Protein AF-A0A8C3UBI3-F1 (afdb_monomer_lite)

Sequence (484 aa):
MSTASKLEEAEHKVQALQTALEKTRTELFDLKTKYDEETTAKADEIEMIMTDLERANQRAEVAQREAETLREQLSSANKSLQLATQIQKAPDVEQAIEVLTRSSLEVELAAKEREIAQLVEDVQRLQGSLTKLRENSSSQISQLEQQLTAKNSTLKQLEEKLKGQADYEEVKKELNILKSMEFAPSESSGAQDASKPLEVLLLEKNRSLQSENATLRITNSDLSVRCAELQVQLSEAVATLAGQKELVAKLEHDLSTIQALSAVHRPDAEGAATPSLEKIPEPIKEATALFYGHPASPGTSFPEEQMDSLLSIISSQRERFRAKNQELEGENRMLQHTVHALQSELDNLRADNIKLYEKIKFLQSYPGRGSSRDDTEQRYSSQYEERLDPFSSFSRKERQRKYLSLSPWDKATLSMGRLILSNKTARTVAFFYTLLLHCLVFLVLYKTAWSESVGRDCAAFCAKKYADHLHEFHKNGDMDNMWQ

Foldseek 3Di:
DDPVVVVVVVVVVVVVVVVVVVVVVVVVVVVVVVVVVVVVVVVVVVVVVVVVVVVVVVVVVVVVVVVVVVVVVVVVVVVVVVLVVVLVPDPDPVVNVVSVVVVVVVVVVVVVVVVVVVVVVVVVVVVVVVVVVVVVVVVVVVVVVVVVVVVVVVVVVVVVVVVVCPCVVVVVVVVLVVCCVVQVDPDDDDDPCSPDPPVVSVVVVVVVVVVVVVVVVVVVVVVVVVVVVVVVVVVVVVVVVVVVVVVVVVVVVVVVVVVVVVVVPDDDDDDDDDDDDPDDDDDPPPPPPPPDDDDDDPDDDDDVVVVVVVVVVVVVVVVVVVVVVVVVVVVVVVVVVVVVVVVVVVVVVLVVVLVVLVVVVVVPVPPDDDDDDDPVNVVSVVVNVCVVDPVNVVVVVVVVVVQVPDDPVVVVVVVVVCVCVVDPVSVVVVVVVVVVVVVVVVVVVVVVVVVVVVVVVVVVVVVVVVVVCCVVPVVPPDPPPDPD

Structure (mmCIF, N/CA/C/O backbone):
data_AF-A0A8C3UBI3-F1
#
_entry.id   AF-A0A8C3UBI3-F1
#
loop_
_atom_site.group_PDB
_atom_site.id
_atom_site.type_symbol
_atom_site.label_atom_id
_atom_site.label_alt_id
_atom_site.label_comp_id
_atom_site.label_asym_id
_atom_site.label_entity_id
_atom_site.label_seq_id
_atom_site.pdbx_PDB_ins_code
_atom_site.Cartn_x
_atom_site.Cartn_y
_atom_site.Cartn_z
_atom_site.occupancy
_atom_site.B_iso_or_equiv
_atom_site.auth_seq_id
_atom_site.auth_comp_id
_atom_site.auth_asym_id
_atom_site.auth_atom_id
_atom_site.pdbx_PDB_model_num
ATOM 1 N N . MET A 1 1 ? 28.959 46.454 -22.859 1.00 49.44 1 MET A N 1
ATOM 2 C CA . MET A 1 1 ? 28.654 46.433 -21.413 1.00 49.44 1 MET A CA 1
ATOM 3 C C . MET A 1 1 ? 27.185 46.084 -21.218 1.00 49.44 1 MET A C 1
ATOM 5 O O . MET A 1 1 ? 26.347 46.812 -21.715 1.00 49.44 1 MET A O 1
ATOM 9 N N . SER A 1 2 ? 26.784 45.007 -20.558 1.00 56.50 2 SER A N 1
ATOM 10 C CA . SER A 1 2 ? 27.471 43.745 -20.283 1.00 56.50 2 SER A CA 1
ATOM 11 C C . SER A 1 2 ? 26.376 42.760 -19.861 1.00 56.50 2 SER A C 1
ATOM 13 O O . SER A 1 2 ? 25.770 42.940 -18.808 1.00 56.50 2 SER A O 1
ATOM 15 N N . THR A 1 3 ? 26.084 41.742 -20.670 1.00 75.19 3 THR A N 1
ATOM 16 C CA . THR A 1 3 ? 25.252 40.601 -20.244 1.00 75.19 3 THR A CA 1
ATOM 17 C C . THR A 1 3 ? 25.822 39.947 -18.984 1.00 75.19 3 THR A C 1
ATOM 19 O O . THR A 1 3 ? 25.054 39.484 -18.149 1.00 75.19 3 THR A O 1
ATOM 22 N N . ALA A 1 4 ? 27.145 40.021 -18.796 1.00 81.25 4 ALA A N 1
ATOM 23 C CA . ALA A 1 4 ? 27.817 39.582 -17.579 1.00 81.25 4 ALA A CA 1
ATOM 24 C C . ALA A 1 4 ? 27.422 40.407 -16.341 1.00 81.25 4 ALA A C 1
ATOM 26 O O . ALA A 1 4 ? 27.228 39.827 -15.287 1.00 81.25 4 ALA A O 1
ATOM 27 N N . SER A 1 5 ? 27.193 41.722 -16.462 1.00 85.62 5 SER A N 1
ATOM 28 C CA . SER A 1 5 ? 26.745 42.545 -15.320 1.00 85.62 5 SER A CA 1
ATOM 29 C C . SER A 1 5 ? 25.316 42.202 -14.884 1.00 85.62 5 SER A C 1
ATOM 31 O O . SER A 1 5 ? 25.021 42.192 -13.695 1.00 85.62 5 SER A O 1
ATOM 33 N N . LYS A 1 6 ? 24.433 41.858 -15.833 1.00 88.25 6 LYS A N 1
ATOM 34 C CA . LYS A 1 6 ? 23.078 41.374 -15.513 1.00 88.25 6 LYS A CA 1
ATOM 35 C C . LYS A 1 6 ? 23.091 39.978 -14.888 1.00 88.25 6 LYS A C 1
ATOM 37 O O . LYS A 1 6 ? 22.244 39.692 -14.048 1.00 88.25 6 LYS A O 1
ATOM 42 N N . LEU A 1 7 ? 24.018 39.120 -15.317 1.00 90.81 7 LEU A N 1
ATOM 43 C CA . LEU A 1 7 ? 24.209 37.793 -14.736 1.00 90.81 7 LEU A CA 1
ATOM 44 C C . LEU A 1 7 ? 24.729 37.903 -13.298 1.00 90.81 7 LEU A C 1
ATOM 46 O O . LEU A 1 7 ? 24.139 37.311 -12.408 1.00 90.81 7 LEU A O 1
ATOM 50 N N . GLU A 1 8 ? 25.739 38.740 -13.066 1.00 92.31 8 GLU A N 1
ATOM 51 C CA . GLU A 1 8 ? 26.301 39.012 -11.739 1.00 92.31 8 GLU A CA 1
ATOM 52 C C . GLU A 1 8 ? 25.248 39.599 -10.779 1.00 92.31 8 GLU A C 1
ATOM 54 O O . GLU A 1 8 ? 25.120 39.168 -9.635 1.00 92.31 8 GLU A O 1
ATOM 59 N N . GLU A 1 9 ? 24.404 40.523 -11.256 1.00 93.62 9 GLU A N 1
ATOM 60 C CA . GLU A 1 9 ? 23.291 41.062 -10.464 1.00 93.62 9 GLU A CA 1
ATOM 61 C C . GLU A 1 9 ? 22.234 39.988 -10.135 1.00 93.62 9 GLU A C 1
ATOM 63 O O . GLU A 1 9 ? 21.674 39.972 -9.035 1.00 93.62 9 GLU A O 1
ATOM 68 N N . ALA A 1 10 ? 21.952 39.079 -11.073 1.00 92.00 10 ALA A N 1
ATOM 69 C CA . ALA A 1 10 ? 21.040 37.960 -10.849 1.00 92.00 10 ALA A CA 1
ATOM 70 C C . ALA A 1 10 ? 21.623 36.940 -9.858 1.00 92.00 10 ALA A C 1
ATOM 72 O O . ALA A 1 10 ? 20.904 36.486 -8.970 1.00 92.00 10 ALA A O 1
ATOM 73 N N . GLU A 1 11 ? 22.915 36.628 -9.956 1.00 93.69 11 GLU A N 1
ATOM 74 C CA . GLU A 1 11 ? 23.631 35.754 -9.022 1.00 93.69 11 GLU A CA 1
ATOM 75 C C . GLU A 1 11 ? 23.625 36.334 -7.604 1.00 93.69 11 GLU A C 1
ATOM 77 O O . GLU A 1 11 ? 23.267 35.632 -6.656 1.00 93.69 11 GLU A O 1
ATOM 82 N N . HIS A 1 12 ? 23.895 37.634 -7.454 1.00 95.62 12 HIS A N 1
ATOM 83 C CA . HIS A 1 12 ? 23.820 38.312 -6.159 1.00 95.62 12 HIS A CA 1
ATOM 84 C C . HIS A 1 12 ? 22.392 38.304 -5.584 1.00 95.62 12 HIS A C 1
ATOM 86 O O . HIS A 1 12 ? 22.196 38.106 -4.384 1.00 95.62 12 HIS A O 1
ATOM 92 N N . LYS A 1 13 ? 21.362 38.477 -6.427 1.00 95.69 13 LYS A N 1
ATOM 93 C CA . LYS A 1 13 ? 19.952 38.364 -6.007 1.00 95.69 13 LYS A CA 1
ATOM 94 C C . LYS A 1 13 ? 19.602 36.950 -5.547 1.00 95.69 13 LYS A C 1
ATOM 96 O O . LYS A 1 13 ? 18.923 36.805 -4.533 1.00 95.69 13 LYS A O 1
ATOM 101 N N . VAL A 1 14 ? 20.062 35.920 -6.257 1.00 95.75 14 VAL A N 1
ATOM 102 C CA . VAL A 1 14 ? 19.844 34.519 -5.869 1.00 95.75 14 VAL A CA 1
ATOM 103 C C . VAL A 1 14 ? 20.527 34.218 -4.538 1.00 95.75 14 VAL A C 1
ATOM 105 O O . VAL A 1 14 ? 19.882 33.653 -3.660 1.00 95.75 14 VAL A O 1
ATOM 108 N N . GLN A 1 15 ? 21.773 34.657 -4.345 1.00 96.31 15 GLN A N 1
ATOM 109 C CA . GLN A 1 15 ? 22.483 34.495 -3.073 1.00 96.31 15 GLN A CA 1
ATOM 110 C C . GLN A 1 15 ? 21.764 35.214 -1.924 1.00 96.31 15 GLN A C 1
ATOM 112 O O . GLN A 1 15 ? 21.523 34.614 -0.880 1.00 96.31 15 GLN A O 1
ATOM 117 N N . ALA A 1 16 ? 21.329 36.462 -2.126 1.00 96.75 16 ALA A N 1
ATOM 118 C CA . ALA A 1 16 ? 20.581 37.206 -1.112 1.00 96.75 16 ALA A CA 1
ATOM 119 C C . ALA A 1 16 ? 19.255 36.519 -0.738 1.00 96.75 16 ALA A C 1
ATOM 121 O O . ALA A 1 16 ? 18.903 36.447 0.442 1.00 96.75 16 ALA A O 1
ATOM 122 N N . LEU A 1 17 ? 18.531 35.978 -1.725 1.00 95.25 17 LEU A N 1
ATOM 123 C CA . LEU A 1 17 ? 17.306 35.210 -1.491 1.00 95.25 17 LEU A CA 1
ATOM 124 C C . LEU A 1 17 ? 17.584 33.889 -0.767 1.00 95.25 17 LEU A C 1
ATOM 126 O O . LEU A 1 17 ? 16.813 33.521 0.115 1.00 95.25 17 LEU A O 1
ATOM 130 N N . GLN A 1 18 ? 18.677 33.198 -1.095 1.00 95.62 18 GLN A N 1
ATOM 131 C CA . GLN A 1 18 ? 19.095 31.981 -0.397 1.00 95.62 18 GLN A CA 1
ATOM 132 C C . GLN A 1 18 ? 19.412 32.268 1.072 1.00 95.62 18 GLN A C 1
ATOM 134 O O . GLN A 1 18 ? 18.864 31.601 1.944 1.00 95.62 18 GLN A O 1
ATOM 139 N N . THR A 1 19 ? 20.195 33.308 1.367 1.00 97.00 19 THR A N 1
ATOM 140 C CA . THR A 1 19 ? 20.496 33.704 2.751 1.00 97.00 19 THR A CA 1
ATOM 141 C C . THR A 1 19 ? 19.238 34.128 3.513 1.00 97.00 19 THR A C 1
ATOM 143 O O . THR A 1 19 ? 19.069 33.774 4.679 1.00 97.00 19 THR A O 1
ATOM 146 N N . ALA A 1 20 ? 18.314 34.853 2.872 1.00 96.31 20 ALA A N 1
ATOM 147 C CA . ALA A 1 20 ? 17.035 35.209 3.486 1.00 96.31 20 ALA A CA 1
ATOM 148 C C . ALA A 1 20 ? 16.159 33.972 3.763 1.00 96.31 20 ALA A C 1
ATOM 150 O O . ALA A 1 20 ? 15.507 33.890 4.806 1.00 96.31 20 ALA A O 1
ATOM 151 N N . LEU A 1 21 ? 16.165 32.987 2.861 1.00 96.69 21 LEU A N 1
ATOM 152 C CA . LEU A 1 21 ? 15.460 31.720 3.045 1.00 96.69 21 LEU A CA 1
ATOM 153 C C . LEU A 1 21 ? 16.070 30.901 4.187 1.00 96.69 21 LEU A C 1
ATOM 155 O O . LEU A 1 21 ? 15.338 30.367 5.015 1.00 96.69 21 LEU A O 1
ATOM 159 N N . GLU A 1 22 ? 17.396 30.827 4.277 1.00 97.19 22 GLU A N 1
ATOM 160 C CA . GLU A 1 22 ? 18.073 30.156 5.389 1.00 97.19 22 GLU A CA 1
ATOM 161 C C . GLU A 1 22 ? 17.758 30.835 6.723 1.00 97.19 22 GLU A C 1
ATOM 163 O O . GLU A 1 22 ? 17.373 30.155 7.672 1.00 97.19 22 GLU A O 1
ATOM 168 N N . LYS A 1 23 ? 17.802 32.171 6.774 1.00 97.56 23 LYS A N 1
ATOM 169 C CA . LYS A 1 23 ? 17.460 32.944 7.974 1.00 97.56 23 LYS A CA 1
ATOM 170 C C . LYS A 1 23 ? 16.008 32.738 8.416 1.00 97.56 23 LYS A C 1
ATOM 172 O O . LYS A 1 23 ? 15.741 32.505 9.592 1.00 97.56 23 LYS A O 1
ATOM 177 N N . THR A 1 24 ? 15.059 32.793 7.484 1.00 96.06 24 THR A N 1
ATOM 178 C CA . THR A 1 24 ? 13.642 32.544 7.809 1.00 96.06 24 THR A CA 1
ATOM 179 C C . THR A 1 24 ? 13.411 31.101 8.250 1.00 96.06 24 THR A C 1
ATOM 181 O O . THR A 1 24 ? 12.603 30.852 9.141 1.00 96.06 24 THR A O 1
ATOM 184 N N . ARG A 1 25 ? 14.156 30.139 7.693 1.00 95.62 25 ARG A N 1
ATOM 185 C CA . ARG A 1 25 ? 14.107 28.737 8.119 1.00 95.62 25 ARG A CA 1
ATOM 186 C C . ARG A 1 25 ? 14.648 28.541 9.534 1.00 95.62 25 ARG A C 1
ATOM 188 O O . ARG A 1 25 ? 14.042 27.784 10.290 1.00 95.62 25 ARG A O 1
ATOM 195 N N . THR A 1 26 ? 15.745 29.207 9.900 1.00 97.19 26 THR A N 1
ATOM 196 C CA . THR A 1 26 ? 16.273 29.159 11.273 1.00 97.19 26 THR A CA 1
ATOM 197 C C . THR A 1 26 ? 15.317 29.822 12.259 1.00 97.19 26 THR A C 1
ATOM 199 O O . THR A 1 26 ? 14.996 29.221 13.275 1.00 97.19 26 THR A O 1
ATOM 202 N N . GLU A 1 27 ? 14.759 30.990 11.923 1.00 97.38 27 GLU A N 1
ATOM 203 C CA . GLU A 1 27 ? 13.768 31.672 12.771 1.00 97.38 27 GLU A CA 1
ATOM 204 C C . GLU A 1 27 ? 12.504 30.820 12.976 1.00 97.38 27 GLU A C 1
ATOM 206 O O . GLU A 1 27 ? 11.963 30.763 14.080 1.00 97.38 27 GLU A O 1
ATOM 211 N N . LEU A 1 28 ? 12.050 30.113 11.935 1.00 96.12 28 LEU A N 1
ATOM 212 C CA . LEU A 1 28 ? 10.907 29.203 12.024 1.00 96.12 28 LEU A CA 1
ATOM 213 C C . LEU A 1 28 ? 11.218 28.001 12.924 1.00 96.12 28 LEU A C 1
ATOM 215 O O . LEU A 1 28 ? 10.372 27.607 13.725 1.00 96.12 28 LEU A O 1
ATOM 219 N N . PHE A 1 29 ? 12.424 27.439 12.826 1.00 97.50 29 PHE A N 1
ATOM 220 C CA . PHE A 1 29 ? 12.862 26.350 13.698 1.00 97.50 29 PHE A CA 1
ATOM 221 C C . PHE A 1 29 ? 12.943 26.787 15.168 1.00 97.50 29 PHE A C 1
ATOM 223 O O . PHE A 1 29 ? 12.430 26.088 16.043 1.00 97.50 29 PHE A O 1
ATOM 230 N N . ASP A 1 30 ? 13.505 27.964 15.440 1.00 97.56 30 ASP A N 1
ATOM 231 C CA . ASP A 1 30 ? 13.595 28.514 16.795 1.00 97.56 30 ASP A CA 1
ATOM 232 C C . ASP A 1 30 ? 12.205 28.804 17.373 1.00 97.56 30 ASP A C 1
ATOM 234 O O . ASP A 1 30 ? 11.925 28.487 18.530 1.00 97.56 30 ASP A O 1
ATOM 238 N N . LEU A 1 31 ? 11.300 29.366 16.563 1.00 96.75 31 LEU A N 1
ATOM 239 C CA . LEU A 1 31 ? 9.920 29.617 16.973 1.00 96.75 31 LEU A CA 1
ATOM 240 C C . LEU A 1 31 ? 9.169 28.312 17.249 1.00 96.75 31 LEU A C 1
ATOM 242 O O . LEU A 1 31 ? 8.425 28.229 18.224 1.00 96.75 31 LEU A O 1
ATOM 246 N N . LYS A 1 32 ? 9.380 27.286 16.419 1.00 96.00 32 LYS A N 1
ATOM 247 C CA . LYS A 1 32 ? 8.798 25.959 16.628 1.00 96.00 32 LYS A CA 1
ATOM 248 C C . LYS A 1 32 ? 9.311 25.329 17.921 1.00 96.00 32 LYS A C 1
ATOM 250 O O . LYS A 1 32 ? 8.506 24.821 18.689 1.00 96.00 32 LYS A O 1
ATOM 255 N N . THR A 1 33 ? 10.610 25.436 18.185 1.00 96.88 33 THR A N 1
ATOM 256 C CA . THR A 1 33 ? 11.226 24.931 19.419 1.00 96.88 33 THR A CA 1
ATOM 257 C C . THR A 1 33 ? 10.636 25.622 20.647 1.00 96.88 33 THR A C 1
ATOM 259 O O . THR A 1 33 ? 10.178 24.944 21.558 1.00 96.88 33 THR A O 1
ATOM 262 N N . LYS A 1 34 ? 10.530 26.958 20.637 1.00 96.88 34 LYS A N 1
ATOM 263 C CA . LYS A 1 34 ? 9.902 27.717 21.734 1.00 96.88 34 LYS A CA 1
ATOM 264 C C . LYS A 1 34 ? 8.431 27.372 21.937 1.00 96.88 34 LYS A C 1
ATOM 266 O O . LYS A 1 34 ? 7.978 27.283 23.071 1.00 96.88 34 LYS A O 1
ATOM 271 N N . TYR A 1 35 ? 7.685 27.196 20.847 1.00 95.81 35 TYR A N 1
ATOM 272 C CA . TYR A 1 35 ? 6.291 26.773 20.924 1.00 95.81 35 TYR A CA 1
ATOM 273 C C . TYR A 1 35 ? 6.176 25.383 21.554 1.00 95.81 35 TYR A C 1
ATOM 275 O O . TYR A 1 35 ? 5.351 25.182 22.438 1.00 95.81 35 TYR A O 1
ATOM 283 N N . ASP A 1 36 ? 7.024 24.440 21.141 1.00 94.38 36 ASP A N 1
ATOM 284 C CA . ASP A 1 36 ? 7.026 23.089 21.697 1.00 94.38 36 ASP A CA 1
ATOM 285 C C . ASP A 1 36 ? 7.392 23.117 23.193 1.00 94.38 36 ASP A C 1
ATOM 287 O O . ASP A 1 36 ? 6.668 22.536 24.001 1.00 94.38 36 ASP A O 1
ATOM 291 N N . GLU A 1 37 ? 8.408 23.890 23.591 1.00 96.06 37 GLU A N 1
ATOM 292 C CA . GLU A 1 37 ? 8.762 24.125 24.999 1.00 96.06 37 GLU A CA 1
ATOM 293 C C . GLU A 1 37 ? 7.591 24.713 25.806 1.00 96.06 37 GLU A C 1
ATOM 295 O O . GLU A 1 37 ? 7.250 24.195 26.872 1.00 96.06 37 GLU A O 1
ATOM 300 N N . GLU A 1 38 ? 6.921 25.752 25.298 1.00 96.56 38 GLU A N 1
ATOM 301 C CA . GLU A 1 38 ? 5.770 26.365 25.972 1.00 96.56 38 GLU A CA 1
ATOM 302 C C . GLU A 1 38 ? 4.601 25.381 26.098 1.00 96.56 38 GLU A C 1
ATOM 304 O O . GLU A 1 38 ? 3.973 25.298 27.155 1.00 96.56 38 GLU A O 1
ATOM 309 N N . THR A 1 39 ? 4.331 24.585 25.059 1.00 92.88 39 THR A N 1
ATOM 310 C CA . THR A 1 39 ? 3.290 23.553 25.129 1.00 92.88 39 THR A CA 1
ATOM 311 C C . THR A 1 39 ? 3.617 22.473 26.155 1.00 92.88 39 THR A C 1
ATOM 313 O O . THR A 1 39 ? 2.719 22.062 26.889 1.00 92.88 39 THR A O 1
ATOM 316 N N . THR A 1 40 ? 4.884 22.056 26.268 1.00 94.00 40 THR A N 1
ATOM 317 C CA . THR A 1 40 ? 5.310 21.101 27.301 1.00 94.00 40 THR A CA 1
ATOM 318 C C . TH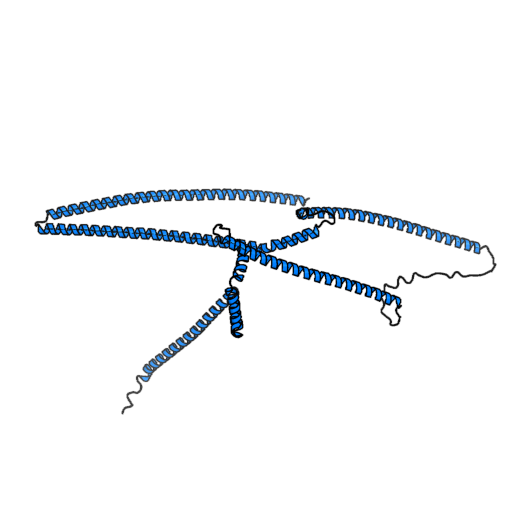R A 1 40 ? 5.201 21.696 28.702 1.00 94.00 40 THR A C 1
ATOM 320 O O . THR A 1 40 ? 4.589 21.084 29.568 1.00 94.00 40 THR A O 1
ATOM 323 N N . ALA A 1 41 ? 5.654 22.936 28.908 1.00 95.06 41 ALA A N 1
ATOM 324 C CA . ALA A 1 41 ? 5.550 23.608 30.201 1.00 95.06 41 ALA A CA 1
ATOM 325 C C . ALA A 1 41 ? 4.087 23.802 30.637 1.00 95.06 41 ALA A C 1
ATOM 327 O O . ALA A 1 41 ? 3.757 23.658 31.813 1.00 95.06 41 ALA A O 1
ATOM 328 N N . LYS A 1 42 ? 3.188 24.098 29.689 1.00 93.94 42 LYS A N 1
ATOM 329 C CA . LYS A 1 42 ? 1.745 24.187 29.948 1.00 93.94 42 LYS A CA 1
ATOM 330 C C . LYS A 1 42 ? 1.129 22.835 30.297 1.00 93.94 42 LYS A C 1
ATOM 332 O O . LYS A 1 42 ? 0.247 22.793 31.151 1.00 93.94 42 LYS A O 1
ATOM 337 N N . ALA A 1 43 ? 1.571 21.753 29.660 1.00 91.12 43 ALA A N 1
ATOM 338 C CA . ALA A 1 43 ? 1.129 20.407 30.010 1.00 91.12 43 ALA A CA 1
ATOM 339 C C . ALA A 1 43 ? 1.554 20.037 31.442 1.00 91.12 43 ALA A C 1
ATOM 341 O O . ALA A 1 43 ? 0.708 19.601 32.223 1.00 91.12 43 ALA A O 1
ATOM 342 N N . ASP A 1 44 ? 2.806 20.319 31.810 1.00 94.56 44 ASP A N 1
ATOM 343 C CA . ASP A 1 44 ? 3.334 20.071 33.158 1.00 94.56 44 ASP A CA 1
ATOM 344 C C . ASP A 1 44 ? 2.597 20.908 34.227 1.00 94.56 44 ASP A C 1
ATOM 346 O O . ASP A 1 44 ? 2.271 20.412 35.308 1.00 94.56 44 ASP A O 1
ATOM 350 N N . GLU A 1 45 ? 2.270 22.173 33.926 1.00 96.25 45 GLU A N 1
ATOM 351 C CA . GLU A 1 45 ? 1.477 23.043 34.810 1.00 96.25 45 GLU A CA 1
ATOM 352 C C . GLU A 1 45 ? 0.074 22.463 35.062 1.00 96.25 45 GLU A C 1
ATOM 354 O O . GLU A 1 45 ? -0.401 22.441 36.201 1.00 96.25 45 GLU A O 1
ATOM 359 N N . ILE A 1 46 ? -0.580 21.949 34.015 1.00 92.94 46 ILE A N 1
ATOM 360 C CA . ILE A 1 46 ? -1.894 21.303 34.126 1.00 92.94 46 ILE A CA 1
ATOM 361 C C . ILE A 1 46 ? -1.804 20.026 34.969 1.00 92.94 46 ILE A C 1
ATOM 363 O O . ILE A 1 46 ? -2.657 19.820 35.833 1.00 92.94 46 ILE A O 1
ATOM 367 N N . GLU A 1 47 ? -0.783 19.192 34.765 1.00 93.06 47 GLU A N 1
ATOM 368 C CA . GLU A 1 47 ? -0.587 17.958 35.538 1.00 93.06 47 GLU A CA 1
ATOM 369 C C . GLU A 1 47 ? -0.367 18.250 37.030 1.00 93.06 47 GLU A C 1
ATOM 371 O O . GLU A 1 47 ? -0.967 17.606 37.901 1.00 93.06 47 GLU A O 1
ATOM 376 N N . MET A 1 48 ? 0.424 19.279 37.342 1.00 95.19 48 MET A N 1
ATOM 377 C CA . MET A 1 48 ? 0.642 19.719 38.718 1.00 95.19 48 MET A CA 1
ATOM 378 C C . MET A 1 48 ? -0.662 20.206 39.369 1.00 95.19 48 MET A C 1
ATOM 380 O O . MET A 1 48 ? -0.990 19.780 40.479 1.00 95.19 48 MET A O 1
ATOM 384 N N . ILE A 1 49 ? -1.447 21.037 38.670 1.00 95.44 49 ILE A N 1
ATOM 385 C CA . ILE A 1 49 ? -2.744 21.531 39.166 1.00 95.44 49 ILE A CA 1
ATOM 386 C C . ILE A 1 49 ? -3.734 20.379 39.360 1.00 95.44 49 ILE A C 1
ATOM 388 O O . ILE A 1 49 ? -4.450 20.348 40.361 1.00 95.44 49 ILE A O 1
ATOM 392 N N . MET A 1 50 ? -3.775 19.419 38.434 1.00 91.94 50 MET A N 1
ATOM 393 C CA . MET A 1 50 ? -4.616 18.231 38.566 1.00 91.94 50 MET A CA 1
ATOM 394 C C . MET A 1 50 ? -4.246 17.410 39.804 1.00 91.94 50 MET A C 1
ATOM 396 O O . MET A 1 50 ? -5.133 16.998 40.550 1.00 91.94 50 MET A O 1
ATOM 400 N N . THR A 1 51 ? -2.951 17.226 40.062 1.00 94.56 51 THR A N 1
ATOM 401 C CA . THR A 1 51 ? -2.461 16.489 41.235 1.00 94.56 51 THR A CA 1
ATOM 402 C C . THR A 1 51 ? -2.824 17.203 42.543 1.00 94.56 51 THR A C 1
ATOM 404 O O . THR A 1 51 ? -3.258 16.573 43.512 1.00 94.56 51 THR A O 1
ATOM 407 N N . ASP A 1 52 ? -2.690 18.530 42.592 1.00 96.38 52 ASP A N 1
ATOM 408 C CA . ASP A 1 52 ? -3.082 19.316 43.766 1.00 96.38 52 ASP A CA 1
ATOM 409 C C . ASP A 1 52 ? -4.603 19.333 43.977 1.00 96.38 52 ASP A C 1
ATOM 411 O O . ASP A 1 52 ? -5.060 19.271 45.125 1.00 96.38 52 ASP A O 1
ATOM 415 N N . LEU A 1 53 ? -5.387 19.346 42.893 1.00 92.38 53 LEU A N 1
ATOM 416 C CA . LEU A 1 53 ? -6.842 19.200 42.937 1.00 92.38 53 LEU A CA 1
ATOM 417 C C . LEU A 1 53 ? -7.245 17.830 43.495 1.00 92.38 53 LEU A C 1
ATOM 419 O O . LEU A 1 53 ? -8.115 17.758 44.363 1.00 92.38 53 LEU A O 1
ATOM 423 N N . GLU A 1 54 ? -6.593 16.753 43.060 1.00 93.06 54 GLU A N 1
ATOM 424 C CA . GLU A 1 54 ? -6.834 15.404 43.579 1.00 93.06 54 GLU A CA 1
ATOM 425 C C . GLU A 1 54 ? -6.503 15.320 45.076 1.00 93.06 54 GLU A C 1
ATOM 427 O O . GLU A 1 54 ? -7.318 14.859 45.876 1.00 93.06 54 GLU A O 1
ATOM 432 N N . ARG A 1 55 ? -5.369 15.892 45.503 1.00 95.81 55 ARG A N 1
ATOM 433 C CA . ARG A 1 55 ? -4.998 15.974 46.925 1.00 95.81 55 ARG A CA 1
ATOM 434 C C . ARG A 1 55 ? -5.980 16.820 47.745 1.00 95.81 55 ARG A C 1
ATOM 436 O O . ARG A 1 55 ? -6.199 16.540 48.927 1.00 95.81 55 ARG A O 1
ATOM 443 N N . ALA A 1 56 ? -6.522 17.896 47.178 1.00 93.38 56 ALA A N 1
ATOM 444 C CA . ALA A 1 56 ? -7.532 18.723 47.834 1.00 93.38 56 ALA A CA 1
ATOM 445 C C . ALA A 1 56 ? -8.862 17.971 47.978 1.00 93.38 56 ALA A C 1
ATOM 447 O O . ALA A 1 56 ? -9.431 17.964 49.070 1.00 93.38 56 ALA A O 1
ATOM 448 N N . ASN A 1 57 ? -9.298 17.271 46.929 1.00 90.75 57 ASN A N 1
ATOM 449 C CA . ASN A 1 57 ? -10.487 16.421 46.960 1.00 90.75 57 ASN A CA 1
ATOM 450 C C . ASN A 1 57 ? -10.349 15.297 47.992 1.00 90.75 57 ASN A C 1
ATOM 452 O O . ASN A 1 57 ? -11.248 15.128 48.809 1.00 90.75 57 ASN A O 1
ATOM 456 N N . GLN A 1 58 ? -9.202 14.612 48.050 1.00 93.69 58 GLN A N 1
ATOM 457 C CA . GLN A 1 58 ? -8.950 13.568 49.049 1.00 93.69 58 GLN A CA 1
ATOM 458 C C . GLN A 1 58 ? -9.075 14.109 50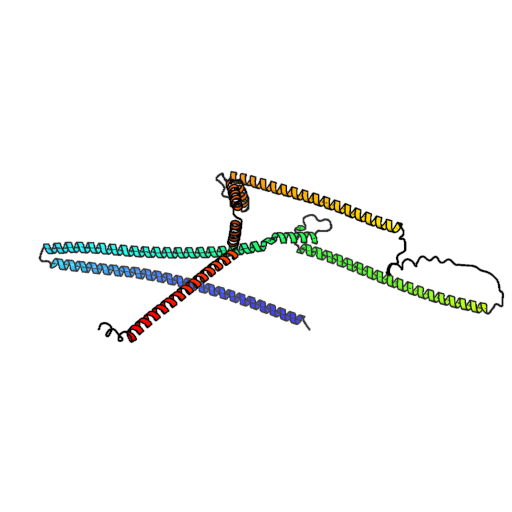.484 1.00 93.69 58 GLN A C 1
ATOM 460 O O . GLN A 1 58 ? -9.673 13.475 51.352 1.00 93.69 58 GLN A O 1
ATOM 465 N N . ARG A 1 59 ? -8.531 15.308 50.747 1.00 96.00 59 ARG A N 1
ATOM 466 C CA . ARG A 1 59 ? -8.650 15.970 52.058 1.00 96.00 59 ARG A CA 1
ATOM 467 C C . ARG A 1 59 ? -10.092 16.354 52.380 1.00 96.00 59 ARG A C 1
ATOM 469 O O . ARG A 1 59 ? -10.517 16.167 53.517 1.00 96.00 59 ARG A O 1
ATOM 476 N N . ALA A 1 60 ? -10.833 16.870 51.401 1.00 92.88 60 ALA A N 1
ATOM 477 C CA . ALA A 1 60 ? -12.245 17.202 51.567 1.00 92.88 60 ALA A CA 1
ATOM 478 C C . ALA A 1 60 ? -13.084 15.951 51.873 1.00 92.88 60 ALA A C 1
ATOM 480 O O . ALA A 1 60 ? -13.925 15.981 52.765 1.00 92.88 60 ALA A O 1
ATOM 481 N N . GLU A 1 61 ? -12.803 14.838 51.199 1.00 92.12 61 GLU A N 1
ATOM 482 C CA . GLU A 1 61 ? -13.485 13.560 51.398 1.00 92.12 61 GLU A CA 1
ATOM 483 C C . GLU A 1 61 ? -13.232 12.981 52.799 1.00 92.12 61 GLU A C 1
ATOM 485 O O . GLU A 1 61 ? -14.156 12.502 53.456 1.00 92.12 61 GLU A O 1
ATOM 490 N N . VAL A 1 62 ? -11.993 13.062 53.300 1.00 93.94 62 VAL A N 1
ATOM 491 C CA . VAL A 1 62 ? -11.659 12.661 54.679 1.00 93.94 62 VAL A CA 1
ATOM 492 C C . VAL A 1 62 ? -12.396 13.538 55.692 1.00 93.94 62 VAL A C 1
ATOM 494 O O . VAL A 1 62 ? -13.056 13.009 56.584 1.00 93.94 62 VAL A O 1
ATOM 497 N N . ALA A 1 63 ? -12.357 14.862 55.522 1.00 93.25 63 ALA A N 1
ATOM 498 C CA . ALA A 1 63 ? -13.059 15.788 56.410 1.00 93.25 63 ALA A CA 1
ATOM 499 C C . ALA A 1 63 ? -14.584 15.571 56.395 1.00 93.25 63 ALA A C 1
ATOM 501 O O . ALA A 1 63 ? -15.240 15.678 57.431 1.00 93.25 63 ALA A O 1
ATOM 502 N N . GLN A 1 64 ? -15.156 15.231 55.236 1.00 90.44 64 GLN A N 1
ATOM 503 C CA . GLN A 1 64 ? -16.576 14.913 55.119 1.00 90.44 64 GLN A CA 1
ATOM 504 C C . GLN A 1 64 ? -16.933 13.635 55.889 1.00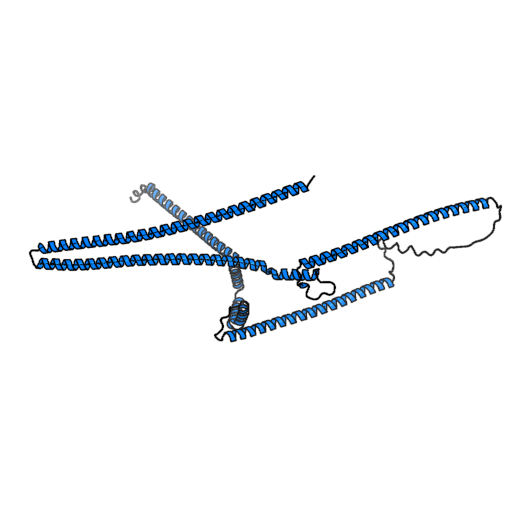 90.44 64 GLN A C 1
ATOM 506 O O . GLN A 1 64 ? -17.890 13.652 56.663 1.00 90.44 64 GLN A O 1
ATOM 511 N N . ARG A 1 65 ? -16.134 12.565 55.768 1.00 91.69 65 ARG A N 1
ATOM 512 C CA . ARG A 1 65 ? -16.331 11.338 56.560 1.00 91.69 65 ARG A CA 1
ATOM 513 C C . ARG A 1 65 ? -16.221 11.593 58.062 1.00 91.69 65 ARG A C 1
ATOM 515 O O . ARG A 1 65 ? -17.025 11.084 58.838 1.00 91.69 65 ARG A O 1
ATOM 522 N N . GLU A 1 66 ? -15.260 12.403 58.496 1.00 92.62 66 GLU A N 1
ATOM 523 C CA . GLU A 1 66 ? -15.140 12.790 59.909 1.00 92.62 66 GLU A CA 1
ATOM 524 C C . GLU A 1 66 ? -16.385 13.553 60.391 1.00 92.62 66 GLU A C 1
ATOM 526 O O . GLU A 1 66 ? -16.925 13.263 61.459 1.00 92.62 66 GLU A O 1
ATOM 531 N N . ALA A 1 67 ? -16.912 14.474 59.582 1.00 91.50 67 ALA A N 1
ATOM 532 C CA . ALA A 1 67 ? -18.136 15.199 59.914 1.00 91.50 67 ALA A CA 1
ATOM 533 C C . ALA A 1 67 ? -19.378 14.286 59.969 1.00 91.50 67 ALA A C 1
ATOM 535 O O . ALA A 1 67 ? -20.244 14.474 60.829 1.00 91.50 67 ALA A O 1
ATOM 536 N N . GLU A 1 68 ? -19.474 13.302 59.073 1.00 90.00 68 GLU A N 1
ATOM 537 C CA . GLU A 1 68 ? -20.550 12.304 59.052 1.00 90.00 68 GLU A CA 1
ATOM 538 C C . GLU A 1 68 ? -20.490 11.393 60.285 1.00 90.00 68 GLU A C 1
ATOM 540 O O . GLU A 1 68 ? -21.493 11.253 60.988 1.00 90.00 68 GLU A O 1
ATOM 545 N N . THR A 1 69 ? -19.307 10.877 60.634 1.00 90.88 69 THR A N 1
ATOM 546 C CA . THR A 1 69 ? -19.131 10.029 61.827 1.00 90.88 69 THR A CA 1
ATOM 547 C C . THR A 1 69 ? -19.459 10.778 63.123 1.00 90.88 69 THR A C 1
ATOM 549 O O . THR A 1 69 ? -20.159 10.243 63.985 1.00 90.88 69 THR A O 1
ATOM 552 N N . LEU A 1 70 ? -19.047 12.045 63.255 1.00 90.44 70 LEU A N 1
ATOM 553 C CA . LEU A 1 70 ? -19.423 12.888 64.395 1.00 90.44 70 LEU A CA 1
ATOM 554 C C . LEU A 1 70 ? -20.940 13.118 64.465 1.00 90.44 70 LEU A C 1
ATOM 556 O O . LEU A 1 70 ? -21.518 13.088 65.554 1.00 90.44 70 LEU A O 1
ATOM 560 N N . ARG A 1 71 ? -21.610 13.310 63.320 1.00 91.44 71 ARG A N 1
ATOM 561 C CA . ARG A 1 71 ? -23.077 13.423 63.254 1.00 91.44 71 ARG A CA 1
ATOM 562 C C . ARG A 1 71 ? -23.773 12.146 63.717 1.00 91.44 71 ARG A C 1
ATOM 564 O O . ARG A 1 71 ? -24.748 12.228 64.468 1.00 91.44 71 ARG A O 1
ATOM 571 N N . GLU A 1 72 ? -23.289 10.983 63.295 1.00 88.12 72 GLU A N 1
ATOM 572 C CA . GLU A 1 72 ? -23.832 9.687 63.714 1.00 88.12 72 GLU A CA 1
ATOM 573 C C . GLU A 1 72 ? -23.644 9.441 65.214 1.00 88.12 72 GLU A C 1
ATOM 575 O O . GLU A 1 72 ? -24.578 9.009 65.898 1.00 88.12 72 GLU A O 1
ATOM 580 N N . GLN A 1 73 ? -22.478 9.791 65.762 1.00 89.06 73 GLN A N 1
ATOM 581 C CA . GLN A 1 73 ? -22.220 9.716 67.202 1.00 89.06 73 GLN A CA 1
ATOM 582 C C . GLN A 1 73 ? -23.176 10.618 67.995 1.00 89.06 73 GLN A C 1
ATOM 584 O O . GLN A 1 73 ? -23.780 10.171 68.969 1.00 89.06 73 GLN A O 1
ATOM 589 N N . LEU A 1 74 ? -23.402 11.855 67.542 1.00 87.62 74 LEU A N 1
ATOM 590 C CA . LEU A 1 74 ? -24.358 12.778 68.167 1.00 87.62 74 LEU A CA 1
ATOM 591 C C . LEU A 1 74 ? -25.800 12.252 68.109 1.00 87.62 74 LEU A C 1
ATOM 593 O O . LEU A 1 74 ? -26.544 12.341 69.087 1.00 87.62 74 LEU A O 1
ATOM 597 N N . SER A 1 75 ? -26.195 11.678 66.971 1.00 84.75 75 SER A N 1
ATOM 598 C CA . SER A 1 75 ? -27.516 11.068 66.780 1.00 84.75 75 SER A CA 1
ATOM 599 C C . SER A 1 75 ? -27.727 9.862 67.701 1.00 84.75 75 SER A C 1
ATOM 601 O O . SER A 1 75 ? -28.763 9.762 68.362 1.00 84.75 75 SER A O 1
ATOM 603 N N . SER A 1 76 ? -26.737 8.970 67.807 1.00 82.75 76 SER A N 1
ATOM 604 C CA . SER A 1 76 ? -26.818 7.792 68.680 1.00 82.75 76 SER A CA 1
ATOM 605 C C . SER A 1 76 ? -26.852 8.168 70.167 1.00 82.75 76 SER A C 1
ATOM 607 O O . SER A 1 76 ? -27.681 7.632 70.907 1.00 82.75 76 SER A O 1
ATOM 609 N N . ALA A 1 77 ? -26.051 9.150 70.593 1.00 80.31 77 ALA A N 1
ATOM 610 C CA . ALA A 1 77 ? -26.088 9.689 71.951 1.00 80.31 77 ALA A CA 1
ATOM 611 C C . ALA A 1 77 ? -27.460 10.303 72.293 1.00 80.31 77 ALA A C 1
ATOM 613 O O . ALA A 1 77 ? -28.014 10.019 73.357 1.00 80.31 77 ALA A O 1
ATOM 614 N N . ASN A 1 78 ? -28.054 11.073 71.372 1.00 82.50 78 ASN A N 1
ATOM 615 C CA . ASN A 1 78 ? -29.397 11.637 71.548 1.00 82.50 78 ASN A CA 1
ATOM 616 C C . ASN A 1 78 ? -30.486 10.559 71.654 1.00 82.50 78 ASN A C 1
ATOM 618 O O . ASN A 1 78 ? -31.350 10.650 72.528 1.00 82.50 78 ASN A O 1
ATOM 622 N N . LYS A 1 79 ? -30.443 9.523 70.803 1.00 80.88 79 LYS A N 1
ATOM 623 C CA . LYS A 1 79 ? -31.390 8.395 70.865 1.00 80.88 79 LYS A CA 1
ATOM 624 C C . LYS A 1 79 ? -31.275 7.634 72.188 1.00 80.88 79 LYS A C 1
ATOM 626 O O . LYS A 1 79 ? -32.293 7.342 72.807 1.00 80.88 79 LYS A O 1
ATOM 631 N N . SER A 1 80 ? -30.050 7.377 72.653 1.00 78.12 80 SER A N 1
ATOM 632 C CA . SER A 1 80 ? -29.791 6.722 73.943 1.00 78.12 80 SER A CA 1
ATOM 633 C C . SER A 1 80 ? -30.357 7.526 75.122 1.00 78.12 80 SER A C 1
ATOM 635 O O . SER A 1 80 ? -31.043 6.976 75.986 1.00 78.12 80 SER A O 1
ATOM 637 N N . LEU A 1 81 ? -30.169 8.852 75.114 1.00 78.25 81 LEU A N 1
ATOM 638 C CA . LEU A 1 81 ? -30.724 9.750 76.130 1.00 78.25 81 LEU A CA 1
ATOM 639 C C . LEU A 1 81 ? -32.264 9.762 76.123 1.00 78.25 81 LEU A C 1
ATOM 641 O O . LEU A 1 81 ? -32.891 9.722 77.187 1.00 78.25 81 LEU A O 1
ATOM 645 N N . GLN A 1 82 ? -32.891 9.773 74.941 1.00 76.50 82 GLN A N 1
ATOM 646 C CA . GLN A 1 82 ? -34.348 9.649 74.807 1.00 76.50 82 GLN A CA 1
ATOM 647 C C . GLN A 1 82 ? -34.869 8.327 75.384 1.00 76.50 82 GLN A C 1
ATOM 649 O O . GLN A 1 82 ? -35.867 8.334 76.106 1.00 76.50 82 GLN A O 1
ATOM 654 N N . LEU A 1 83 ? -34.179 7.217 75.111 1.00 71.69 83 LEU A N 1
ATOM 655 C CA . LEU A 1 83 ? -34.562 5.885 75.583 1.00 71.69 83 LEU A CA 1
ATOM 656 C C . LEU A 1 83 ? -34.476 5.785 77.114 1.00 71.69 83 LEU A C 1
ATOM 658 O O . LEU A 1 83 ? -35.428 5.348 77.759 1.00 71.69 83 LEU A O 1
ATOM 662 N N . ALA A 1 84 ? -33.386 6.285 77.706 1.00 69.94 84 ALA A N 1
ATOM 663 C CA . ALA A 1 84 ? -33.223 6.354 79.159 1.00 69.94 84 ALA A CA 1
ATOM 664 C C . ALA A 1 84 ? -34.331 7.190 79.829 1.00 69.94 84 ALA A C 1
ATOM 666 O O . ALA A 1 84 ? -34.861 6.807 80.871 1.00 69.94 84 ALA A O 1
ATOM 667 N N . THR A 1 85 ? -34.735 8.299 79.198 1.00 70.88 85 THR A N 1
ATOM 668 C CA . THR A 1 85 ? -35.804 9.178 79.702 1.00 70.88 85 THR A CA 1
ATOM 669 C C . THR A 1 85 ? -37.190 8.525 79.620 1.00 70.88 85 THR A C 1
ATOM 671 O O . THR A 1 85 ? -38.028 8.748 80.494 1.00 70.88 85 THR A O 1
ATOM 674 N N . GLN A 1 86 ? -37.457 7.721 78.583 1.00 65.69 86 GLN A N 1
ATOM 675 C CA . GLN A 1 86 ? -38.729 7.003 78.434 1.00 65.69 86 GLN A CA 1
ATOM 676 C C . GLN A 1 86 ? -38.864 5.845 79.429 1.00 65.69 86 GLN A C 1
ATOM 678 O O . GLN A 1 86 ? -39.923 5.703 80.038 1.00 65.69 86 GLN A O 1
ATOM 683 N N . ILE A 1 87 ? -37.791 5.081 79.665 1.00 63.62 87 ILE A N 1
ATOM 684 C CA . ILE A 1 87 ? -37.773 3.988 80.654 1.00 63.62 87 ILE A CA 1
ATOM 685 C C . ILE A 1 87 ? -38.049 4.522 82.068 1.00 63.62 87 ILE A C 1
ATOM 687 O O . ILE A 1 87 ? -38.776 3.901 82.836 1.00 63.62 87 ILE A O 1
ATOM 691 N N . GLN A 1 88 ? -37.537 5.711 82.400 1.00 61.53 88 GLN A N 1
ATOM 692 C CA . GLN A 1 88 ? -37.728 6.330 83.716 1.00 61.53 88 GLN A CA 1
ATOM 693 C C . GLN A 1 88 ? -39.161 6.846 83.968 1.00 61.53 88 GLN A C 1
ATOM 695 O O . GLN A 1 88 ? -39.517 7.120 85.111 1.00 61.53 88 GLN A O 1
ATOM 700 N N . LYS A 1 89 ? -39.983 6.996 82.917 1.00 61.75 89 LYS A N 1
ATOM 701 C CA . LYS A 1 89 ? -41.379 7.468 82.991 1.00 61.75 89 LYS A CA 1
ATOM 702 C C . LYS A 1 89 ? -42.426 6.346 82.954 1.00 61.75 89 LYS A C 1
ATOM 704 O O . LYS A 1 89 ? -43.609 6.651 83.100 1.00 61.75 89 LYS A O 1
ATOM 709 N N . ALA A 1 90 ? -42.032 5.090 82.741 1.00 55.38 90 ALA A N 1
ATOM 710 C CA . ALA A 1 90 ? -42.966 3.970 82.627 1.00 55.38 90 ALA A CA 1
ATOM 711 C C . ALA A 1 90 ? -43.414 3.469 84.022 1.00 55.38 90 ALA A C 1
ATOM 713 O O . ALA A 1 90 ? -42.556 3.145 84.843 1.00 55.38 90 ALA A O 1
ATOM 714 N N . PRO A 1 91 ? -44.727 3.407 84.321 1.00 52.94 91 PRO A N 1
ATOM 715 C CA . PRO A 1 91 ? -45.234 3.047 85.648 1.00 52.94 91 PRO A CA 1
ATOM 716 C C . PRO A 1 91 ? -45.435 1.532 85.869 1.00 52.94 91 PRO A C 1
ATOM 718 O O . PRO A 1 91 ? -45.751 1.146 86.991 1.00 52.94 91 PRO A O 1
ATOM 721 N N . ASP A 1 92 ? -45.266 0.684 84.841 1.00 62.53 92 ASP A N 1
ATOM 722 C CA . ASP A 1 92 ? -45.610 -0.750 84.867 1.00 62.53 92 ASP A CA 1
ATOM 723 C C . ASP A 1 92 ? -44.569 -1.640 84.143 1.00 62.53 92 ASP A C 1
ATOM 725 O O . ASP A 1 92 ? -43.978 -1.237 83.136 1.00 62.53 92 ASP A O 1
ATOM 729 N N . VAL A 1 93 ? -44.338 -2.854 84.660 1.00 65.06 93 VAL A N 1
ATOM 730 C CA . VAL A 1 93 ? -43.274 -3.786 84.223 1.00 65.06 93 VAL A CA 1
ATOM 731 C C . VAL A 1 93 ? -43.547 -4.343 82.822 1.00 65.06 93 VAL A C 1
ATOM 733 O O . VAL A 1 93 ? -42.616 -4.469 82.025 1.00 65.06 93 VAL A O 1
ATOM 736 N N . GLU A 1 94 ? -44.811 -4.600 82.480 1.00 66.12 94 GLU A N 1
ATOM 737 C CA . GLU A 1 94 ? -45.218 -5.091 81.155 1.00 66.12 94 GLU A CA 1
ATOM 738 C C . GLU A 1 94 ? -44.889 -4.069 80.045 1.00 66.12 94 GLU A C 1
ATOM 740 O O . GLU A 1 94 ? -44.344 -4.420 78.999 1.00 66.12 94 GLU A O 1
ATOM 745 N N . GLN A 1 95 ? -45.131 -2.777 80.303 1.00 65.50 95 GLN A N 1
ATOM 746 C CA . GLN A 1 95 ? -44.813 -1.691 79.366 1.00 65.50 95 GLN A CA 1
ATOM 747 C C . GLN A 1 95 ? -43.303 -1.489 79.198 1.00 65.50 95 GLN A C 1
ATOM 749 O O . GLN A 1 95 ? -42.841 -1.155 78.107 1.00 65.50 95 GLN A O 1
ATOM 754 N N . ALA A 1 96 ? -42.510 -1.726 80.246 1.00 65.25 96 ALA A N 1
ATOM 755 C CA . ALA A 1 96 ? -41.053 -1.685 80.146 1.00 65.25 96 ALA A CA 1
ATOM 756 C C . ALA A 1 96 ? -40.502 -2.822 79.262 1.00 65.25 96 ALA A C 1
ATOM 758 O O . ALA A 1 96 ? -39.570 -2.601 78.484 1.00 65.25 96 ALA A O 1
ATOM 759 N N . ILE A 1 97 ? -41.098 -4.017 79.337 1.00 71.25 97 ILE A N 1
ATOM 760 C CA . ILE A 1 97 ? -40.747 -5.161 78.481 1.00 71.25 97 ILE A CA 1
ATOM 761 C C . ILE A 1 97 ? -41.111 -4.867 77.020 1.00 71.25 97 ILE A C 1
ATOM 763 O O . ILE A 1 97 ? -40.290 -5.098 76.132 1.00 71.25 97 ILE A O 1
ATOM 767 N N . GLU A 1 98 ? -42.286 -4.289 76.767 1.00 76.38 98 GLU A N 1
ATOM 768 C CA . GLU A 1 98 ? -42.739 -3.945 75.415 1.00 76.38 98 GLU A CA 1
ATOM 769 C C . GLU A 1 98 ? -41.827 -2.891 74.751 1.00 76.38 98 GLU A C 1
ATOM 771 O O . GLU A 1 98 ? -41.409 -3.051 73.597 1.00 76.38 98 GLU A O 1
ATOM 776 N N . VAL A 1 99 ? -41.415 -1.864 75.509 1.00 76.50 99 VAL A N 1
ATOM 777 C CA . VAL A 1 99 ? -40.431 -0.852 75.077 1.00 76.50 99 VAL A CA 1
ATOM 778 C C . VAL A 1 99 ? -39.068 -1.484 74.765 1.00 76.50 99 VAL A C 1
ATOM 780 O O . VAL A 1 99 ? -38.443 -1.120 73.765 1.00 76.50 99 VAL A O 1
ATOM 783 N N . LEU A 1 100 ? -38.612 -2.460 75.557 1.00 74.31 100 LEU A N 1
ATOM 784 C CA . LEU A 1 100 ? -37.366 -3.193 75.298 1.00 74.31 100 LEU A CA 1
ATOM 785 C C . LEU A 1 100 ? -37.444 -4.046 74.025 1.00 74.31 100 LEU A C 1
ATOM 787 O O . LEU A 1 100 ? -36.526 -3.998 73.204 1.00 74.31 100 LEU A O 1
ATOM 791 N N . THR A 1 101 ? -38.535 -4.787 73.813 1.00 79.75 101 THR A N 1
ATOM 792 C CA . THR A 1 101 ? -38.719 -5.584 72.587 1.00 79.75 101 THR A CA 1
ATOM 793 C C . THR A 1 101 ? -38.823 -4.713 71.340 1.00 79.75 101 THR A C 1
ATOM 795 O O . THR A 1 101 ? -38.220 -5.029 70.314 1.00 79.75 101 THR A O 1
ATOM 798 N N . ARG A 1 102 ? -39.518 -3.575 71.431 1.00 80.81 102 ARG A N 1
ATOM 799 C CA . ARG A 1 102 ? -39.610 -2.610 70.335 1.00 80.81 102 ARG A CA 1
ATOM 800 C C . ARG A 1 102 ? -38.248 -1.987 70.016 1.00 80.81 102 ARG A C 1
ATOM 802 O O . ARG A 1 102 ? -37.891 -1.900 68.848 1.00 80.81 102 ARG A O 1
ATOM 809 N N . SER A 1 103 ? -37.468 -1.631 71.037 1.00 78.25 103 SER A N 1
ATOM 810 C CA . SER A 1 103 ? -36.087 -1.151 70.886 1.00 78.25 103 SER A CA 1
ATOM 811 C C . SER A 1 103 ? -35.192 -2.189 70.193 1.00 78.25 103 SER A C 1
ATOM 813 O O . SER A 1 103 ? -34.467 -1.856 69.259 1.00 78.25 103 SER A O 1
ATOM 815 N N . SER A 1 104 ? -35.296 -3.467 70.575 1.00 80.19 104 SER A N 1
ATOM 816 C CA . SER A 1 104 ? -34.552 -4.558 69.929 1.00 80.19 104 SER A CA 1
ATOM 817 C C . SER A 1 104 ? -34.882 -4.685 68.438 1.00 80.19 104 SER A C 1
ATOM 819 O O . SER A 1 104 ? -33.973 -4.806 67.618 1.00 80.19 104 SER A O 1
ATOM 821 N N . LEU A 1 105 ? -36.168 -4.629 68.077 1.00 83.81 105 LEU A N 1
ATOM 822 C CA . LEU A 1 105 ? -36.606 -4.679 66.679 1.00 83.81 105 LEU A CA 1
ATOM 823 C C . LEU A 1 105 ? -36.173 -3.434 65.892 1.00 83.81 105 LEU A C 1
ATOM 825 O O . LEU A 1 105 ? -35.759 -3.558 64.744 1.00 83.81 105 LEU A O 1
ATOM 829 N N . GLU A 1 106 ? -36.214 -2.243 66.497 1.00 83.06 106 GLU A N 1
ATOM 830 C CA . GLU A 1 106 ? -35.722 -1.005 65.876 1.00 83.06 106 GLU A CA 1
ATOM 831 C C . GLU A 1 106 ? -34.204 -1.065 65.610 1.00 83.06 106 GLU A C 1
ATOM 833 O O . GLU A 1 106 ? -33.742 -0.604 64.565 1.00 83.06 106 GLU A O 1
ATOM 838 N N . VAL A 1 107 ? -33.419 -1.676 66.506 1.00 84.56 107 VAL A N 1
ATOM 839 C CA . VAL A 1 107 ? -31.973 -1.890 66.307 1.00 84.56 107 VAL A CA 1
ATOM 840 C C . VAL A 1 107 ? -31.701 -2.876 65.170 1.00 84.56 107 VAL A C 1
ATOM 842 O O . VAL A 1 107 ? -30.813 -2.623 64.352 1.00 84.56 107 VAL A O 1
ATOM 845 N N . GLU A 1 108 ? -32.451 -3.977 65.095 1.00 85.75 108 GLU A N 1
ATOM 846 C CA . GLU A 1 108 ? -32.306 -4.971 64.027 1.00 85.75 108 GLU A CA 1
ATOM 847 C C . GLU A 1 108 ? -32.727 -4.406 62.664 1.00 85.75 108 GLU A C 1
ATOM 849 O O . GLU A 1 108 ? -32.003 -4.569 61.678 1.00 85.75 108 GLU A O 1
ATOM 854 N N . LEU A 1 109 ? -33.831 -3.655 62.616 1.00 87.38 109 LEU A N 1
ATOM 855 C CA . LEU A 1 109 ? -34.268 -2.940 61.420 1.00 87.38 109 LEU A CA 1
ATOM 856 C C . LEU A 1 109 ? -33.200 -1.935 60.966 1.00 87.38 109 LEU A C 1
ATOM 858 O O . LEU A 1 109 ? -32.799 -1.958 59.807 1.00 87.38 109 LEU A O 1
ATOM 862 N N . ALA A 1 110 ? -32.652 -1.135 61.886 1.00 85.69 110 ALA A N 1
ATOM 863 C CA . ALA A 1 110 ? -31.578 -0.191 61.578 1.00 85.69 110 ALA A CA 1
ATOM 864 C C . ALA A 1 110 ? -30.279 -0.889 61.126 1.00 85.69 110 ALA A C 1
ATOM 866 O O . ALA A 1 110 ? -29.512 -0.331 60.338 1.00 85.69 110 ALA A O 1
ATOM 867 N N . ALA A 1 111 ? -29.999 -2.100 61.620 1.00 86.69 111 ALA A N 1
ATOM 868 C CA . ALA A 1 111 ? -28.878 -2.908 61.147 1.00 86.69 111 ALA A CA 1
ATOM 869 C C . ALA A 1 111 ? -29.105 -3.406 59.715 1.00 86.69 111 ALA A C 1
ATOM 871 O O . ALA A 1 111 ? -28.195 -3.308 58.892 1.00 86.69 111 ALA A O 1
ATOM 872 N N . LYS A 1 112 ? -30.321 -3.863 59.402 1.00 91.50 112 LYS A N 1
ATOM 873 C CA . LYS A 1 112 ? -30.703 -4.275 58.047 1.00 91.50 112 LYS A CA 1
ATOM 874 C C . LYS A 1 112 ? -30.741 -3.104 57.069 1.00 91.50 112 LYS A C 1
ATOM 876 O O . LYS A 1 112 ? -30.272 -3.252 55.947 1.00 91.50 112 LYS A O 1
ATOM 881 N N . GLU A 1 113 ? -31.205 -1.930 57.485 1.00 90.50 113 GLU A N 1
ATOM 882 C CA . GLU A 1 113 ? -31.153 -0.707 56.674 1.00 90.50 113 GLU A CA 1
ATOM 883 C C . GLU A 1 113 ? -29.709 -0.295 56.352 1.00 90.50 113 GLU A C 1
ATOM 885 O O . GLU A 1 113 ? -29.416 0.041 55.205 1.00 90.50 113 GLU A O 1
ATOM 890 N N . ARG A 1 114 ? -28.785 -0.392 57.321 1.00 91.31 114 ARG A N 1
ATOM 891 C CA . ARG A 1 114 ? -27.345 -0.176 57.082 1.00 91.31 114 ARG A CA 1
ATOM 892 C C . ARG A 1 114 ? -26.753 -1.198 56.112 1.00 91.31 114 ARG A C 1
ATOM 894 O O . ARG A 1 114 ? -25.988 -0.818 55.233 1.00 91.31 114 ARG A O 1
ATOM 901 N N . GLU A 1 115 ? -27.116 -2.472 56.242 1.00 93.88 115 GLU A N 1
ATOM 902 C CA . GLU A 1 115 ? -26.672 -3.526 55.320 1.00 93.88 115 GLU A CA 1
ATOM 903 C C . GLU A 1 115 ? -27.179 -3.273 53.891 1.00 93.88 115 GLU A C 1
ATOM 905 O O . GLU A 1 115 ? -26.411 -3.369 52.936 1.00 93.88 115 GLU A O 1
ATOM 910 N N . ILE A 1 116 ? -28.445 -2.873 53.736 1.00 93.69 116 ILE A N 1
ATOM 911 C CA . ILE A 1 116 ? -29.018 -2.501 52.436 1.00 93.69 116 ILE A CA 1
ATOM 912 C C . ILE A 1 116 ? -28.292 -1.285 51.853 1.00 93.69 116 ILE A C 1
ATOM 914 O O . ILE A 1 116 ? -27.936 -1.311 50.677 1.00 93.69 116 ILE A O 1
ATOM 918 N N . ALA A 1 117 ? -28.037 -0.244 52.651 1.00 92.88 117 ALA A N 1
ATOM 919 C CA . ALA A 1 117 ? -27.302 0.935 52.199 1.00 92.88 117 ALA A CA 1
ATOM 920 C C . ALA A 1 117 ? -25.886 0.572 51.715 1.00 92.88 117 ALA A C 1
ATOM 922 O O . ALA A 1 117 ? -25.493 0.987 50.625 1.00 92.88 117 ALA A O 1
ATOM 923 N N . GLN A 1 118 ? -25.173 -0.278 52.463 1.00 94.75 118 GLN A N 1
ATOM 924 C CA . GLN A 1 118 ? -23.845 -0.762 52.083 1.00 94.75 118 GLN A CA 1
ATOM 925 C C . GLN A 1 118 ? -23.880 -1.562 50.774 1.00 94.75 118 GLN A C 1
ATOM 927 O O . GLN A 1 118 ? -23.054 -1.343 49.891 1.00 94.75 118 GLN A O 1
ATOM 932 N N . LEU A 1 119 ? -24.856 -2.463 50.618 1.00 96.31 119 LEU A N 1
ATOM 933 C CA . LEU A 1 119 ? -25.022 -3.241 49.388 1.00 96.31 119 LEU A CA 1
ATOM 934 C C . LEU A 1 119 ? -25.349 -2.347 48.186 1.00 96.31 119 LEU A C 1
ATOM 936 O O . LEU A 1 119 ? -24.851 -2.593 47.090 1.00 96.31 119 LEU A O 1
ATOM 940 N N . VAL A 1 120 ? -26.160 -1.303 48.372 1.00 96.44 120 VAL A N 1
ATOM 941 C CA . VAL A 1 120 ? -26.463 -0.330 47.312 1.00 96.44 120 VAL A CA 1
ATOM 942 C C . VAL A 1 120 ? -25.206 0.437 46.903 1.00 96.44 120 VAL A C 1
ATOM 944 O O . VAL A 1 120 ? -24.955 0.580 45.706 1.00 96.44 120 VAL A O 1
ATOM 947 N N . GLU A 1 121 ? -24.395 0.885 47.861 1.00 95.75 121 GLU A N 1
ATOM 948 C CA . GLU A 1 121 ? -23.132 1.574 47.583 1.00 95.75 121 GLU A CA 1
ATOM 949 C C . GLU A 1 121 ? -22.130 0.655 46.867 1.00 95.75 121 GLU A C 1
ATOM 951 O O . GLU A 1 121 ? -21.522 1.049 45.870 1.00 95.75 121 GLU A O 1
ATOM 956 N N . ASP A 1 122 ? -22.017 -0.604 47.294 1.00 96.25 122 ASP A N 1
ATOM 957 C CA . ASP A 1 122 ? -21.167 -1.601 46.643 1.00 96.25 122 ASP A CA 1
ATOM 958 C C . ASP A 1 122 ? -21.621 -1.884 45.205 1.00 96.25 122 ASP A C 1
ATOM 960 O O . ASP A 1 122 ? -20.786 -1.959 44.298 1.00 96.25 122 ASP A O 1
ATOM 964 N N . VAL A 1 123 ? -22.933 -1.988 44.965 1.00 96.94 123 VAL A N 1
ATOM 965 C CA . VAL A 1 123 ? -23.497 -2.140 43.616 1.00 96.94 123 VAL A CA 1
ATOM 966 C C . VAL A 1 123 ? -23.191 -0.914 42.759 1.00 96.94 123 VAL A C 1
ATOM 968 O O . VAL A 1 123 ? -22.755 -1.079 41.620 1.00 96.94 123 VAL A O 1
ATOM 971 N N . GLN A 1 124 ? -23.355 0.303 43.283 1.00 95.31 124 GLN A N 1
ATOM 972 C CA . GLN A 1 124 ? -23.028 1.533 42.553 1.00 95.31 124 GLN A CA 1
ATOM 973 C C . GLN A 1 124 ? -21.529 1.631 42.242 1.00 95.31 124 GLN A C 1
ATOM 975 O O . GLN A 1 124 ? -21.151 1.952 41.113 1.00 95.31 124 GLN A O 1
ATOM 980 N N . ARG A 1 125 ? -20.662 1.285 43.201 1.00 95.81 125 ARG A N 1
ATOM 981 C CA . ARG A 1 125 ? -19.207 1.239 43.007 1.00 95.81 125 ARG A CA 1
ATOM 982 C C . ARG A 1 125 ? -18.829 0.227 41.929 1.00 95.81 125 ARG A C 1
ATOM 984 O O . ARG A 1 125 ? -18.070 0.564 41.023 1.00 95.81 125 ARG A O 1
ATOM 991 N N . LEU A 1 126 ? -19.381 -0.986 41.987 1.00 96.19 126 LEU A N 1
ATOM 992 C CA . LEU A 1 126 ? -19.144 -2.027 40.983 1.00 96.19 126 LEU A CA 1
ATOM 993 C C . LEU A 1 126 ? -19.658 -1.616 39.600 1.00 96.19 126 LEU A C 1
ATOM 995 O O . LEU A 1 126 ? -18.960 -1.830 38.610 1.00 96.19 126 LEU A O 1
ATOM 999 N N . GLN A 1 127 ? -20.831 -0.983 39.519 1.00 96.38 127 GLN A N 1
ATOM 1000 C CA . GLN A 1 127 ? -21.353 -0.423 38.271 1.00 96.38 127 GLN A CA 1
ATOM 1001 C C . GLN A 1 127 ? -20.405 0.636 37.697 1.00 96.38 127 GLN A C 1
ATOM 1003 O O . GLN A 1 127 ? -20.098 0.579 36.508 1.00 96.38 127 GLN A O 1
ATOM 1008 N N . GLY A 1 128 ? -19.878 1.537 38.533 1.00 96.38 128 GLY A N 1
ATOM 1009 C CA . GLY A 1 128 ? -18.891 2.545 38.134 1.00 96.38 128 GLY A CA 1
ATOM 1010 C C . GLY A 1 128 ? -17.553 1.950 37.676 1.00 96.38 128 GLY A C 1
ATOM 1011 O O . GLY A 1 128 ? -16.953 2.415 36.708 1.00 96.38 128 GLY A O 1
ATOM 1012 N N . SER A 1 129 ? -17.075 0.889 38.329 1.00 96.25 129 SER A N 1
ATOM 1013 C CA . SER A 1 129 ? -15.886 0.156 37.875 1.00 96.25 129 SER A CA 1
ATOM 1014 C C . SER A 1 129 ? -16.127 -0.540 36.533 1.00 96.25 129 SER A C 1
ATOM 1016 O O . SER A 1 129 ? -15.245 -0.539 35.674 1.00 96.25 129 SER A O 1
ATOM 1018 N N . LEU A 1 130 ? -17.319 -1.104 36.328 1.00 96.81 130 LEU A N 1
ATOM 1019 C CA . LEU A 1 130 ? -17.686 -1.798 35.096 1.00 96.81 130 LEU A CA 1
ATOM 1020 C C . LEU A 1 130 ? -17.834 -0.819 33.923 1.00 96.81 130 LEU A C 1
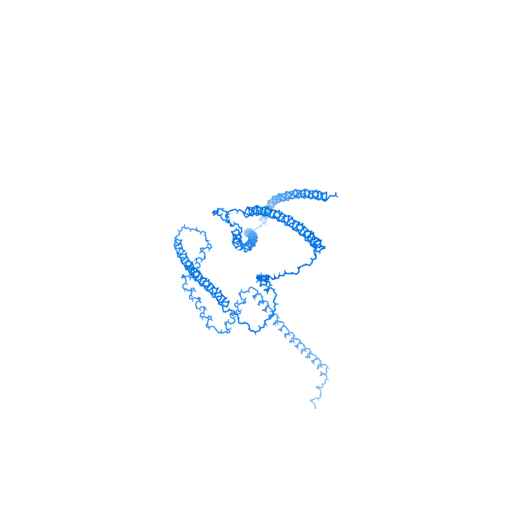ATOM 1022 O O . LEU A 1 130 ? -17.352 -1.115 32.829 1.00 96.81 130 LEU A O 1
ATOM 1026 N N . THR A 1 131 ? -18.426 0.361 34.135 1.00 96.06 131 THR A N 1
ATOM 1027 C CA . THR A 1 131 ? -18.491 1.412 33.105 1.00 96.06 131 THR A CA 1
ATOM 1028 C C . THR A 1 131 ? -17.103 1.923 32.738 1.00 96.06 131 THR A C 1
ATOM 1030 O O . THR A 1 131 ? -16.780 1.932 31.553 1.00 96.06 131 THR A O 1
ATOM 1033 N N . LYS A 1 132 ? -16.237 2.222 33.717 1.00 97.00 132 LYS A N 1
ATOM 1034 C CA . LYS A 1 132 ? -14.837 2.611 33.456 1.00 97.00 132 LYS A CA 1
ATOM 1035 C C . LYS A 1 132 ? -14.074 1.541 32.676 1.00 97.00 132 LYS A C 1
ATOM 1037 O O . LYS A 1 132 ? -13.375 1.853 31.716 1.00 97.00 132 LYS A O 1
ATOM 1042 N N . LEU A 1 133 ? -14.220 0.266 33.047 1.00 96.25 133 LEU A N 1
ATOM 1043 C CA . LEU A 1 133 ? -13.575 -0.834 32.325 1.00 96.25 133 LEU A CA 1
ATOM 1044 C C . LEU A 1 133 ? -14.103 -0.953 30.888 1.00 96.25 133 LEU A C 1
ATOM 1046 O O . LEU A 1 133 ? -13.324 -1.200 29.966 1.00 96.25 133 LEU A O 1
ATOM 1050 N N . ARG A 1 134 ? -15.410 -0.749 30.686 1.00 97.19 134 ARG A N 1
ATOM 1051 C CA . ARG A 1 134 ? -16.042 -0.748 29.362 1.00 97.19 134 ARG A CA 1
ATOM 1052 C C . ARG A 1 134 ? -15.542 0.408 28.498 1.00 97.19 134 ARG A C 1
ATOM 1054 O O . ARG A 1 134 ? -15.229 0.180 27.334 1.00 97.19 134 ARG A O 1
ATOM 1061 N N . GLU A 1 135 ? -15.439 1.610 29.054 1.00 97.19 135 GLU A N 1
ATOM 1062 C CA . GLU A 1 135 ? -14.912 2.793 28.364 1.00 97.19 135 GLU A CA 1
ATOM 1063 C C . GLU A 1 135 ? -13.437 2.614 27.993 1.00 97.19 135 GLU A C 1
ATOM 1065 O O . GLU A 1 135 ? -13.079 2.814 26.834 1.00 97.19 135 GLU A O 1
ATOM 1070 N N . ASN A 1 136 ? -12.606 2.133 28.923 1.00 96.50 136 ASN A N 1
ATOM 1071 C CA . ASN A 1 136 ? -11.192 1.839 28.670 1.00 96.50 136 ASN A CA 1
ATOM 1072 C C . ASN A 1 136 ? -11.004 0.754 27.603 1.00 96.50 136 ASN A C 1
ATOM 1074 O O . ASN A 1 136 ? -10.174 0.885 26.709 1.00 96.50 136 ASN A O 1
ATOM 1078 N N . SER A 1 137 ? -11.798 -0.317 27.663 1.00 95.94 137 SER A N 1
ATOM 1079 C CA . SER A 1 137 ? -11.744 -1.373 26.647 1.00 95.94 137 SER A CA 1
ATOM 1080 C C . SER A 1 137 ? -12.194 -0.838 25.286 1.00 95.94 137 SER A C 1
ATOM 1082 O O . SER A 1 137 ? -11.573 -1.130 24.269 1.00 95.94 137 SER A O 1
ATOM 1084 N N . SER A 1 138 ? -13.246 -0.013 25.257 1.00 97.44 138 SER A N 1
ATOM 1085 C CA . SER A 1 138 ? -13.739 0.610 24.028 1.00 97.44 138 SER A CA 1
ATOM 1086 C C . SER A 1 138 ? -12.721 1.575 23.419 1.00 97.44 138 SER A C 1
ATOM 1088 O O . SER A 1 138 ? -12.567 1.589 22.200 1.00 97.44 138 SER A O 1
ATOM 1090 N N . SER A 1 139 ? -12.023 2.375 24.229 1.00 97.19 139 SER A N 1
ATOM 1091 C CA . SER A 1 139 ? -10.995 3.295 23.736 1.00 97.19 139 SER A CA 1
ATOM 1092 C C . SER A 1 139 ? -9.778 2.538 23.202 1.00 97.19 139 SER A C 1
ATOM 1094 O O . SER A 1 139 ? -9.278 2.873 22.128 1.00 97.19 139 SER A O 1
ATOM 1096 N N . GLN A 1 140 ? -9.362 1.462 23.877 1.00 97.94 140 GLN A N 1
ATOM 1097 C CA . GLN A 1 140 ? -8.280 0.594 23.417 1.00 97.94 140 GLN A CA 1
ATOM 1098 C C . GLN A 1 140 ? -8.626 -0.117 22.100 1.00 97.94 140 GLN A C 1
ATOM 1100 O O . GLN A 1 140 ? -7.785 -0.181 21.202 1.00 97.94 140 GLN A O 1
ATOM 1105 N N . ILE A 1 141 ? -9.862 -0.607 21.948 1.00 96.44 141 ILE A N 1
ATOM 1106 C CA . ILE A 1 141 ? -10.342 -1.201 20.690 1.00 96.44 141 ILE A CA 1
ATOM 1107 C C . ILE A 1 141 ? -10.280 -0.166 19.561 1.00 96.44 141 ILE A C 1
ATOM 1109 O O . ILE A 1 141 ? -9.656 -0.436 18.538 1.00 96.44 141 ILE A O 1
ATOM 1113 N N . SER A 1 142 ? -10.819 1.040 19.769 1.00 96.94 142 SER A N 1
ATOM 1114 C CA . SER A 1 142 ? -10.773 2.114 18.766 1.00 96.94 142 SER A CA 1
ATOM 1115 C C . SER A 1 142 ? -9.339 2.489 18.365 1.00 96.94 142 SER A C 1
ATOM 1117 O O . SER A 1 142 ? -9.055 2.690 17.184 1.00 96.94 142 SER A O 1
ATOM 1119 N N . GLN A 1 143 ? -8.406 2.548 19.323 1.00 97.38 143 GLN A N 1
ATOM 1120 C CA . GLN A 1 143 ? -6.991 2.811 19.038 1.00 97.38 143 GLN A CA 1
ATOM 1121 C C . GLN A 1 143 ? -6.354 1.694 18.202 1.00 97.38 143 GLN A C 1
ATOM 1123 O O . GLN A 1 143 ? -5.647 1.977 17.232 1.00 97.38 143 GLN A O 1
ATOM 1128 N N . LEU A 1 144 ? -6.609 0.427 18.543 1.00 96.88 144 LEU A N 1
ATOM 1129 C CA . LEU A 1 144 ? -6.102 -0.719 17.784 1.00 96.88 144 LEU A CA 1
ATOM 1130 C C . LEU A 1 144 ? -6.693 -0.770 16.369 1.00 96.88 144 LEU A C 1
ATOM 1132 O O . LEU A 1 144 ? -5.961 -1.026 15.414 1.00 96.88 144 LEU A O 1
ATOM 1136 N N . GLU A 1 145 ? -7.979 -0.462 16.204 1.00 96.94 145 GLU A N 1
ATOM 1137 C CA . GLU A 1 145 ? -8.627 -0.355 14.893 1.00 96.94 145 GLU A CA 1
ATOM 1138 C C . GLU A 1 145 ? -8.019 0.775 14.046 1.00 96.94 145 GLU A C 1
ATOM 1140 O O . GLU A 1 145 ? -7.737 0.591 12.856 1.00 96.94 145 GLU A O 1
ATOM 1145 N N . GLN A 1 146 ? -7.726 1.930 14.651 1.00 96.94 146 GLN A N 1
ATOM 1146 C CA . GLN A 1 146 ? -7.056 3.035 13.964 1.00 96.94 146 GLN A CA 1
ATOM 1147 C C . GLN A 1 146 ? -5.623 2.664 13.547 1.00 96.94 146 GLN A C 1
ATOM 1149 O O . GLN A 1 146 ? -5.203 2.949 12.424 1.00 96.94 146 GLN A O 1
ATOM 1154 N N . GLN A 1 147 ? -4.869 1.974 14.406 1.00 97.75 147 GLN A N 1
ATOM 1155 C CA . GLN A 1 147 ? -3.536 1.483 14.049 1.00 97.75 147 GLN A CA 1
ATOM 1156 C C . GLN A 1 147 ? -3.594 0.444 12.927 1.00 97.75 147 GLN A C 1
ATOM 1158 O O . GLN A 1 147 ? -2.789 0.499 11.997 1.00 97.75 147 GLN A O 1
ATOM 1163 N N . LEU A 1 148 ? -4.558 -0.475 12.969 1.00 97.00 148 LEU A N 1
ATOM 1164 C CA . LEU A 1 148 ? -4.731 -1.508 11.951 1.00 97.00 148 LEU A CA 1
ATOM 1165 C C . LEU A 1 148 ? -5.109 -0.898 10.596 1.00 97.00 148 LEU A C 1
ATOM 1167 O O . LEU A 1 148 ? -4.567 -1.298 9.564 1.00 97.00 148 LEU A O 1
ATOM 1171 N N . THR A 1 149 ? -5.982 0.111 10.579 1.00 97.19 149 THR A N 1
ATOM 1172 C CA . THR A 1 149 ? -6.334 0.837 9.347 1.00 97.19 149 THR A CA 1
ATOM 1173 C C . THR A 1 149 ? -5.154 1.635 8.790 1.00 97.19 149 THR A C 1
ATOM 1175 O O . THR A 1 149 ? -4.912 1.577 7.582 1.00 97.19 149 THR A O 1
ATOM 1178 N N . ALA A 1 150 ? -4.361 2.292 9.644 1.00 97.06 150 ALA A N 1
ATOM 1179 C CA . ALA A 1 150 ? -3.130 2.972 9.240 1.00 97.06 150 ALA A CA 1
ATOM 1180 C C . ALA A 1 150 ? -2.076 1.994 8.689 1.00 97.06 150 ALA A C 1
ATOM 1182 O O . ALA A 1 150 ? -1.490 2.231 7.636 1.00 97.06 150 ALA A O 1
ATOM 1183 N N . LYS A 1 151 ? -1.857 0.847 9.342 1.00 96.25 151 LYS A N 1
ATOM 1184 C CA . LYS A 1 151 ? -0.937 -0.182 8.833 1.00 96.25 151 LYS A CA 1
ATOM 1185 C C . LYS A 1 151 ? -1.414 -0.746 7.496 1.00 96.25 151 LYS A C 1
ATOM 1187 O O . LYS A 1 151 ? -0.616 -0.843 6.567 1.00 96.25 151 LYS A O 1
ATOM 1192 N N . ASN A 1 152 ? -2.709 -1.018 7.347 1.00 97.50 152 ASN A N 1
ATOM 1193 C CA . ASN A 1 152 ? -3.277 -1.473 6.077 1.00 97.50 152 ASN A CA 1
ATOM 1194 C C . ASN A 1 152 ? -3.140 -0.442 4.948 1.00 97.50 152 ASN A C 1
ATOM 1196 O O . ASN A 1 152 ? -2.916 -0.830 3.802 1.00 97.50 152 ASN A O 1
ATOM 1200 N N . SER A 1 153 ? -3.260 0.858 5.231 1.00 97.25 153 SER A N 1
ATOM 1201 C CA . SER A 1 153 ? -3.044 1.885 4.206 1.00 97.25 153 SER A CA 1
ATOM 1202 C C . SER A 1 153 ? -1.575 1.953 3.783 1.00 97.25 153 SER A C 1
ATOM 1204 O O . SER A 1 153 ? -1.298 1.996 2.585 1.00 97.25 153 SER A O 1
ATOM 1206 N N . THR A 1 154 ? -0.634 1.859 4.730 1.00 96.94 154 THR A N 1
ATOM 1207 C CA . THR A 1 154 ? 0.802 1.803 4.410 1.00 96.94 154 THR A CA 1
ATOM 1208 C C . THR A 1 154 ? 1.174 0.548 3.624 1.00 96.94 154 THR A C 1
ATOM 1210 O O . THR A 1 154 ? 1.932 0.646 2.664 1.00 96.94 154 THR A O 1
ATOM 1213 N N . LEU A 1 155 ? 0.594 -0.611 3.958 1.00 96.56 155 LEU A N 1
ATOM 1214 C CA . LEU A 1 155 ? 0.786 -1.848 3.199 1.00 96.56 155 LEU A CA 1
ATOM 1215 C C . LEU A 1 155 ? 0.303 -1.691 1.761 1.00 96.56 155 LEU A C 1
ATOM 1217 O O . LEU A 1 155 ? 1.066 -1.973 0.847 1.00 96.56 155 LEU A O 1
ATOM 1221 N N . LYS A 1 156 ? -0.898 -1.143 1.545 1.00 97.12 156 LYS A N 1
ATOM 1222 C CA . LYS A 1 156 ? -1.403 -0.876 0.190 1.00 97.12 156 LYS A CA 1
ATOM 1223 C C . LYS A 1 156 ? -0.501 0.067 -0.603 1.00 97.12 156 LYS A C 1
ATOM 1225 O O . LYS A 1 156 ? -0.260 -0.176 -1.779 1.00 97.12 156 LYS A O 1
ATOM 1230 N N . GLN A 1 157 ? 0.014 1.124 0.026 1.00 97.00 157 GLN A N 1
ATOM 1231 C CA . GLN A 1 157 ? 0.952 2.041 -0.630 1.00 97.00 157 GLN A CA 1
ATOM 1232 C C . GLN A 1 157 ? 2.269 1.346 -1.000 1.00 97.00 157 GLN A C 1
ATOM 1234 O O . GLN A 1 157 ? 2.824 1.607 -2.065 1.00 97.00 157 GLN A O 1
ATOM 1239 N N . LEU A 1 158 ? 2.782 0.469 -0.133 1.00 95.06 158 LEU A N 1
ATOM 1240 C CA . LEU A 1 158 ? 3.987 -0.313 -0.411 1.00 95.06 158 LEU A CA 1
ATOM 1241 C C . LEU A 1 158 ? 3.747 -1.356 -1.508 1.00 95.06 158 LEU A C 1
ATOM 1243 O O . LEU A 1 158 ? 4.585 -1.493 -2.391 1.00 95.06 158 LEU A O 1
ATOM 1247 N N . GLU A 1 159 ? 2.601 -2.034 -1.501 1.00 95.81 159 GLU A N 1
ATOM 1248 C CA . GLU A 1 159 ? 2.184 -2.959 -2.562 1.00 95.81 159 GLU A CA 1
ATOM 1249 C C . GLU A 1 159 ? 2.057 -2.245 -3.913 1.00 95.81 159 GLU A C 1
ATOM 1251 O O . GLU A 1 159 ? 2.516 -2.762 -4.931 1.00 95.81 159 GLU A O 1
ATOM 1256 N N . GLU A 1 160 ? 1.477 -1.043 -3.937 1.00 95.81 160 GLU A N 1
ATOM 1257 C CA . GLU A 1 160 ? 1.354 -0.235 -5.151 1.00 95.81 160 GLU A CA 1
ATOM 1258 C C . GLU A 1 160 ? 2.722 0.222 -5.667 1.00 95.81 160 GLU A C 1
ATOM 1260 O O . GLU A 1 160 ? 2.992 0.096 -6.861 1.00 95.81 160 GLU A O 1
ATOM 1265 N N . LYS A 1 161 ? 3.621 0.663 -4.776 1.00 95.62 161 LYS A N 1
ATOM 1266 C CA . LYS A 1 161 ? 5.011 0.985 -5.138 1.00 95.62 161 LYS A CA 1
ATOM 1267 C C . LYS A 1 161 ? 5.758 -0.228 -5.683 1.00 95.62 161 LYS A C 1
ATOM 1269 O O . LYS A 1 161 ? 6.422 -0.109 -6.705 1.00 95.62 161 LYS A O 1
ATOM 1274 N N . LEU A 1 162 ? 5.627 -1.386 -5.038 1.00 94.38 162 LEU A N 1
ATOM 1275 C CA . LEU A 1 162 ? 6.274 -2.622 -5.477 1.00 94.38 162 LEU A CA 1
ATOM 1276 C C . LEU A 1 162 ? 5.757 -3.053 -6.854 1.00 94.38 162 LEU A C 1
ATOM 1278 O O . LEU A 1 162 ? 6.536 -3.426 -7.724 1.00 94.38 162 LEU A O 1
ATOM 1282 N N . LYS A 1 163 ? 4.444 -2.942 -7.079 1.00 93.88 163 LYS A N 1
ATOM 1283 C CA . LYS A 1 163 ? 3.831 -3.216 -8.381 1.00 93.88 163 LYS A CA 1
ATOM 1284 C C . LYS A 1 163 ? 4.274 -2.213 -9.447 1.00 93.88 163 LYS A C 1
ATOM 1286 O O . LYS A 1 163 ? 4.491 -2.610 -10.586 1.00 93.88 163 LYS A O 1
ATOM 1291 N N . GLY A 1 164 ? 4.421 -0.940 -9.085 1.00 91.44 164 GLY A N 1
ATOM 1292 C CA . GLY A 1 164 ? 4.967 0.098 -9.959 1.00 91.44 164 GLY A CA 1
ATOM 1293 C C . GLY A 1 164 ? 6.441 -0.109 -10.320 1.00 91.44 164 GLY A C 1
ATOM 1294 O O . GLY A 1 164 ? 6.896 0.486 -11.282 1.00 91.44 164 GLY A O 1
ATOM 1295 N N . GLN A 1 165 ? 7.163 -0.954 -9.578 1.00 92.31 165 GLN A N 1
ATOM 1296 C CA . GLN A 1 165 ? 8.557 -1.341 -9.832 1.00 92.31 165 GLN A CA 1
ATOM 1297 C C . GLN A 1 165 ? 8.684 -2.745 -10.447 1.00 92.31 165 GLN A C 1
ATOM 1299 O O . GLN A 1 165 ? 9.776 -3.315 -10.478 1.00 92.31 165 GLN A O 1
ATOM 1304 N N . ALA A 1 166 ? 7.583 -3.346 -10.908 1.00 90.25 166 ALA A N 1
ATOM 1305 C CA . ALA A 1 166 ? 7.592 -4.707 -11.445 1.00 90.25 166 ALA A CA 1
ATOM 1306 C C . ALA A 1 166 ? 8.419 -4.849 -12.739 1.00 90.25 166 ALA A C 1
ATOM 1308 O O . ALA A 1 166 ? 8.878 -5.944 -13.057 1.00 90.25 166 ALA A O 1
ATOM 1309 N N . ASP A 1 167 ? 8.623 -3.749 -13.461 1.00 91.25 167 ASP A N 1
ATOM 1310 C CA . ASP A 1 167 ? 9.405 -3.640 -14.694 1.00 91.25 167 ASP A CA 1
ATOM 1311 C C . ASP A 1 167 ? 10.913 -3.455 -14.452 1.00 91.25 167 ASP A C 1
ATOM 1313 O O . ASP A 1 167 ? 11.694 -3.501 -15.399 1.00 91.25 167 ASP A O 1
ATOM 1317 N N . TYR A 1 168 ? 11.359 -3.306 -13.199 1.00 92.25 168 TYR A N 1
ATOM 1318 C CA . TYR A 1 168 ? 12.764 -3.044 -12.875 1.00 92.25 168 TYR A CA 1
ATOM 1319 C C . TYR A 1 168 ? 13.729 -4.077 -13.477 1.00 92.25 168 TYR A C 1
ATOM 1321 O O . TYR A 1 168 ? 14.770 -3.708 -14.017 1.00 92.25 168 TYR A O 1
ATOM 1329 N N . GLU A 1 169 ? 13.395 -5.371 -13.424 1.00 89.00 169 GLU A N 1
ATOM 1330 C CA . GLU A 1 169 ? 14.242 -6.426 -14.001 1.00 89.00 169 GLU A CA 1
ATOM 1331 C C . GLU A 1 169 ? 14.236 -6.424 -15.536 1.00 89.00 169 GLU A C 1
ATOM 1333 O O . GLU A 1 169 ? 15.221 -6.832 -16.148 1.00 89.00 169 GLU A O 1
ATOM 1338 N N . GLU A 1 170 ? 13.163 -5.955 -16.173 1.00 90.88 170 GLU A N 1
ATOM 1339 C CA . GLU A 1 170 ? 13.100 -5.803 -17.629 1.00 90.88 170 GLU A CA 1
ATOM 1340 C C . GLU A 1 170 ? 13.928 -4.599 -18.077 1.00 90.88 170 GLU A C 1
ATOM 1342 O O . GLU A 1 170 ? 14.854 -4.766 -18.868 1.00 90.88 170 GLU A O 1
ATOM 1347 N N . VAL A 1 171 ? 13.733 -3.437 -17.448 1.00 91.31 171 VAL A N 1
ATOM 1348 C CA . VAL A 1 171 ? 14.543 -2.230 -17.681 1.00 91.31 171 VAL A CA 1
ATOM 1349 C C . VAL A 1 171 ? 16.026 -2.498 -17.415 1.00 91.31 171 VAL A C 1
ATOM 1351 O O . VAL A 1 171 ? 16.891 -2.071 -18.176 1.00 91.31 171 VAL A O 1
ATOM 1354 N N . LYS A 1 172 ? 16.361 -3.252 -16.364 1.00 89.75 172 LYS A N 1
ATOM 1355 C CA . LYS A 1 172 ? 17.743 -3.649 -16.063 1.00 89.75 172 LYS A CA 1
ATOM 1356 C C . LYS A 1 172 ? 18.332 -4.564 -17.135 1.00 89.75 172 LYS A C 1
ATOM 1358 O O . LYS A 1 172 ? 19.511 -4.423 -17.460 1.00 89.75 172 LYS A O 1
ATOM 1363 N N . LYS A 1 173 ? 17.547 -5.494 -17.689 1.00 87.38 173 LYS A N 1
ATOM 1364 C CA . LYS A 1 173 ? 17.982 -6.339 -18.811 1.00 87.38 173 LYS A CA 1
ATOM 1365 C C . LYS A 1 173 ? 18.185 -5.513 -20.072 1.00 87.38 173 LYS A C 1
ATOM 1367 O O . LYS A 1 173 ? 19.246 -5.635 -20.671 1.00 87.38 173 LYS A O 1
ATOM 1372 N N . GLU A 1 174 ? 17.232 -4.661 -20.437 1.00 89.12 174 GLU A N 1
ATOM 1373 C CA . GLU A 1 174 ? 17.344 -3.752 -21.583 1.00 89.12 174 GLU A CA 1
ATOM 1374 C C . GLU A 1 174 ? 18.571 -2.850 -21.457 1.00 89.12 174 GLU A C 1
ATOM 1376 O O . GLU A 1 174 ? 19.370 -2.756 -22.386 1.00 89.12 174 GLU A O 1
ATOM 1381 N N . LEU A 1 175 ? 18.790 -2.271 -20.275 1.00 84.56 175 LEU A N 1
ATOM 1382 C CA . LEU A 1 175 ? 19.964 -1.459 -19.979 1.00 84.56 175 LEU A CA 1
ATOM 1383 C C . LEU A 1 175 ? 21.260 -2.263 -20.108 1.00 84.56 175 LEU A C 1
ATOM 1385 O O . LEU A 1 175 ? 22.246 -1.753 -20.630 1.00 84.56 175 LEU A O 1
ATOM 1389 N N . ASN A 1 176 ? 21.280 -3.517 -19.653 1.00 81.31 176 ASN A N 1
ATOM 1390 C CA . ASN A 1 176 ? 22.461 -4.368 -19.774 1.00 81.31 176 ASN A CA 1
ATOM 1391 C C . ASN A 1 176 ? 22.714 -4.801 -21.228 1.00 81.31 176 ASN A C 1
ATOM 1393 O O . ASN A 1 176 ? 23.866 -4.869 -21.648 1.00 81.31 176 ASN A O 1
ATOM 1397 N N . ILE A 1 177 ? 21.655 -5.038 -22.010 1.00 82.50 177 ILE A N 1
ATOM 1398 C CA . ILE A 1 177 ? 21.743 -5.313 -23.450 1.00 82.50 177 ILE A CA 1
ATOM 1399 C C . ILE A 1 177 ? 22.299 -4.086 -24.173 1.00 82.50 177 ILE A C 1
ATOM 1401 O O . ILE A 1 177 ? 23.293 -4.216 -24.880 1.00 82.50 177 ILE A O 1
ATOM 1405 N N . LEU A 1 178 ? 21.736 -2.897 -23.939 1.00 80.44 178 LEU A N 1
ATOM 1406 C CA . LEU A 1 178 ? 22.237 -1.627 -24.476 1.00 80.44 178 LEU A CA 1
ATOM 1407 C C . LEU A 1 178 ? 23.699 -1.406 -24.095 1.00 80.44 178 LEU A C 1
ATOM 1409 O O . LEU A 1 178 ? 24.528 -1.131 -24.957 1.00 80.44 178 LEU A O 1
ATOM 1413 N N . LYS A 1 179 ? 24.039 -1.632 -22.822 1.00 78.00 179 LYS A N 1
ATOM 1414 C CA . LYS A 1 179 ? 25.415 -1.541 -22.337 1.00 78.00 179 LYS A CA 1
ATOM 1415 C C . LYS A 1 179 ? 26.341 -2.503 -23.086 1.00 78.00 179 LYS A C 1
ATOM 1417 O O . LYS A 1 179 ? 27.435 -2.119 -23.480 1.00 78.00 179 LYS A O 1
ATOM 1422 N N . SER A 1 180 ? 25.907 -3.741 -23.305 1.00 75.50 180 SER A N 1
ATOM 1423 C CA . SER A 1 180 ? 26.693 -4.730 -24.047 1.00 75.50 180 SER A CA 1
ATOM 1424 C C . SER A 1 180 ? 26.781 -4.428 -25.544 1.00 75.50 180 SER A C 1
ATOM 1426 O O . SER A 1 180 ? 27.805 -4.709 -26.145 1.00 75.50 180 SER A O 1
ATOM 1428 N N . MET A 1 181 ? 25.756 -3.830 -26.153 1.00 74.88 181 MET A N 1
ATOM 1429 C CA . MET A 1 181 ? 25.733 -3.522 -27.584 1.00 74.88 181 MET A CA 1
ATOM 1430 C C . MET A 1 181 ? 26.562 -2.278 -27.915 1.00 74.88 181 MET A C 1
ATOM 1432 O O . MET A 1 181 ? 27.275 -2.258 -28.913 1.00 74.88 181 MET A O 1
ATOM 1436 N N . GLU A 1 182 ? 26.478 -1.242 -27.082 1.00 70.00 182 GLU A N 1
ATOM 1437 C CA . GLU A 1 182 ? 27.120 0.053 -27.326 1.00 70.00 182 GLU A CA 1
ATOM 1438 C C . GLU A 1 182 ? 28.561 0.114 -26.790 1.00 70.00 182 GLU A C 1
ATOM 1440 O O . GLU A 1 182 ? 29.400 0.826 -27.349 1.00 70.00 182 GLU A O 1
ATOM 1445 N N . PHE A 1 183 ? 28.874 -0.676 -25.751 1.00 64.06 183 PHE A N 1
ATOM 1446 C CA . PHE A 1 183 ? 30.194 -0.713 -25.106 1.00 64.06 183 PHE A CA 1
ATOM 1447 C C . PHE A 1 183 ? 30.889 -2.078 -25.158 1.00 64.06 183 PHE A C 1
ATOM 1449 O O . PHE A 1 183 ? 31.869 -2.272 -24.438 1.00 64.06 183 PHE A O 1
ATOM 1456 N N . ALA A 1 184 ? 30.439 -3.030 -25.987 1.00 61.28 184 ALA A N 1
ATOM 1457 C CA . ALA A 1 184 ? 31.263 -4.204 -26.277 1.00 61.28 184 ALA A CA 1
ATOM 1458 C C . ALA A 1 184 ? 32.596 -3.743 -26.896 1.00 61.28 184 ALA A C 1
ATOM 1460 O O . ALA A 1 184 ? 32.582 -3.059 -27.925 1.00 61.28 184 ALA A O 1
ATOM 1461 N N . PRO A 1 185 ? 33.750 -4.100 -26.303 1.00 55.75 185 PRO A N 1
ATOM 1462 C CA . PRO A 1 185 ? 35.031 -3.778 -26.897 1.00 55.75 185 PRO A CA 1
ATOM 1463 C C . PRO A 1 185 ? 35.194 -4.604 -28.175 1.00 55.75 185 PRO A C 1
ATOM 1465 O O . PRO A 1 185 ? 35.196 -5.836 -28.148 1.00 55.75 185 PRO A O 1
ATOM 1468 N N . SER A 1 186 ? 35.332 -3.919 -29.306 1.00 52.88 186 SER A N 1
ATOM 1469 C CA . SER A 1 186 ? 35.917 -4.500 -30.508 1.00 52.88 186 SER A CA 1
ATOM 1470 C C . SER A 1 186 ? 37.379 -4.815 -30.184 1.00 52.88 186 SER A C 1
ATOM 1472 O O . SER A 1 186 ? 38.187 -3.896 -30.098 1.00 52.88 186 SER A O 1
ATOM 1474 N N . GLU A 1 187 ? 37.671 -6.100 -29.976 1.00 51.41 187 GLU A N 1
ATOM 1475 C CA . GLU A 1 187 ? 38.981 -6.694 -29.660 1.00 51.41 187 GLU A CA 1
ATOM 1476 C C . GLU A 1 187 ? 39.426 -6.632 -28.173 1.00 51.41 187 GLU A C 1
ATOM 1478 O O . GLU A 1 187 ? 39.865 -5.617 -27.640 1.00 51.41 187 GLU A O 1
ATOM 1483 N N . SER A 1 188 ? 39.439 -7.810 -27.533 1.00 48.94 188 SER A N 1
ATOM 1484 C CA . SER A 1 188 ? 40.358 -8.212 -26.444 1.00 48.94 188 SER A CA 1
ATOM 1485 C C . SER A 1 188 ? 40.304 -7.547 -25.049 1.00 48.94 188 SER A C 1
ATOM 1487 O O . SER A 1 188 ? 41.340 -7.163 -24.518 1.00 48.94 188 SER A O 1
ATOM 1489 N N . SER A 1 189 ? 39.163 -7.583 -24.350 1.00 45.09 189 SER A N 1
ATOM 1490 C CA . SER A 1 189 ? 39.164 -7.447 -22.874 1.00 45.09 189 SER A CA 1
ATOM 1491 C C . SER A 1 189 ? 38.093 -8.333 -22.240 1.00 45.09 189 SER A C 1
ATOM 1493 O O . SER A 1 189 ? 36.898 -8.102 -22.402 1.00 45.09 189 SER A O 1
ATOM 1495 N N . GLY A 1 190 ? 38.510 -9.393 -21.544 1.00 47.56 190 GLY A N 1
ATOM 1496 C CA . GLY A 1 190 ? 37.605 -10.363 -20.927 1.00 47.56 190 GLY A CA 1
ATOM 1497 C C . GLY A 1 190 ? 36.823 -9.800 -19.738 1.00 47.56 190 GLY A C 1
ATOM 1498 O O . GLY A 1 190 ? 37.383 -9.052 -18.950 1.00 47.56 190 GLY A O 1
ATOM 1499 N N . ALA A 1 191 ? 35.554 -10.217 -19.624 1.00 48.84 191 ALA A N 1
ATOM 1500 C CA . ALA A 1 191 ? 34.642 -10.359 -18.468 1.00 48.84 191 ALA A CA 1
ATOM 1501 C C . ALA A 1 191 ? 34.598 -9.335 -17.298 1.00 48.84 191 ALA A C 1
ATOM 1503 O O . ALA A 1 191 ? 33.642 -9.381 -16.528 1.00 48.84 191 ALA A O 1
ATOM 1504 N N . GLN A 1 192 ? 35.549 -8.414 -17.132 1.00 51.56 192 GLN A N 1
ATOM 1505 C CA . GLN A 1 192 ? 35.624 -7.466 -16.011 1.00 51.56 192 GLN A CA 1
ATOM 1506 C C . GLN A 1 192 ? 35.076 -6.066 -16.334 1.00 51.56 192 GLN A C 1
ATOM 1508 O O . GLN A 1 192 ? 34.820 -5.280 -15.421 1.00 51.56 192 GLN A O 1
ATOM 1513 N N . ASP A 1 193 ? 34.813 -5.750 -17.605 1.00 52.88 193 ASP A N 1
ATOM 1514 C CA . ASP A 1 193 ? 34.277 -4.435 -18.000 1.00 52.88 193 ASP A CA 1
ATOM 1515 C C . ASP A 1 193 ? 32.757 -4.296 -17.830 1.00 52.88 193 ASP A C 1
ATOM 1517 O O . ASP A 1 193 ? 32.239 -3.181 -17.734 1.00 52.88 193 ASP A O 1
ATOM 1521 N N . ALA A 1 194 ? 32.028 -5.405 -17.663 1.00 54.41 194 ALA A N 1
ATOM 1522 C CA . ALA A 1 194 ? 30.595 -5.369 -17.366 1.00 54.41 194 ALA A CA 1
ATOM 1523 C C . ALA A 1 194 ? 30.279 -4.694 -16.010 1.00 54.4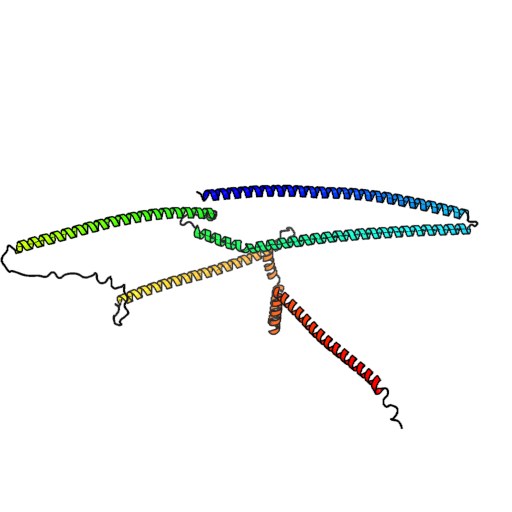1 194 ALA A C 1
ATOM 1525 O O . ALA A 1 194 ? 29.164 -4.205 -15.814 1.00 54.41 194 ALA A O 1
ATOM 1526 N N . SER A 1 195 ? 31.255 -4.603 -15.098 1.00 57.47 195 SER A N 1
ATOM 1527 C CA . SER A 1 195 ? 31.136 -3.954 -13.782 1.00 57.47 195 SER A CA 1
ATOM 1528 C C . SER A 1 195 ? 31.404 -2.446 -13.767 1.00 57.47 195 SER A C 1
ATOM 1530 O O . SER A 1 195 ? 31.114 -1.801 -12.760 1.00 57.47 195 SER A O 1
ATOM 1532 N N . LYS A 1 196 ? 31.929 -1.849 -14.845 1.00 68.69 196 LYS A N 1
ATOM 1533 C CA . LYS A 1 196 ? 32.173 -0.398 -14.868 1.00 68.69 196 LYS A CA 1
ATOM 1534 C C . LYS A 1 196 ? 30.844 0.378 -14.904 1.00 68.69 196 LYS A C 1
ATOM 1536 O O . LYS A 1 196 ? 29.920 -0.054 -15.603 1.00 68.69 196 LYS A O 1
ATOM 1541 N N . PRO A 1 197 ? 30.703 1.503 -14.177 1.00 74.38 197 PRO A N 1
ATOM 1542 C CA . PRO A 1 197 ? 29.522 2.360 -14.269 1.00 74.38 197 PRO A CA 1
ATOM 1543 C C . PRO A 1 197 ? 29.302 2.819 -15.714 1.00 74.38 197 PRO A C 1
ATOM 1545 O O . PRO A 1 197 ? 30.270 3.082 -16.426 1.00 74.38 197 PRO A O 1
ATOM 1548 N N . LEU A 1 198 ? 28.040 2.943 -16.141 1.00 68.19 198 LEU A N 1
ATOM 1549 C CA . LEU A 1 198 ? 27.687 3.396 -17.496 1.00 68.19 198 LEU A CA 1
ATOM 1550 C C . LEU A 1 198 ? 28.361 4.732 -17.848 1.00 68.19 198 LEU A C 1
ATOM 1552 O O . LEU A 1 198 ? 28.826 4.918 -18.964 1.00 68.19 198 LEU A O 1
ATOM 1556 N N . GLU A 1 199 ? 28.479 5.619 -16.864 1.00 77.25 199 GLU A N 1
ATOM 1557 C CA . GLU A 1 199 ? 29.151 6.912 -16.985 1.00 77.25 199 GLU A CA 1
ATOM 1558 C C . GLU A 1 199 ? 30.626 6.783 -17.399 1.00 77.25 199 GLU A C 1
ATOM 1560 O O . GLU A 1 199 ? 31.096 7.524 -18.256 1.00 77.25 199 GLU A O 1
ATOM 1565 N N . VAL A 1 200 ? 31.344 5.787 -16.870 1.00 78.12 200 VAL A N 1
ATOM 1566 C CA . VAL A 1 200 ? 32.756 5.546 -17.209 1.00 78.12 200 VAL A CA 1
ATOM 1567 C C . VAL A 1 200 ? 32.892 5.030 -18.641 1.00 78.12 200 VAL A C 1
ATOM 1569 O O . VAL A 1 200 ? 33.758 5.493 -19.379 1.00 78.12 200 VAL A O 1
ATOM 1572 N N . LEU A 1 201 ? 32.010 4.117 -19.057 1.00 77.00 201 LEU A N 1
ATOM 1573 C CA . LEU A 1 201 ? 32.014 3.573 -20.419 1.00 77.00 201 LEU A CA 1
ATOM 1574 C C . LEU A 1 201 ? 31.622 4.634 -21.460 1.00 77.00 201 LEU A C 1
ATOM 1576 O O . LEU A 1 201 ? 32.246 4.725 -22.518 1.00 77.00 201 LEU A O 1
ATOM 1580 N N . LEU A 1 202 ? 30.647 5.489 -21.135 1.00 78.19 202 LEU A N 1
ATOM 1581 C CA . LEU A 1 202 ? 30.263 6.639 -21.956 1.00 78.19 202 LEU A CA 1
ATOM 1582 C C . LEU A 1 202 ? 31.419 7.622 -22.129 1.00 78.19 202 LEU A C 1
ATOM 1584 O O . LEU A 1 202 ? 31.679 8.069 -23.246 1.00 78.19 202 LEU A O 1
ATOM 1588 N N . LEU A 1 203 ? 32.141 7.935 -21.051 1.00 81.25 203 LEU A N 1
ATOM 1589 C CA . LEU A 1 203 ? 33.311 8.810 -21.108 1.00 81.25 203 LEU A CA 1
ATOM 1590 C C . LEU A 1 203 ? 34.436 8.206 -21.956 1.00 81.25 203 LEU A C 1
ATOM 1592 O O . LEU A 1 203 ? 35.039 8.911 -22.766 1.00 81.25 203 LEU A O 1
ATOM 1596 N N . GLU A 1 204 ? 34.698 6.907 -21.820 1.00 82.88 204 GLU A N 1
ATOM 1597 C CA . GLU A 1 204 ? 35.723 6.208 -22.598 1.00 82.88 204 GLU A CA 1
ATOM 1598 C C . GLU A 1 204 ? 35.381 6.183 -24.098 1.00 82.88 204 GLU A C 1
ATOM 1600 O O . GLU A 1 204 ? 36.230 6.518 -24.933 1.00 82.88 204 GLU A O 1
ATOM 1605 N N . LYS A 1 205 ? 34.116 5.911 -24.448 1.00 82.56 205 LYS A N 1
ATOM 1606 C CA . LYS A 1 205 ? 33.633 5.974 -25.835 1.00 82.56 205 LYS A CA 1
ATOM 1607 C C . LYS A 1 205 ? 33.659 7.398 -26.386 1.00 82.56 205 LYS A C 1
ATOM 1609 O O . LYS A 1 205 ? 34.096 7.592 -27.518 1.00 82.56 205 LYS A O 1
ATOM 1614 N N . ASN A 1 206 ? 33.262 8.401 -25.598 1.00 84.94 206 ASN A N 1
ATOM 1615 C CA . ASN A 1 206 ? 33.327 9.806 -26.005 1.00 84.94 206 ASN A CA 1
ATOM 1616 C C . ASN A 1 206 ? 34.773 10.225 -26.299 1.00 84.94 206 ASN A C 1
ATOM 1618 O O . ASN A 1 206 ? 35.039 10.825 -27.338 1.00 84.94 206 ASN A O 1
ATOM 1622 N N . ARG A 1 207 ? 35.725 9.820 -25.449 1.00 88.94 207 ARG A N 1
ATOM 1623 C CA . ARG A 1 207 ? 37.155 10.069 -25.664 1.00 88.94 207 ARG A CA 1
ATOM 1624 C C . ARG A 1 207 ? 37.680 9.371 -26.922 1.00 88.94 207 ARG A C 1
ATOM 1626 O O . ARG A 1 207 ? 38.438 9.971 -27.681 1.00 88.94 207 ARG A O 1
ATOM 1633 N N . SER A 1 208 ? 37.268 8.127 -27.166 1.00 86.81 208 SER A N 1
ATOM 1634 C CA . SER A 1 208 ? 37.622 7.380 -28.380 1.00 86.81 208 SER A CA 1
ATOM 1635 C C . SER A 1 208 ? 37.077 8.056 -29.646 1.00 86.81 208 SER A C 1
ATOM 1637 O O . SER A 1 208 ? 37.845 8.320 -30.568 1.00 86.81 208 SER A O 1
ATOM 1639 N N . LEU A 1 209 ? 35.797 8.442 -29.655 1.00 89.06 209 LEU A N 1
ATOM 1640 C CA . LEU A 1 209 ? 35.168 9.160 -30.771 1.00 89.06 209 LEU A CA 1
ATOM 1641 C C . LEU A 1 209 ? 35.785 10.542 -31.009 1.00 89.06 209 LEU A C 1
ATOM 1643 O O . LEU A 1 209 ? 35.887 10.976 -32.156 1.00 89.06 209 LEU A O 1
ATOM 1647 N N . GLN A 1 210 ? 36.207 11.241 -29.951 1.00 91.56 210 GLN A N 1
ATOM 1648 C CA . GLN A 1 210 ? 36.957 12.493 -30.068 1.00 91.56 210 GLN A CA 1
ATOM 1649 C C . GLN A 1 210 ? 38.320 12.269 -30.733 1.00 91.56 210 GLN A C 1
ATOM 1651 O O . GLN A 1 210 ? 38.694 13.043 -31.614 1.00 91.56 210 GLN A O 1
ATOM 1656 N N . SER A 1 211 ? 39.037 11.206 -30.353 1.00 92.38 211 SER A N 1
ATOM 1657 C CA . SER A 1 211 ? 40.306 10.831 -30.984 1.00 92.38 211 SER A CA 1
ATOM 1658 C C . SER A 1 211 ? 40.116 10.496 -32.464 1.00 92.38 211 SER A C 1
ATOM 1660 O O . SER A 1 211 ? 40.847 11.015 -33.303 1.00 92.38 211 SER A O 1
ATOM 1662 N N . GLU A 1 212 ? 39.113 9.685 -32.802 1.00 93.62 212 GLU A N 1
ATOM 1663 C CA . GLU A 1 212 ? 38.798 9.331 -34.191 1.00 93.62 212 GLU A CA 1
ATOM 1664 C C . GLU A 1 212 ? 38.395 10.565 -35.010 1.00 93.62 212 GLU A C 1
ATOM 1666 O O . GLU A 1 212 ? 38.895 10.766 -36.115 1.00 93.62 212 GLU A O 1
ATOM 1671 N N . ASN A 1 213 ? 37.575 11.461 -34.447 1.00 92.31 213 ASN A N 1
ATOM 1672 C CA . ASN A 1 213 ? 37.249 12.741 -35.080 1.00 92.31 213 ASN A CA 1
ATOM 1673 C C . ASN A 1 213 ? 38.492 13.597 -35.333 1.00 92.31 213 ASN A C 1
ATOM 1675 O O . ASN A 1 213 ? 38.587 14.236 -36.379 1.00 92.31 213 ASN A O 1
ATOM 1679 N N . ALA A 1 214 ? 39.440 13.636 -34.394 1.00 94.19 214 ALA A N 1
ATOM 1680 C CA . ALA A 1 214 ? 40.690 14.360 -34.585 1.00 94.19 214 ALA A CA 1
ATOM 1681 C C . ALA A 1 214 ? 41.502 13.759 -35.743 1.00 94.19 214 ALA A C 1
ATOM 1683 O O . ALA A 1 214 ? 41.960 14.499 -36.613 1.00 94.19 214 ALA A O 1
ATOM 1684 N N . THR A 1 215 ? 41.607 12.431 -35.820 1.00 94.62 215 THR A N 1
ATOM 1685 C CA . THR A 1 215 ? 42.283 11.737 -36.926 1.00 94.62 215 THR A CA 1
ATOM 1686 C C . THR A 1 215 ? 41.589 11.983 -38.269 1.00 94.62 215 THR A C 1
ATOM 1688 O O . THR A 1 215 ? 42.249 12.317 -39.254 1.00 94.62 215 THR A O 1
ATOM 1691 N N . LEU A 1 216 ? 40.257 11.899 -38.323 1.00 94.06 216 LEU A N 1
ATOM 1692 C CA . LEU A 1 216 ? 39.482 12.196 -39.531 1.00 94.06 216 LEU A CA 1
ATOM 1693 C C . LEU A 1 216 ? 39.638 13.658 -39.966 1.00 94.06 216 LEU A C 1
ATOM 1695 O O . LEU A 1 216 ? 39.759 13.936 -41.155 1.00 94.06 216 LEU A O 1
ATOM 1699 N N . ARG A 1 217 ? 39.706 14.606 -39.025 1.00 96.31 217 ARG A N 1
ATOM 1700 C CA . ARG A 1 217 ? 39.989 16.015 -39.342 1.00 96.31 217 ARG A CA 1
ATOM 1701 C C . ARG A 1 217 ? 41.376 16.204 -39.948 1.00 96.31 217 ARG A C 1
ATOM 1703 O O . ARG A 1 217 ? 41.492 16.936 -40.926 1.00 96.31 217 ARG A O 1
ATOM 1710 N N . ILE A 1 218 ? 42.397 15.542 -39.401 1.00 95.62 218 ILE A N 1
ATOM 1711 C CA . ILE A 1 218 ? 43.764 15.597 -39.940 1.00 95.62 218 ILE A CA 1
ATOM 1712 C C . ILE A 1 218 ? 43.791 15.018 -41.356 1.00 95.62 218 ILE A C 1
ATOM 1714 O O . ILE A 1 218 ? 44.214 15.698 -42.281 1.00 95.62 218 ILE A O 1
ATOM 1718 N N . THR A 1 219 ? 43.250 13.815 -41.561 1.00 95.44 219 THR A N 1
ATOM 1719 C CA . THR A 1 219 ? 43.231 13.181 -42.893 1.00 95.44 219 THR A CA 1
ATOM 1720 C C . THR A 1 219 ? 42.430 13.981 -43.922 1.00 95.44 219 THR A C 1
ATOM 1722 O O . THR A 1 219 ? 42.845 14.082 -45.072 1.00 95.44 219 THR A O 1
ATOM 1725 N N . ASN A 1 220 ? 41.313 14.600 -43.529 1.00 94.31 220 ASN A N 1
ATOM 1726 C CA . ASN A 1 220 ? 40.540 15.466 -44.418 1.00 94.31 220 ASN A CA 1
ATOM 1727 C C . ASN A 1 220 ? 41.304 16.758 -44.764 1.00 94.31 220 ASN A C 1
ATOM 1729 O O . ASN A 1 220 ? 41.279 17.209 -45.909 1.00 94.31 220 ASN A O 1
ATOM 1733 N N . SER A 1 221 ? 42.037 17.325 -43.799 1.00 96.06 221 SER A N 1
ATOM 1734 C CA . SER A 1 221 ? 42.958 18.438 -44.047 1.00 96.06 221 SER A CA 1
ATOM 1735 C C . SER A 1 221 ? 44.063 18.032 -45.028 1.00 96.06 221 SER A C 1
ATOM 1737 O O . SER A 1 221 ? 44.282 18.732 -46.011 1.00 96.06 221 SER A O 1
ATOM 1739 N N . ASP A 1 222 ? 44.703 16.879 -44.824 1.00 95.12 222 ASP A N 1
ATOM 1740 C CA . ASP A 1 222 ? 45.759 16.365 -45.705 1.00 95.12 222 ASP A CA 1
ATOM 1741 C C . ASP A 1 222 ? 45.242 16.101 -47.126 1.00 95.12 222 ASP A C 1
ATOM 1743 O O . ASP A 1 222 ? 45.892 16.459 -48.109 1.00 95.12 222 ASP A O 1
ATOM 1747 N N . LEU A 1 223 ? 44.051 15.507 -47.256 1.00 95.25 223 LEU A N 1
ATOM 1748 C CA . LEU A 1 223 ? 43.400 15.307 -48.552 1.00 95.25 223 LEU A CA 1
ATOM 1749 C C . LEU A 1 223 ? 43.063 16.639 -49.224 1.00 95.25 223 LEU A C 1
ATOM 1751 O O . LEU A 1 223 ? 43.281 16.781 -50.424 1.00 95.25 223 LEU A O 1
ATOM 1755 N N . SER A 1 224 ? 42.588 17.629 -48.466 1.00 96.50 224 SER A N 1
ATOM 1756 C CA . SER A 1 224 ? 42.308 18.970 -48.989 1.00 96.50 224 SER A CA 1
ATOM 1757 C C . SER A 1 224 ? 43.578 19.655 -49.502 1.00 96.50 224 SER A C 1
ATOM 1759 O O . SER A 1 224 ? 43.551 20.250 -50.579 1.00 96.50 224 SER A O 1
ATOM 1761 N N . VAL A 1 225 ? 44.702 19.520 -48.785 1.00 96.69 225 VAL A N 1
ATOM 1762 C CA . VAL A 1 225 ? 46.015 20.017 -49.229 1.00 96.69 225 VAL A CA 1
ATOM 1763 C C . VAL A 1 225 ? 46.440 19.328 -50.524 1.00 96.69 225 VAL A C 1
ATOM 1765 O O . VAL A 1 225 ? 46.760 20.012 -51.492 1.00 96.69 225 VAL A O 1
ATOM 1768 N N . ARG A 1 226 ? 46.350 17.994 -50.603 1.00 95.75 226 ARG A N 1
ATOM 1769 C CA . ARG A 1 226 ? 46.674 17.247 -51.832 1.00 95.75 226 ARG A CA 1
ATOM 1770 C C . ARG A 1 226 ? 45.789 17.641 -53.013 1.00 95.75 226 ARG A C 1
ATOM 1772 O O . ARG A 1 226 ? 46.277 17.746 -54.134 1.00 95.75 226 ARG A O 1
ATOM 1779 N N . CYS A 1 227 ? 44.497 17.874 -52.784 1.00 94.88 227 CYS A N 1
ATOM 1780 C CA . CYS A 1 227 ? 43.590 18.371 -53.818 1.00 94.88 227 CYS A CA 1
ATOM 1781 C C . CYS A 1 227 ? 44.009 19.762 -54.311 1.00 94.88 227 CYS A C 1
ATOM 1783 O O . CYS A 1 227 ? 44.018 19.996 -55.518 1.00 94.88 227 CYS A O 1
ATOM 1785 N N . ALA A 1 228 ? 44.395 20.664 -53.403 1.00 95.31 228 ALA A N 1
ATOM 1786 C CA . ALA A 1 228 ? 44.895 21.986 -53.767 1.00 95.31 228 ALA A CA 1
ATOM 1787 C C . ALA A 1 228 ? 46.212 21.900 -54.559 1.00 95.31 228 ALA A C 1
ATOM 1789 O O . ALA A 1 228 ? 46.350 22.563 -55.584 1.00 95.31 228 ALA A O 1
ATOM 1790 N N . GLU A 1 229 ? 47.149 21.044 -54.145 1.00 95.06 229 GLU A N 1
ATOM 1791 C CA . GLU A 1 229 ? 48.407 20.797 -54.864 1.00 95.06 229 GLU A CA 1
ATOM 1792 C C . GLU A 1 229 ? 48.163 20.254 -56.277 1.00 95.06 229 GLU A C 1
ATOM 1794 O O . GLU A 1 229 ? 48.714 20.777 -57.246 1.00 95.06 229 GLU A O 1
ATOM 1799 N N . LEU A 1 230 ? 47.293 19.248 -56.420 1.00 95.06 230 LEU A N 1
ATOM 1800 C CA . LEU A 1 230 ? 46.912 18.702 -57.726 1.00 95.06 230 LEU A CA 1
ATOM 1801 C C . LEU A 1 230 ? 46.221 19.751 -58.603 1.00 95.06 230 LEU A C 1
ATOM 1803 O O . LEU A 1 230 ? 46.452 19.791 -59.811 1.00 95.06 230 LEU A O 1
ATOM 1807 N N . GLN A 1 231 ? 45.404 20.627 -58.016 1.00 96.31 231 GLN A N 1
ATOM 1808 C CA . GLN A 1 231 ? 44.774 21.725 -58.743 1.00 96.31 231 GLN A CA 1
ATOM 1809 C C . GLN A 1 231 ? 45.800 22.755 -59.237 1.00 96.31 231 GLN A C 1
ATOM 1811 O O . GLN A 1 231 ? 45.681 23.230 -60.369 1.00 96.31 231 GLN A O 1
ATOM 1816 N N . VAL A 1 232 ? 46.831 23.060 -58.441 1.00 96.31 232 VAL A N 1
ATOM 1817 C CA . VAL A 1 232 ? 47.952 23.913 -58.867 1.00 96.31 232 VAL A CA 1
ATOM 1818 C C . VAL A 1 232 ? 48.716 23.257 -60.018 1.00 96.31 232 VAL A C 1
ATOM 1820 O O . VAL A 1 232 ? 48.884 23.893 -61.058 1.00 96.31 232 VAL A O 1
ATOM 1823 N N . GLN A 1 233 ? 49.088 21.978 -59.899 1.00 95.75 233 GLN A N 1
ATOM 1824 C CA . GLN A 1 233 ? 49.778 21.243 -60.970 1.00 95.75 233 GLN A CA 1
ATOM 1825 C C . GLN A 1 233 ? 48.955 21.194 -62.262 1.00 95.75 233 GLN A C 1
ATOM 1827 O O . GLN A 1 233 ? 49.492 21.384 -63.352 1.00 95.75 233 GLN A O 1
ATOM 1832 N N . LEU A 1 234 ? 47.638 20.994 -62.156 1.00 95.25 234 LEU A N 1
ATOM 1833 C CA . LEU A 1 234 ? 46.742 21.037 -63.307 1.00 95.25 234 LEU A CA 1
ATOM 1834 C C . LEU A 1 234 ? 46.731 22.428 -63.951 1.00 95.25 234 LEU A C 1
ATOM 1836 O O . LEU A 1 234 ? 46.794 22.533 -65.172 1.00 95.25 234 LEU A O 1
ATOM 1840 N N . SER A 1 235 ? 46.675 23.497 -63.152 1.00 95.50 235 SER A N 1
ATOM 1841 C CA . SER A 1 235 ? 46.704 24.868 -63.673 1.00 95.50 235 SER A CA 1
ATOM 1842 C C . SER A 1 235 ? 48.021 25.197 -64.386 1.00 95.50 235 SER A C 1
ATOM 1844 O O . SER A 1 235 ? 48.001 25.816 -65.450 1.00 95.50 235 SER A O 1
ATOM 1846 N N . GLU A 1 236 ? 49.152 24.711 -63.869 1.00 95.69 236 GLU A N 1
ATOM 1847 C CA . GLU A 1 236 ? 50.471 24.857 -64.487 1.00 95.69 236 GLU A CA 1
ATOM 1848 C C . GLU A 1 236 ? 50.575 24.055 -65.794 1.00 95.69 236 GLU A C 1
ATOM 1850 O O . GLU A 1 236 ? 51.019 24.577 -66.819 1.00 95.69 236 GLU A O 1
ATOM 1855 N N . ALA A 1 237 ? 50.087 22.812 -65.805 1.00 94.38 237 ALA A N 1
ATOM 1856 C CA . ALA A 1 237 ? 50.005 21.990 -67.012 1.00 94.38 237 ALA A CA 1
ATOM 1857 C C . ALA A 1 237 ? 49.110 22.636 -68.088 1.00 94.38 237 ALA A C 1
ATOM 1859 O O . ALA A 1 237 ? 49.440 22.630 -69.273 1.00 94.38 237 ALA A O 1
ATOM 1860 N N . VAL A 1 238 ? 47.992 23.250 -67.691 1.00 96.50 238 VAL A N 1
ATOM 1861 C CA . VAL A 1 238 ? 47.110 23.988 -68.609 1.00 96.50 238 VAL A CA 1
ATOM 1862 C C . VAL A 1 238 ? 47.795 25.249 -69.143 1.00 96.50 238 VAL A C 1
ATOM 1864 O O . VAL A 1 238 ? 47.701 25.525 -70.340 1.00 96.50 238 VAL A O 1
ATOM 1867 N N . ALA A 1 239 ? 48.514 25.997 -68.301 1.00 95.19 239 ALA A N 1
ATOM 1868 C CA . ALA A 1 239 ? 49.250 27.189 -68.719 1.00 95.19 239 ALA A CA 1
ATOM 1869 C C . ALA A 1 239 ? 50.395 26.854 -69.690 1.00 95.19 239 ALA A C 1
ATOM 1871 O O . ALA A 1 239 ? 50.554 27.518 -70.715 1.00 95.19 239 ALA A O 1
ATOM 1872 N N . THR A 1 240 ? 51.157 25.791 -69.417 1.00 95.75 240 THR A N 1
ATOM 1873 C CA . THR A 1 240 ? 52.221 25.315 -70.317 1.00 95.75 240 THR A CA 1
ATOM 1874 C C . THR A 1 240 ? 51.653 24.809 -71.639 1.00 95.75 240 THR A C 1
ATOM 1876 O O . THR A 1 240 ? 52.187 25.154 -72.693 1.00 95.75 240 THR A O 1
ATOM 1879 N N . LEU A 1 241 ? 50.529 24.082 -71.619 1.00 94.69 241 LEU A N 1
ATOM 1880 C CA . LEU A 1 241 ? 49.819 23.672 -72.833 1.00 94.69 241 LEU A CA 1
ATOM 1881 C C . LEU A 1 241 ? 49.342 24.880 -73.651 1.00 94.69 241 LEU A C 1
ATOM 1883 O O . LEU A 1 241 ? 49.469 24.881 -74.874 1.00 94.69 241 LEU A O 1
ATOM 1887 N N . ALA A 1 242 ? 48.799 25.912 -73.000 1.00 94.69 242 ALA A N 1
ATOM 1888 C CA . ALA A 1 242 ? 48.389 27.142 -73.672 1.00 94.69 242 ALA A CA 1
ATOM 1889 C C . ALA A 1 242 ? 49.587 27.854 -74.325 1.00 94.69 242 ALA A C 1
ATOM 1891 O O . ALA A 1 242 ? 49.511 28.212 -75.500 1.00 94.69 242 ALA A O 1
ATOM 1892 N N . GLY A 1 243 ? 50.712 27.974 -73.612 1.00 94.38 243 GLY A N 1
ATOM 1893 C CA . GLY A 1 243 ? 51.948 28.547 -74.154 1.00 94.38 243 GLY A CA 1
ATOM 1894 C C . GLY A 1 243 ? 52.523 27.741 -75.324 1.00 94.38 243 GLY A C 1
ATOM 1895 O O . GLY A 1 243 ? 52.934 28.318 -76.329 1.00 94.38 243 GLY A O 1
ATOM 1896 N N . GLN A 1 244 ? 52.495 26.406 -75.246 1.00 93.19 244 GLN A N 1
ATOM 1897 C CA . GLN A 1 244 ? 52.890 25.533 -76.356 1.00 93.19 244 GLN A CA 1
ATOM 1898 C C . GLN A 1 244 ? 51.986 25.722 -77.576 1.00 93.19 244 GLN A C 1
ATOM 1900 O O . GLN A 1 244 ? 52.496 25.834 -78.686 1.00 93.19 244 GLN A O 1
ATOM 1905 N N . LYS A 1 245 ? 50.662 25.804 -77.390 1.00 94.69 245 LYS A N 1
ATOM 1906 C CA . LYS A 1 245 ? 49.720 26.074 -78.488 1.00 94.69 245 LYS A CA 1
ATOM 1907 C C . LYS A 1 245 ? 49.985 27.421 -79.156 1.00 94.69 245 LYS A C 1
ATOM 1909 O O . LYS A 1 245 ? 49.939 27.500 -80.378 1.00 94.69 245 LYS A O 1
ATOM 1914 N N . GLU A 1 246 ? 50.291 28.462 -78.382 1.00 94.69 246 GLU A N 1
ATOM 1915 C CA . GLU A 1 246 ? 50.651 29.771 -78.935 1.00 94.69 246 GLU A CA 1
ATOM 1916 C C . GLU A 1 246 ? 51.961 29.709 -79.733 1.00 94.69 246 GLU A C 1
ATOM 1918 O O . GLU A 1 246 ? 52.049 30.271 -80.823 1.00 94.69 246 GLU A O 1
ATOM 1923 N N . LEU A 1 247 ? 52.974 29.002 -79.221 1.00 93.69 247 LEU A N 1
ATOM 1924 C CA . LEU A 1 247 ? 54.240 28.814 -79.928 1.00 93.69 247 LEU A CA 1
ATOM 1925 C C . LEU A 1 247 ? 54.052 28.026 -81.229 1.00 93.69 247 LEU A C 1
ATOM 1927 O O . LEU A 1 247 ? 54.611 28.413 -82.250 1.00 93.69 247 LEU A O 1
ATOM 1931 N N . VAL A 1 248 ? 53.249 26.958 -81.206 1.00 91.75 248 VAL A N 1
ATOM 1932 C CA . VAL A 1 248 ? 52.887 26.193 -82.407 1.00 91.75 248 VAL A CA 1
ATOM 1933 C C . VAL A 1 248 ? 52.184 27.097 -83.416 1.00 91.75 248 VAL A C 1
ATOM 1935 O O . VAL A 1 248 ? 52.606 27.133 -84.564 1.00 91.75 248 VAL A O 1
ATOM 1938 N N . ALA A 1 249 ? 51.207 27.903 -82.992 1.00 92.44 249 ALA A N 1
ATOM 1939 C CA . ALA A 1 249 ? 50.524 28.842 -83.882 1.00 92.44 249 ALA A CA 1
ATOM 1940 C C . ALA A 1 249 ? 51.481 29.887 -84.492 1.00 92.44 249 ALA A C 1
ATOM 1942 O O . ALA A 1 249 ? 51.364 30.218 -85.672 1.00 92.44 249 ALA A O 1
ATOM 1943 N N . LYS A 1 250 ? 52.459 30.388 -83.721 1.00 93.38 250 LYS A N 1
ATOM 1944 C CA . LYS A 1 250 ? 53.518 31.275 -84.238 1.00 93.38 250 LYS A CA 1
ATOM 1945 C C . LYS A 1 250 ? 54.400 30.563 -85.260 1.00 93.38 250 LYS A C 1
ATOM 1947 O O . LYS A 1 250 ? 54.622 31.106 -86.333 1.00 93.38 250 LYS A O 1
ATOM 1952 N N . LEU A 1 251 ? 54.842 29.338 -84.971 1.00 90.62 251 LEU A N 1
ATOM 1953 C CA . LEU A 1 251 ? 55.640 28.534 -85.900 1.00 90.62 251 LEU A CA 1
ATOM 1954 C C . LEU A 1 251 ? 54.875 28.216 -87.188 1.00 90.62 251 LEU A C 1
ATOM 1956 O O . LEU A 1 251 ? 55.444 28.302 -88.270 1.00 90.62 251 LEU A O 1
ATOM 1960 N N . GLU A 1 252 ? 53.590 27.882 -87.094 1.00 91.94 252 GLU A N 1
ATOM 1961 C CA . GLU A 1 252 ? 52.718 27.672 -88.253 1.00 91.94 252 GLU A CA 1
ATOM 1962 C C . GLU A 1 252 ? 52.576 28.951 -89.089 1.00 91.94 252 GLU A C 1
ATOM 1964 O O . GLU A 1 252 ? 52.628 28.895 -90.321 1.00 91.94 252 GLU A O 1
ATOM 1969 N N . HIS A 1 253 ? 52.454 30.114 -88.442 1.00 91.19 253 HIS A N 1
ATOM 1970 C CA . HIS A 1 253 ? 52.411 31.411 -89.117 1.00 91.19 253 HIS A CA 1
ATOM 1971 C C . HIS A 1 253 ? 53.743 31.767 -89.794 1.00 91.19 253 HIS A C 1
ATOM 1973 O O . HIS A 1 253 ? 53.756 32.179 -90.958 1.00 91.19 253 HIS A O 1
ATOM 1979 N N . ASP A 1 254 ? 54.866 31.561 -89.106 1.00 90.56 254 ASP A N 1
ATOM 1980 C CA . ASP A 1 254 ? 56.210 31.803 -89.632 1.00 90.56 254 ASP A CA 1
ATOM 1981 C C . ASP A 1 254 ? 56.518 30.860 -90.805 1.00 90.56 254 ASP A C 1
ATOM 1983 O O . ASP A 1 254 ? 57.006 31.306 -91.844 1.00 90.56 254 ASP A O 1
ATOM 1987 N N . LEU A 1 255 ? 56.163 29.574 -90.700 1.00 85.56 255 LEU A N 1
ATOM 1988 C CA . LEU A 1 255 ? 56.273 28.606 -91.797 1.00 85.56 255 LEU A CA 1
ATOM 1989 C C . LEU A 1 255 ? 55.394 28.994 -92.984 1.00 85.56 255 LEU A C 1
ATOM 1991 O O . LEU A 1 255 ? 55.864 28.948 -94.118 1.00 85.56 255 LEU A O 1
ATOM 1995 N N . SER A 1 256 ? 54.156 29.429 -92.737 1.00 82.69 256 SER A N 1
ATOM 1996 C CA . SER A 1 256 ? 53.266 29.934 -93.790 1.00 82.69 256 SER A CA 1
ATOM 1997 C C . SER A 1 256 ? 53.861 31.164 -94.479 1.00 82.69 256 SER A C 1
ATOM 1999 O O . SER A 1 256 ? 53.790 31.287 -95.699 1.00 82.69 256 SER A O 1
ATOM 2001 N N . THR A 1 257 ? 54.512 32.050 -93.722 1.00 83.38 257 THR A N 1
ATOM 2002 C CA . THR A 1 257 ? 55.203 33.232 -94.252 1.00 83.38 257 THR A CA 1
ATOM 2003 C C . THR A 1 257 ? 56.428 32.842 -95.080 1.00 83.38 257 THR A C 1
ATOM 2005 O O . THR A 1 257 ? 56.615 33.363 -96.176 1.00 83.38 257 THR A O 1
ATOM 2008 N N . ILE A 1 258 ? 57.236 31.881 -94.620 1.00 78.88 258 ILE A N 1
ATOM 2009 C CA . ILE A 1 258 ? 58.373 31.342 -95.383 1.00 78.88 258 ILE A CA 1
ATOM 2010 C C . ILE A 1 258 ? 57.889 30.638 -96.655 1.00 78.88 258 ILE A C 1
ATOM 2012 O O . ILE A 1 258 ? 58.494 30.809 -97.711 1.00 78.88 258 ILE A O 1
ATOM 2016 N N . GLN A 1 259 ? 56.795 29.877 -96.590 1.00 73.06 259 GLN A N 1
ATOM 2017 C CA . GLN A 1 259 ? 56.197 29.217 -97.749 1.00 73.06 259 GLN A CA 1
ATOM 2018 C C . GLN A 1 259 ? 55.614 30.236 -98.739 1.00 73.06 259 GLN A C 1
ATOM 2020 O O . GLN A 1 259 ? 55.768 30.065 -99.944 1.00 73.06 259 GLN A O 1
ATOM 2025 N N . ALA A 1 260 ? 55.031 31.337 -98.258 1.00 70.81 260 ALA A N 1
ATOM 2026 C CA . ALA A 1 260 ? 54.598 32.451 -99.100 1.00 70.81 260 ALA A CA 1
ATOM 2027 C C . ALA A 1 260 ? 55.790 33.183 -99.749 1.00 70.81 260 ALA A C 1
ATOM 2029 O O . ALA A 1 260 ? 55.753 33.485 -100.940 1.00 70.81 260 ALA A O 1
ATOM 2030 N N . LEU A 1 261 ? 56.878 33.419 -99.008 1.00 64.56 261 LEU A N 1
ATOM 2031 C CA . LEU A 1 261 ? 58.108 34.021 -99.536 1.00 64.56 261 LEU A CA 1
ATOM 2032 C C . LEU A 1 261 ? 58.841 33.091 -100.521 1.00 64.56 261 LEU A C 1
ATOM 2034 O O . LEU A 1 261 ? 59.417 33.574 -101.495 1.00 64.56 261 LEU A O 1
ATOM 2038 N N . SER A 1 262 ? 58.790 31.769 -100.317 1.00 59.59 262 SER A N 1
ATOM 2039 C CA . SER A 1 262 ? 59.350 30.783 -101.253 1.00 59.59 262 SER A CA 1
ATOM 2040 C C . SER A 1 262 ? 58.486 30.620 -102.509 1.00 59.59 262 SER A C 1
ATOM 2042 O O . SER A 1 262 ? 59.036 30.484 -103.603 1.00 59.59 262 SER A O 1
ATOM 2044 N N . ALA A 1 263 ? 57.158 30.746 -102.390 1.00 56.44 263 ALA A N 1
ATOM 2045 C CA . ALA A 1 263 ? 56.229 30.790 -103.520 1.00 56.44 263 ALA A CA 1
ATOM 2046 C C . ALA A 1 263 ? 56.414 32.043 -104.400 1.00 56.44 263 ALA A C 1
ATOM 2048 O O . ALA A 1 263 ? 56.147 31.996 -105.596 1.00 56.44 263 ALA A O 1
ATOM 2049 N N . VAL A 1 264 ? 56.940 33.145 -103.850 1.00 56.22 264 VAL A N 1
ATOM 2050 C CA . VAL A 1 264 ? 57.295 34.355 -104.618 1.00 56.22 264 VAL A CA 1
ATOM 2051 C C . VAL A 1 264 ? 58.626 34.206 -105.384 1.00 56.22 264 VAL A C 1
ATOM 2053 O O . VAL A 1 264 ? 58.901 35.001 -106.278 1.00 56.22 264 VAL A O 1
ATOM 2056 N N . HIS A 1 265 ? 59.443 33.179 -105.108 1.00 49.78 265 HIS A N 1
ATOM 2057 C CA . HIS A 1 265 ? 60.776 33.010 -105.715 1.00 49.78 265 HIS A CA 1
ATOM 2058 C C . HIS A 1 265 ? 60.973 31.746 -106.566 1.00 49.78 265 HIS A C 1
ATOM 2060 O O . HIS A 1 265 ? 62.111 31.314 -106.776 1.00 49.78 265 HIS A O 1
ATOM 2066 N N . ARG A 1 266 ? 59.909 31.155 -107.124 1.00 41.38 266 ARG A N 1
ATOM 2067 C CA . ARG A 1 266 ? 60.075 30.033 -108.061 1.00 41.38 266 ARG A CA 1
ATOM 2068 C C . ARG A 1 266 ? 59.020 30.034 -109.174 1.00 41.38 266 ARG A C 1
ATOM 2070 O O . ARG A 1 266 ? 57.862 29.756 -108.881 1.00 41.38 266 ARG A O 1
ATOM 2077 N N . PRO A 1 267 ? 59.398 30.301 -110.440 1.00 42.78 267 PRO A N 1
ATOM 2078 C CA . PRO A 1 267 ? 58.540 29.998 -111.571 1.00 42.78 267 PRO A CA 1
ATOM 2079 C C . PRO A 1 267 ? 58.567 28.489 -111.842 1.00 42.78 267 PRO A C 1
ATOM 2081 O O . PRO A 1 267 ? 59.635 27.881 -111.905 1.00 42.78 267 PRO A O 1
ATOM 2084 N N . ASP A 1 268 ? 57.364 27.932 -111.941 1.00 39.25 268 ASP A N 1
ATOM 2085 C CA . ASP A 1 268 ? 56.930 26.750 -112.687 1.00 39.25 268 ASP A CA 1
ATOM 2086 C C . ASP A 1 268 ? 57.859 25.529 -112.765 1.00 39.25 268 ASP A C 1
ATOM 2088 O O . ASP A 1 268 ? 58.830 25.488 -113.519 1.00 39.25 268 ASP A O 1
ATOM 2092 N N . ALA A 1 269 ? 57.445 24.455 -112.089 1.00 35.12 269 ALA A N 1
ATOM 2093 C CA . ALA A 1 269 ? 57.561 23.103 -112.630 1.00 35.12 269 ALA A CA 1
ATOM 2094 C C . ALA A 1 269 ? 56.530 22.183 -111.958 1.00 35.12 269 ALA A C 1
ATOM 2096 O O . ALA A 1 269 ? 56.673 21.807 -110.794 1.00 35.12 269 ALA A O 1
ATOM 2097 N N . GLU A 1 270 ? 55.489 21.845 -112.718 1.00 37.88 270 GLU A N 1
ATOM 2098 C CA . GLU A 1 270 ? 54.577 20.729 -112.476 1.00 37.88 270 GLU A CA 1
ATOM 2099 C C . GLU A 1 270 ? 55.349 19.421 -112.254 1.00 37.88 270 GLU A C 1
ATOM 2101 O O . GLU A 1 270 ? 56.323 19.139 -112.956 1.00 37.88 270 GLU A O 1
ATOM 2106 N N . GLY A 1 271 ? 54.874 18.569 -111.342 1.00 34.66 271 GLY A N 1
ATOM 2107 C CA . GLY A 1 271 ? 55.333 17.184 -111.321 1.00 34.66 271 GLY A CA 1
ATOM 2108 C C . GLY A 1 271 ? 55.069 16.404 -110.039 1.00 34.66 271 GLY A C 1
ATOM 2109 O O . GLY A 1 271 ? 55.784 16.559 -109.059 1.00 34.66 271 GLY A O 1
ATOM 2110 N N . ALA A 1 272 ? 54.148 15.447 -110.168 1.00 32.94 272 ALA A N 1
ATOM 2111 C CA . ALA A 1 272 ? 54.181 14.111 -109.565 1.00 32.94 272 ALA A CA 1
ATOM 2112 C C . ALA A 1 272 ? 53.574 13.862 -108.161 1.00 32.94 272 ALA A C 1
ATOM 2114 O O . ALA A 1 272 ? 54.144 14.175 -107.125 1.00 32.94 272 ALA A O 1
ATOM 2115 N N . ALA A 1 273 ? 52.457 13.118 -108.218 1.00 32.09 273 ALA A N 1
ATOM 2116 C CA . ALA A 1 273 ? 52.200 11.829 -107.555 1.00 32.09 273 ALA A CA 1
ATOM 2117 C C . ALA A 1 273 ? 52.049 11.754 -106.012 1.00 32.09 273 ALA A C 1
ATOM 2119 O O . ALA A 1 273 ? 53.023 11.820 -105.278 1.00 32.09 273 ALA A O 1
ATOM 2120 N N . THR A 1 274 ? 50.789 11.521 -105.584 1.00 37.75 274 THR A N 1
ATOM 2121 C CA . THR A 1 274 ? 50.228 10.461 -104.682 1.00 37.75 274 THR A CA 1
ATOM 2122 C C . THR A 1 274 ? 51.144 9.738 -103.662 1.00 37.75 274 THR A C 1
ATOM 2124 O O . THR A 1 274 ? 52.298 9.522 -104.018 1.00 37.75 274 THR A O 1
ATOM 2127 N N . PRO A 1 275 ? 50.663 9.128 -102.535 1.00 45.38 275 PRO A N 1
ATOM 2128 C CA . PRO A 1 275 ? 49.272 8.746 -102.189 1.00 45.38 275 PRO A CA 1
ATOM 2129 C C . PRO A 1 275 ? 48.857 8.861 -100.684 1.00 45.38 275 PRO A C 1
ATOM 2131 O O . PRO A 1 275 ? 49.659 9.115 -99.796 1.00 45.38 275 PRO A O 1
ATOM 2134 N N . SER A 1 276 ? 47.567 8.597 -100.435 1.00 35.81 276 SER A N 1
ATOM 2135 C CA . SER A 1 276 ? 46.938 7.926 -99.275 1.00 35.81 276 SER A CA 1
ATOM 2136 C C . SER A 1 276 ? 47.586 7.949 -97.881 1.00 35.81 276 SER A C 1
ATOM 2138 O O . SER A 1 276 ? 48.553 7.236 -97.619 1.00 35.81 276 SER A O 1
ATOM 2140 N N . LEU A 1 277 ? 46.867 8.543 -96.921 1.00 36.50 277 LEU A N 1
ATOM 2141 C CA . LEU A 1 277 ? 46.908 8.127 -95.515 1.00 36.50 277 LEU A CA 1
ATOM 2142 C C . LEU A 1 277 ? 45.501 8.164 -94.898 1.00 36.50 277 LEU A C 1
ATOM 2144 O O . LEU A 1 277 ? 45.162 9.024 -94.092 1.00 36.50 277 LEU A O 1
ATOM 2148 N N . GLU A 1 278 ? 44.665 7.212 -95.302 1.00 41.56 278 GLU A N 1
ATOM 2149 C CA . GLU A 1 278 ? 43.384 6.930 -94.659 1.00 41.56 278 GLU A CA 1
ATOM 2150 C C . GLU A 1 278 ? 43.589 5.752 -93.696 1.00 41.56 278 GLU A C 1
ATOM 2152 O O . GLU A 1 278 ? 43.630 4.588 -94.098 1.00 41.56 278 GLU A O 1
ATOM 2157 N N . LYS A 1 279 ? 43.818 6.058 -92.414 1.00 36.06 279 LYS A N 1
ATOM 2158 C CA . LYS A 1 279 ? 43.714 5.078 -91.323 1.00 36.06 279 LYS A CA 1
ATOM 2159 C C . LYS A 1 279 ? 43.524 5.788 -89.983 1.00 36.06 279 LYS A C 1
ATOM 2161 O O . LYS A 1 279 ? 44.474 6.031 -89.247 1.00 36.06 279 LYS A O 1
ATOM 2166 N N . ILE A 1 280 ? 42.271 6.107 -89.676 1.00 38.44 280 ILE A N 1
ATOM 2167 C CA . ILE A 1 280 ? 41.822 6.465 -88.327 1.00 38.44 280 ILE A CA 1
ATOM 2168 C C . ILE A 1 280 ? 41.066 5.245 -87.784 1.00 38.44 280 ILE A C 1
ATOM 2170 O O . ILE A 1 280 ? 40.027 4.896 -88.341 1.00 38.44 280 ILE A O 1
ATOM 2174 N N . PRO A 1 281 ? 41.553 4.560 -86.740 1.00 37.56 281 PRO A N 1
ATOM 2175 C CA . PRO A 1 281 ? 40.738 3.599 -86.005 1.00 37.56 281 PRO A CA 1
ATOM 2176 C C . PRO A 1 281 ? 39.789 4.350 -85.055 1.00 37.56 281 PRO A C 1
ATOM 2178 O O . PRO A 1 281 ? 40.246 5.002 -84.118 1.00 37.56 281 PRO A O 1
ATOM 2181 N N . GLU A 1 282 ? 38.474 4.258 -85.280 1.00 42.03 282 GLU A N 1
ATOM 2182 C CA . GLU A 1 282 ? 37.436 4.668 -84.320 1.00 42.03 282 GLU A CA 1
ATOM 2183 C C . GLU A 1 282 ? 37.124 3.503 -83.355 1.00 42.03 282 GLU A C 1
ATOM 2185 O O . GLU A 1 282 ? 36.538 2.507 -83.776 1.00 42.03 282 GLU A O 1
ATOM 2190 N N . PRO A 1 283 ? 37.489 3.605 -82.062 1.00 47.59 283 PRO A N 1
ATOM 2191 C CA . PRO A 1 283 ? 36.702 2.930 -81.028 1.00 47.59 283 PRO A CA 1
ATOM 2192 C C . PRO A 1 283 ? 36.503 3.809 -79.778 1.00 47.59 283 PRO A C 1
ATOM 2194 O O . PRO A 1 283 ? 36.834 3.410 -78.666 1.00 47.59 283 PRO A O 1
ATOM 2197 N N . ILE A 1 284 ? 35.973 5.030 -79.938 1.00 42.25 284 ILE A N 1
ATOM 2198 C CA . ILE A 1 284 ? 35.565 5.901 -78.808 1.00 42.25 284 ILE A CA 1
ATOM 2199 C C . ILE A 1 284 ? 34.230 6.613 -79.111 1.00 42.25 284 ILE A C 1
ATOM 2201 O O . ILE A 1 284 ? 34.039 7.787 -78.809 1.00 42.25 284 ILE A O 1
ATOM 2205 N N . LYS A 1 285 ? 33.284 5.912 -79.749 1.00 43.69 285 LYS A N 1
ATOM 2206 C CA . LYS A 1 285 ? 31.893 6.389 -79.913 1.00 43.69 285 LYS A CA 1
ATOM 2207 C C . LYS A 1 285 ? 30.847 5.513 -79.224 1.00 43.69 285 LYS A C 1
ATOM 2209 O O . LYS A 1 285 ? 29.704 5.934 -79.099 1.00 43.69 285 LYS A O 1
ATOM 2214 N N . GLU A 1 286 ? 31.227 4.344 -78.713 1.00 45.34 286 GLU A N 1
ATOM 2215 C CA . GLU A 1 286 ? 30.262 3.365 -78.194 1.00 45.34 286 GLU A CA 1
ATOM 2216 C C . GLU A 1 286 ? 30.053 3.416 -76.670 1.00 45.34 286 GLU A C 1
ATOM 2218 O O . GLU A 1 286 ? 29.071 2.885 -76.163 1.00 45.34 286 GLU A O 1
ATOM 2223 N N . ALA A 1 287 ? 30.900 4.129 -75.919 1.00 43.88 287 ALA A N 1
ATOM 2224 C CA . ALA A 1 287 ? 30.786 4.202 -74.457 1.00 43.88 287 ALA A CA 1
ATOM 2225 C C . ALA A 1 287 ? 29.812 5.287 -73.939 1.00 43.88 287 ALA A C 1
ATOM 2227 O O . ALA A 1 287 ? 29.536 5.344 -72.743 1.00 43.88 287 ALA A O 1
ATOM 2228 N N . THR A 1 288 ? 29.265 6.147 -74.807 1.00 44.44 288 THR A N 1
ATOM 2229 C CA . THR A 1 288 ? 28.436 7.305 -74.397 1.00 44.44 288 THR A CA 1
ATOM 2230 C C . THR A 1 288 ? 26.940 7.134 -74.713 1.00 44.44 288 THR A C 1
ATOM 2232 O O . THR A 1 288 ? 26.127 7.959 -74.306 1.00 44.44 288 THR A O 1
ATOM 2235 N N . ALA A 1 289 ? 26.533 6.040 -75.368 1.00 43.47 289 ALA A N 1
ATOM 2236 C CA . ALA A 1 289 ? 25.151 5.841 -75.828 1.00 43.47 289 ALA A CA 1
ATOM 2237 C C . ALA A 1 289 ? 24.227 5.063 -74.860 1.00 43.47 289 ALA A C 1
ATOM 2239 O O . ALA A 1 289 ? 23.061 4.856 -75.180 1.00 43.47 289 ALA A O 1
ATOM 2240 N N . LEU A 1 290 ? 24.694 4.651 -73.672 1.00 50.88 290 LEU A N 1
ATOM 2241 C CA . LEU A 1 290 ? 23.897 3.848 -72.721 1.00 50.88 290 LEU A CA 1
ATOM 2242 C C . LEU A 1 290 ? 23.145 4.651 -71.640 1.00 50.88 290 LEU A C 1
ATOM 2244 O O . LEU A 1 290 ? 22.519 4.045 -70.774 1.00 50.88 290 LEU A O 1
ATOM 2248 N N . PHE A 1 291 ? 23.173 5.989 -71.668 1.00 46.88 291 PHE A N 1
ATOM 2249 C CA . PHE A 1 291 ? 22.618 6.807 -70.573 1.00 46.88 291 PHE A CA 1
ATOM 2250 C C . PHE A 1 291 ? 21.363 7.632 -70.901 1.00 46.88 291 PHE A C 1
ATOM 2252 O O . PHE A 1 291 ? 20.789 8.226 -69.992 1.00 46.88 291 PHE A O 1
ATOM 2259 N N . TYR A 1 292 ? 20.878 7.644 -72.147 1.00 40.69 292 TYR A N 1
ATOM 2260 C CA . TYR A 1 292 ? 19.612 8.307 -72.482 1.00 40.69 292 TYR A CA 1
ATOM 2261 C C . TYR A 1 292 ? 18.646 7.333 -73.143 1.00 40.69 292 TYR A C 1
ATOM 2263 O O . TYR A 1 292 ? 18.778 6.974 -74.309 1.00 40.69 292 TYR A O 1
ATOM 2271 N N . GLY A 1 293 ? 17.666 6.901 -72.349 1.00 48.38 293 GLY A N 1
ATOM 2272 C CA . GLY A 1 293 ? 16.577 6.050 -72.789 1.00 48.38 293 GLY A CA 1
ATOM 2273 C C . GLY A 1 293 ? 15.793 6.658 -73.950 1.00 48.38 293 GLY A C 1
ATOM 2274 O O . GLY A 1 293 ? 15.428 7.835 -73.932 1.00 48.38 293 GLY A O 1
ATOM 2275 N N . HIS A 1 294 ? 15.495 5.810 -74.928 1.00 37.28 294 HIS A N 1
ATOM 2276 C CA . HIS A 1 294 ? 14.369 5.949 -75.843 1.00 37.28 294 HIS A CA 1
ATOM 2277 C C . HIS A 1 294 ? 13.701 4.576 -76.034 1.00 37.28 294 HIS A C 1
ATOM 2279 O O . HIS A 1 294 ? 14.363 3.547 -75.876 1.00 37.28 294 HIS A O 1
ATOM 2285 N N . PRO A 1 295 ? 12.379 4.552 -76.278 1.00 47.41 295 PRO A N 1
ATOM 2286 C CA . PRO A 1 295 ? 11.553 3.365 -76.127 1.00 47.41 295 PRO A CA 1
ATOM 2287 C C . PRO A 1 295 ? 11.721 2.380 -77.289 1.00 47.41 295 PRO A C 1
ATOM 2289 O O . PRO A 1 295 ? 12.118 2.733 -78.397 1.00 47.41 295 PRO A O 1
ATOM 2292 N N . ALA A 1 296 ? 11.397 1.127 -76.979 1.00 46.25 296 ALA A N 1
ATOM 2293 C CA . ALA A 1 296 ? 11.569 -0.059 -77.801 1.00 46.25 296 ALA A CA 1
ATOM 2294 C C . ALA A 1 296 ? 10.963 0.034 -79.214 1.00 46.25 296 ALA A C 1
ATOM 2296 O O . ALA A 1 296 ? 9.814 0.439 -79.391 1.00 46.25 296 ALA A O 1
ATOM 2297 N N . SER A 1 297 ? 11.722 -0.472 -80.189 1.00 34.97 297 SER A N 1
ATOM 2298 C CA . SER A 1 297 ? 11.230 -0.947 -81.485 1.00 34.97 297 SER A CA 1
ATOM 2299 C C . SER A 1 297 ? 11.428 -2.473 -81.543 1.00 34.97 297 SER A C 1
ATOM 2301 O O . SER A 1 297 ? 12.483 -2.950 -81.113 1.00 34.97 297 SER A O 1
ATOM 2303 N N . PRO A 1 298 ? 10.440 -3.264 -82.000 1.00 50.75 298 PRO A N 1
ATOM 2304 C CA . PRO A 1 298 ? 10.491 -4.719 -81.941 1.00 50.75 298 PRO A CA 1
ATOM 2305 C C . PRO A 1 298 ? 11.254 -5.256 -83.156 1.00 50.75 298 PRO A C 1
ATOM 2307 O O . PRO A 1 298 ? 10.799 -5.099 -84.286 1.00 50.75 298 PRO A O 1
ATOM 2310 N N . GLY A 1 299 ? 12.405 -5.900 -82.950 1.00 50.00 299 GLY A N 1
ATOM 2311 C CA . GLY A 1 299 ? 13.074 -6.576 -84.068 1.00 50.00 299 GLY A CA 1
ATOM 2312 C C . GLY A 1 299 ? 14.562 -6.883 -83.958 1.00 50.00 299 GLY A C 1
ATOM 2313 O O . GLY A 1 299 ? 15.122 -7.359 -84.938 1.00 50.00 299 GLY A O 1
ATOM 2314 N N . THR A 1 300 ? 15.221 -6.657 -82.823 1.00 43.72 300 THR A N 1
ATOM 2315 C CA . THR A 1 300 ? 16.623 -7.057 -82.636 1.00 43.72 300 THR A CA 1
ATOM 2316 C C . THR A 1 300 ? 16.710 -8.330 -81.805 1.00 43.72 300 THR A C 1
ATOM 2318 O O . THR A 1 300 ? 16.369 -8.354 -80.625 1.00 43.72 300 THR A O 1
ATOM 2321 N N . SER A 1 301 ? 17.169 -9.408 -82.441 1.00 51.38 301 SER A N 1
ATOM 2322 C CA . SER A 1 301 ? 17.646 -10.611 -81.765 1.00 51.38 301 SER A CA 1
ATOM 2323 C C . SER A 1 301 ? 18.760 -10.220 -80.794 1.00 51.38 301 SER A C 1
ATOM 2325 O O . SER A 1 301 ? 19.843 -9.814 -81.222 1.00 51.38 301 SER A O 1
ATOM 2327 N N . PHE A 1 302 ? 18.477 -10.309 -79.495 1.00 52.59 302 PHE A N 1
ATOM 2328 C CA . PHE A 1 302 ? 19.499 -10.227 -78.457 1.00 52.59 302 PHE A CA 1
ATOM 2329 C C . PHE A 1 302 ? 20.558 -11.313 -78.718 1.00 52.59 302 PHE A C 1
ATOM 2331 O O . PHE A 1 302 ? 20.171 -12.440 -79.038 1.00 52.59 302 PHE A O 1
ATOM 2338 N N . PRO A 1 303 ? 21.865 -11.016 -78.600 1.00 61.41 303 PRO A N 1
ATOM 2339 C CA . PRO A 1 303 ? 22.902 -12.035 -78.728 1.00 61.41 303 PRO A CA 1
ATOM 2340 C C . PRO A 1 303 ? 22.661 -13.134 -77.683 1.00 61.41 303 PRO A C 1
ATOM 2342 O O . PRO A 1 303 ? 22.584 -12.824 -76.492 1.00 61.41 303 PRO A O 1
ATOM 2345 N N . GLU A 1 304 ? 22.522 -14.395 -78.108 1.00 61.81 304 GLU A N 1
ATOM 2346 C CA . GLU A 1 304 ? 22.248 -15.543 -77.220 1.00 61.81 304 GLU A CA 1
ATOM 2347 C C . GLU A 1 304 ? 23.221 -15.598 -76.024 1.00 61.81 304 GLU A C 1
ATOM 2349 O O . GLU A 1 304 ? 22.797 -15.845 -74.897 1.00 61.81 304 GLU A O 1
ATOM 2354 N N . GLU A 1 305 ? 24.486 -15.202 -76.215 1.00 62.44 305 GLU A N 1
ATOM 2355 C CA . GLU A 1 305 ? 25.501 -15.139 -75.150 1.00 62.44 305 GLU A CA 1
ATOM 2356 C C . GLU A 1 305 ? 25.152 -14.195 -73.983 1.00 62.44 305 GLU A C 1
ATOM 2358 O O . GLU A 1 305 ? 25.480 -14.476 -72.826 1.00 62.44 305 GLU A O 1
ATOM 2363 N N . GLN A 1 306 ? 24.481 -13.067 -74.240 1.00 68.06 306 GLN A N 1
ATOM 2364 C CA . GLN A 1 306 ? 24.104 -12.119 -73.183 1.00 68.06 306 GLN A CA 1
ATOM 2365 C C . GLN A 1 306 ? 22.902 -12.621 -72.377 1.00 68.06 306 GLN A C 1
ATOM 2367 O O . GLN A 1 306 ? 22.822 -12.394 -71.166 1.00 68.06 306 GLN A O 1
ATOM 2372 N N . MET A 1 307 ? 21.996 -13.347 -73.035 1.00 69.56 307 MET A N 1
ATOM 2373 C CA . MET A 1 307 ? 20.865 -14.001 -72.385 1.00 69.56 307 MET A CA 1
ATOM 2374 C C . MET A 1 307 ? 21.335 -15.177 -71.521 1.00 69.56 307 MET A C 1
ATOM 2376 O O . MET A 1 307 ? 20.905 -15.291 -70.373 1.00 69.56 307 MET A O 1
ATOM 2380 N N . ASP A 1 308 ? 22.286 -15.974 -72.009 1.00 75.50 308 ASP A N 1
ATOM 2381 C CA . ASP A 1 308 ? 22.893 -17.075 -71.254 1.00 75.50 308 ASP A CA 1
ATOM 2382 C C . ASP A 1 308 ? 23.675 -16.580 -70.030 1.00 75.50 308 ASP A C 1
ATOM 2384 O O . ASP A 1 308 ? 23.598 -17.177 -68.953 1.00 75.50 308 ASP A O 1
ATOM 2388 N N . SER A 1 309 ? 24.358 -15.436 -70.143 1.00 80.12 309 SER A N 1
ATOM 2389 C CA . SER A 1 309 ? 25.032 -14.786 -69.012 1.00 80.12 309 SER A CA 1
ATOM 2390 C C . SER A 1 309 ? 24.042 -14.316 -67.935 1.00 80.12 309 SER A C 1
ATOM 2392 O O . SER A 1 309 ? 24.228 -14.595 -66.747 1.00 80.12 309 SER A O 1
ATOM 2394 N N . LEU A 1 310 ? 22.930 -13.682 -68.326 1.00 80.25 310 LEU A N 1
ATOM 2395 C CA . LEU A 1 310 ? 21.877 -13.270 -67.388 1.00 80.25 310 LEU A CA 1
ATOM 2396 C C . LEU A 1 310 ? 21.180 -14.470 -66.734 1.00 80.25 310 LEU A C 1
ATOM 2398 O O . LEU A 1 310 ? 20.956 -14.467 -65.521 1.00 80.25 310 LEU A O 1
ATOM 2402 N N . LEU A 1 311 ? 20.880 -15.519 -67.503 1.00 84.19 311 LEU A N 1
ATOM 2403 C CA . LEU A 1 311 ? 20.301 -16.759 -66.984 1.00 84.19 311 LEU A CA 1
ATOM 2404 C C . LEU A 1 311 ? 21.263 -17.468 -66.023 1.00 84.19 311 LEU A C 1
ATOM 2406 O O . LEU A 1 311 ? 20.832 -17.943 -64.970 1.00 84.19 311 LEU A O 1
ATOM 2410 N N . SER A 1 312 ? 22.563 -17.472 -66.323 1.00 85.12 312 SER A N 1
ATOM 2411 C CA . SER A 1 312 ? 23.612 -17.978 -65.436 1.00 85.12 312 SER A CA 1
ATOM 2412 C C . SER A 1 312 ? 23.659 -17.197 -64.118 1.00 85.12 312 SER A C 1
ATOM 2414 O O . SER A 1 312 ? 23.585 -17.796 -63.041 1.00 85.12 312 SER A O 1
ATOM 2416 N N . ILE A 1 313 ? 23.647 -15.860 -64.166 1.00 86.00 313 ILE A N 1
ATOM 2417 C CA . ILE A 1 313 ? 23.621 -15.011 -62.965 1.00 86.00 313 ILE A CA 1
ATOM 2418 C C . ILE A 1 313 ? 22.364 -15.283 -62.130 1.00 86.00 313 ILE A C 1
ATOM 2420 O O . ILE A 1 313 ? 22.484 -15.529 -60.927 1.00 86.00 313 ILE A O 1
ATOM 2424 N N . ILE A 1 314 ? 21.179 -15.315 -62.745 1.00 87.69 314 ILE A N 1
ATOM 2425 C CA . ILE A 1 314 ? 19.907 -15.574 -62.049 1.00 87.69 314 ILE A CA 1
ATOM 2426 C C . ILE A 1 314 ? 19.887 -16.985 -61.454 1.00 87.69 314 ILE A C 1
ATOM 2428 O O . ILE A 1 314 ? 19.469 -17.166 -60.310 1.00 87.69 314 ILE A O 1
ATOM 2432 N N . SER A 1 315 ? 20.382 -17.989 -62.181 1.00 82.88 315 SER A N 1
ATOM 2433 C CA . SER A 1 315 ? 20.490 -19.358 -61.670 1.00 82.88 315 SER A CA 1
ATOM 2434 C C . SER A 1 315 ? 21.426 -19.434 -60.459 1.00 82.88 315 SER A C 1
ATOM 2436 O O . SER A 1 315 ? 21.070 -20.047 -59.453 1.00 82.88 315 SER A O 1
ATOM 2438 N N . SER A 1 316 ? 22.554 -18.713 -60.493 1.00 88.44 316 SER A N 1
ATOM 2439 C CA . SER A 1 316 ? 23.503 -18.632 -59.380 1.00 88.44 316 SER A CA 1
ATOM 2440 C C . SER A 1 316 ? 22.918 -17.904 -58.166 1.00 88.44 316 SER A C 1
ATOM 2442 O O . SER A 1 316 ? 23.198 -18.270 -57.026 1.00 88.44 316 SER A O 1
ATOM 2444 N N . GLN A 1 317 ? 22.095 -16.873 -58.383 1.00 86.88 317 GLN A N 1
ATOM 2445 C CA . GLN A 1 317 ? 21.399 -16.169 -57.307 1.00 86.88 317 GLN A CA 1
ATOM 2446 C C . GLN A 1 317 ? 20.323 -17.064 -56.695 1.00 86.88 317 GLN A C 1
ATOM 2448 O O . GLN A 1 317 ? 20.263 -17.192 -55.475 1.00 86.88 317 GLN A O 1
ATOM 2453 N N . ARG A 1 318 ? 19.525 -17.752 -57.521 1.00 92.88 318 ARG A N 1
ATOM 2454 C CA . ARG A 1 318 ? 18.511 -18.709 -57.061 1.00 92.88 318 ARG A CA 1
ATOM 2455 C C . ARG A 1 318 ? 19.131 -19.837 -56.241 1.00 92.88 318 ARG A C 1
ATOM 2457 O O . ARG A 1 318 ? 18.568 -20.206 -55.215 1.00 92.88 318 ARG A O 1
ATOM 2464 N N . GLU A 1 319 ? 20.283 -20.355 -56.661 1.00 92.62 319 GLU A N 1
ATOM 2465 C CA . GLU A 1 319 ? 20.986 -21.406 -55.922 1.00 92.62 319 GLU A CA 1
ATOM 2466 C C . GLU A 1 319 ? 21.514 -20.896 -54.575 1.00 92.62 319 GLU A C 1
ATOM 2468 O O . GLU A 1 319 ? 21.326 -21.551 -53.554 1.00 92.62 319 GLU A O 1
ATOM 2473 N N . ARG A 1 320 ? 22.060 -19.672 -54.529 1.00 93.12 320 ARG A N 1
ATOM 2474 C CA . ARG A 1 320 ? 22.461 -19.021 -53.269 1.00 93.12 320 ARG A CA 1
ATOM 2475 C C . ARG A 1 320 ? 21.285 -18.804 -52.318 1.00 93.12 320 ARG A C 1
ATOM 2477 O O . ARG A 1 320 ? 21.412 -19.068 -51.126 1.00 93.12 320 ARG A O 1
ATOM 2484 N N . PHE A 1 321 ? 20.137 -18.354 -52.827 1.00 92.38 321 PHE A N 1
ATOM 2485 C CA . PHE A 1 321 ? 18.930 -18.198 -52.012 1.00 92.38 321 PHE A CA 1
ATOM 2486 C C . PHE A 1 321 ? 18.392 -19.542 -51.520 1.00 92.38 321 PHE A C 1
ATOM 2488 O O . PHE A 1 321 ? 17.989 -19.636 -50.364 1.00 92.38 321 PHE A O 1
ATOM 2495 N N . ARG A 1 322 ? 18.426 -20.590 -52.353 1.00 95.94 322 ARG A N 1
ATOM 2496 C CA . ARG A 1 322 ? 18.048 -21.948 -51.947 1.00 95.94 322 ARG A CA 1
ATOM 2497 C C . ARG A 1 322 ? 18.961 -22.469 -50.836 1.00 95.94 322 ARG A C 1
ATOM 2499 O O . ARG A 1 322 ? 18.445 -22.952 -49.835 1.00 95.94 322 ARG A O 1
ATOM 2506 N N . ALA A 1 323 ? 20.277 -22.319 -50.983 1.00 93.00 323 ALA A N 1
ATOM 2507 C CA . ALA A 1 323 ? 21.251 -22.724 -49.972 1.00 93.00 323 ALA A CA 1
ATOM 2508 C C . ALA A 1 323 ? 21.032 -21.978 -48.645 1.00 93.00 323 ALA A C 1
ATOM 2510 O O . ALA A 1 323 ? 20.915 -22.613 -47.601 1.00 93.00 323 ALA A O 1
ATOM 2511 N N . LYS A 1 324 ? 20.860 -20.649 -48.695 1.00 94.38 324 LYS A N 1
ATOM 2512 C CA . LYS A 1 324 ? 20.560 -19.835 -47.506 1.00 94.38 324 LYS A CA 1
ATOM 2513 C C . LYS A 1 324 ? 19.234 -20.226 -46.851 1.00 94.38 324 LYS A C 1
ATOM 2515 O O . LYS A 1 324 ? 19.134 -20.247 -45.630 1.00 94.38 324 LYS A O 1
ATOM 2520 N N . ASN A 1 325 ? 18.207 -20.538 -47.640 1.00 91.38 325 ASN A N 1
ATOM 2521 C CA . ASN A 1 325 ? 16.922 -20.970 -47.095 1.00 91.38 325 ASN A CA 1
ATOM 2522 C C . ASN A 1 325 ? 17.027 -22.355 -46.436 1.00 91.38 325 ASN A C 1
ATOM 2524 O O . ASN A 1 325 ? 16.447 -22.573 -45.380 1.00 91.38 325 ASN A O 1
ATOM 2528 N N . GLN A 1 326 ? 17.810 -23.269 -47.013 1.00 95.19 326 GLN A N 1
ATOM 2529 C CA . GLN A 1 326 ? 18.067 -24.582 -46.423 1.00 95.19 326 GLN A CA 1
ATOM 2530 C C . GLN A 1 326 ? 18.868 -24.484 -45.114 1.00 95.19 326 GLN A C 1
ATOM 2532 O O . GLN A 1 326 ? 18.583 -25.219 -44.170 1.00 95.19 326 GLN A O 1
ATOM 2537 N N . GLU A 1 327 ? 19.833 -23.565 -45.040 1.00 94.31 327 GLU A N 1
ATOM 2538 C CA . GLU A 1 327 ? 20.579 -23.247 -43.817 1.00 94.31 327 GLU A CA 1
ATOM 2539 C C . GLU A 1 327 ? 19.653 -22.682 -42.731 1.00 94.31 327 GLU A C 1
ATOM 2541 O O . GLU A 1 327 ? 19.600 -23.233 -41.633 1.00 94.31 327 GLU A O 1
ATOM 2546 N N . LEU A 1 328 ? 18.833 -21.677 -43.063 1.00 90.50 328 LEU A N 1
ATOM 2547 C CA . LEU A 1 328 ? 17.848 -21.096 -42.141 1.00 90.50 328 LEU A CA 1
ATOM 2548 C C . LEU A 1 328 ? 16.814 -22.123 -41.655 1.00 90.50 328 LEU A C 1
ATOM 2550 O O . LEU A 1 328 ? 16.444 -22.127 -40.481 1.00 90.50 328 LEU A O 1
ATOM 2554 N N . GLU A 1 329 ? 16.345 -23.019 -42.526 1.00 94.50 329 GLU A N 1
ATOM 2555 C CA . GLU A 1 329 ? 15.474 -24.130 -42.125 1.00 94.50 329 GLU A CA 1
ATOM 2556 C C . GLU A 1 329 ? 16.189 -25.106 -41.178 1.00 94.50 329 GLU A C 1
ATOM 2558 O O . GLU A 1 329 ? 15.569 -25.618 -40.242 1.00 94.50 329 GLU A O 1
ATOM 2563 N N . GLY A 1 330 ? 17.484 -25.354 -41.395 1.00 95.62 330 GLY A N 1
ATOM 2564 C CA . GLY A 1 330 ? 18.328 -26.157 -40.511 1.00 95.62 330 GLY A CA 1
ATOM 2565 C C . GLY A 1 330 ? 18.486 -25.529 -39.126 1.00 95.62 330 GLY A C 1
ATOM 2566 O O . GLY A 1 330 ? 18.232 -26.194 -38.119 1.00 95.62 330 GLY A O 1
ATOM 2567 N N . GLU A 1 331 ? 18.821 -24.240 -39.070 1.00 93.94 331 GLU A N 1
ATOM 2568 C CA . GLU A 1 331 ? 18.922 -23.474 -37.823 1.00 93.94 331 GLU A CA 1
ATOM 2569 C C . GLU A 1 331 ? 17.589 -23.437 -37.070 1.00 93.94 331 GLU A C 1
ATOM 2571 O O . GLU A 1 331 ? 17.557 -23.638 -35.857 1.00 93.94 331 GLU A O 1
ATOM 2576 N N . ASN A 1 332 ? 16.469 -23.261 -37.779 1.00 90.19 332 ASN A N 1
ATOM 2577 C CA . ASN A 1 332 ? 15.140 -23.252 -37.170 1.00 90.19 332 ASN A CA 1
ATOM 2578 C C . ASN A 1 332 ? 14.796 -24.615 -36.546 1.00 90.19 332 ASN A C 1
ATOM 2580 O O . ASN A 1 332 ? 14.343 -24.673 -35.403 1.00 90.19 332 ASN A O 1
ATOM 2584 N N . ARG A 1 333 ? 15.085 -25.727 -37.240 1.00 96.06 333 ARG A N 1
ATOM 2585 C CA . ARG A 1 333 ? 14.905 -27.083 -36.685 1.00 96.06 333 ARG A CA 1
ATOM 2586 C C . ARG A 1 333 ? 15.785 -27.319 -35.459 1.00 96.06 333 ARG A C 1
ATOM 2588 O O . ARG A 1 333 ? 15.319 -27.896 -34.478 1.00 96.06 333 ARG A O 1
ATOM 2595 N N . MET A 1 334 ? 17.034 -26.857 -35.491 1.00 96.12 334 MET A N 1
ATOM 2596 C CA . MET A 1 334 ? 17.943 -26.962 -34.350 1.00 96.12 334 MET A CA 1
ATOM 2597 C C . MET A 1 334 ? 17.430 -26.150 -33.156 1.00 96.12 334 MET A C 1
ATOM 2599 O O . MET A 1 334 ? 17.390 -26.659 -32.038 1.00 96.12 334 MET A O 1
ATOM 2603 N N . LEU A 1 335 ? 16.964 -24.921 -33.389 1.00 91.94 335 LEU A N 1
ATOM 2604 C CA . LEU A 1 335 ? 16.396 -24.073 -32.346 1.00 91.94 335 LEU A CA 1
ATOM 2605 C C . LEU A 1 335 ? 15.133 -24.699 -31.737 1.00 91.94 335 LEU A C 1
ATOM 2607 O O . LEU A 1 335 ? 14.991 -24.720 -30.517 1.00 91.94 335 LEU A O 1
ATOM 2611 N N . GLN A 1 336 ? 14.253 -25.274 -32.562 1.00 93.75 336 GLN A N 1
ATOM 2612 C CA . GLN A 1 336 ? 13.076 -26.014 -32.094 1.00 93.75 336 GLN A CA 1
ATOM 2613 C C . GLN A 1 336 ? 13.461 -27.210 -31.214 1.00 93.75 336 GLN A C 1
ATOM 2615 O O . GLN A 1 336 ? 12.855 -27.414 -30.160 1.00 93.75 336 GLN A O 1
ATOM 2620 N N . HIS A 1 337 ? 14.490 -27.969 -31.601 1.00 95.88 337 HIS A N 1
ATOM 2621 C CA . HIS A 1 337 ? 14.999 -29.074 -30.791 1.00 95.88 337 HIS A CA 1
ATOM 2622 C C . HIS A 1 337 ? 15.540 -28.584 -29.439 1.00 95.88 337 HIS A C 1
ATOM 2624 O O . HIS A 1 337 ? 15.221 -29.162 -28.401 1.00 95.88 337 HIS A O 1
ATOM 2630 N N . THR A 1 338 ? 16.296 -27.483 -29.424 1.00 94.75 338 THR A N 1
ATOM 2631 C CA . THR A 1 338 ? 16.803 -26.867 -28.187 1.00 94.75 338 THR A CA 1
ATOM 2632 C C . THR A 1 338 ? 15.670 -26.398 -27.279 1.00 94.75 338 THR A C 1
ATOM 2634 O O . THR A 1 338 ? 15.706 -26.648 -26.076 1.00 94.75 338 THR A O 1
ATOM 2637 N N . VAL A 1 339 ? 14.627 -25.773 -27.834 1.00 93.50 339 VAL A N 1
ATOM 2638 C CA . VAL A 1 339 ? 13.445 -25.360 -27.061 1.00 93.50 339 VAL A CA 1
ATOM 2639 C C . VAL A 1 339 ? 12.764 -26.569 -26.424 1.00 93.50 339 VAL A C 1
ATOM 2641 O O . VAL A 1 339 ? 12.448 -26.527 -25.236 1.00 93.50 339 VAL A O 1
ATOM 2644 N N . HIS A 1 340 ? 12.580 -27.660 -27.170 1.00 95.81 340 HIS A N 1
ATOM 2645 C CA . HIS A 1 340 ? 11.977 -28.875 -26.624 1.00 95.81 340 HIS A CA 1
ATOM 2646 C C . HIS A 1 340 ? 12.857 -29.517 -25.536 1.00 95.81 340 HIS A C 1
ATOM 2648 O O . HIS A 1 340 ? 12.342 -29.993 -24.522 1.00 95.81 340 HIS A O 1
ATOM 2654 N N . ALA A 1 341 ? 14.180 -29.529 -25.714 1.00 94.44 341 ALA A N 1
ATOM 2655 C CA . ALA A 1 341 ? 15.108 -30.044 -24.709 1.00 94.44 341 ALA A CA 1
ATOM 2656 C C . ALA A 1 341 ? 15.032 -29.229 -23.406 1.00 94.44 341 ALA A C 1
ATOM 2658 O O . ALA A 1 341 ? 14.826 -29.801 -22.337 1.00 94.44 341 ALA A O 1
ATOM 2659 N N . LEU A 1 342 ? 15.074 -27.895 -23.502 1.00 93.00 342 LEU A N 1
ATOM 2660 C CA . LEU A 1 342 ? 14.952 -26.998 -22.348 1.00 93.00 342 LEU A CA 1
ATOM 2661 C C . LEU A 1 342 ? 13.588 -27.112 -21.655 1.00 93.00 342 LEU A C 1
ATOM 2663 O O . LEU A 1 342 ? 13.512 -27.058 -20.429 1.00 93.00 342 LEU A O 1
ATOM 2667 N N . GLN A 1 343 ? 12.501 -27.298 -22.409 1.00 93.75 343 GLN A N 1
ATOM 2668 C CA . GLN A 1 343 ? 11.178 -27.564 -21.835 1.00 93.75 343 GLN A CA 1
ATOM 2669 C C . GLN A 1 343 ? 11.163 -28.872 -21.038 1.00 93.75 343 GLN A C 1
ATOM 2671 O O . GLN A 1 343 ? 10.674 -28.893 -19.909 1.00 93.75 343 GLN A O 1
ATOM 2676 N N . SER A 1 344 ? 11.760 -29.939 -21.578 1.00 94.88 344 SER A N 1
ATOM 2677 C CA . SER A 1 344 ? 11.886 -31.210 -20.861 1.00 94.88 344 SER A CA 1
ATOM 2678 C C . SER A 1 344 ? 12.745 -31.079 -19.601 1.00 94.88 344 SER A C 1
ATOM 2680 O O . SER A 1 344 ? 12.415 -31.684 -18.584 1.00 94.88 344 SER A O 1
ATOM 2682 N N . GLU A 1 345 ? 13.831 -30.305 -19.638 1.00 95.19 345 GLU A N 1
ATOM 2683 C CA . GLU A 1 345 ? 14.657 -30.038 -18.456 1.00 95.19 345 GLU A CA 1
ATOM 2684 C C . GLU A 1 345 ? 13.896 -29.238 -17.396 1.00 95.19 345 GLU A C 1
ATOM 2686 O O . GLU A 1 345 ? 13.949 -29.586 -16.217 1.00 95.19 345 GLU A O 1
ATOM 2691 N N . LEU A 1 346 ? 13.132 -28.218 -17.798 1.00 90.81 346 LEU A N 1
ATOM 2692 C CA . LEU A 1 346 ? 12.270 -27.464 -16.886 1.00 90.81 346 LEU A CA 1
ATOM 2693 C C . LEU A 1 346 ? 11.233 -28.363 -16.212 1.00 90.81 346 LEU A C 1
ATOM 2695 O O . LEU A 1 346 ? 11.006 -28.238 -15.008 1.00 90.81 346 LEU A O 1
ATOM 2699 N N . ASP A 1 347 ? 10.612 -29.272 -16.959 1.00 91.50 347 ASP A N 1
ATOM 2700 C CA . ASP A 1 347 ? 9.624 -30.195 -16.405 1.00 91.50 347 ASP A CA 1
ATOM 2701 C C . ASP A 1 347 ? 10.263 -31.250 -15.491 1.00 91.50 347 ASP A C 1
ATOM 2703 O O . ASP A 1 347 ? 9.702 -31.562 -14.436 1.00 91.50 347 ASP A O 1
ATOM 2707 N N . ASN A 1 348 ? 11.471 -31.720 -15.815 1.00 94.25 348 ASN A N 1
ATOM 2708 C CA . ASN A 1 348 ? 12.253 -32.594 -14.939 1.00 94.25 348 ASN A CA 1
ATOM 2709 C C . ASN A 1 348 ? 12.638 -31.886 -13.631 1.00 94.25 348 ASN A C 1
ATOM 2711 O O . ASN A 1 348 ? 12.380 -32.413 -12.549 1.00 94.25 348 ASN A O 1
ATOM 2715 N N . LEU A 1 349 ? 13.166 -30.659 -13.706 1.00 90.75 349 LEU A N 1
ATOM 2716 C CA . LEU A 1 349 ? 13.510 -29.854 -12.530 1.00 90.75 349 LEU A CA 1
ATOM 2717 C C . LEU A 1 349 ? 12.282 -29.542 -11.675 1.00 90.75 349 LEU A C 1
ATOM 2719 O O . LEU A 1 349 ? 12.353 -29.599 -10.451 1.00 90.75 349 LEU A O 1
ATOM 2723 N N . ARG A 1 350 ? 11.131 -29.252 -12.292 1.00 86.62 350 ARG A N 1
ATOM 2724 C CA . ARG A 1 350 ? 9.861 -29.092 -11.566 1.00 86.62 350 ARG A CA 1
ATOM 2725 C C . ARG A 1 350 ? 9.470 -30.373 -10.841 1.00 86.62 350 ARG A C 1
ATOM 2727 O O . ARG A 1 350 ? 9.109 -30.307 -9.669 1.00 86.62 350 ARG A O 1
ATOM 2734 N N . ALA A 1 351 ? 9.549 -31.525 -11.503 1.00 86.69 351 ALA A N 1
ATOM 2735 C CA . ALA A 1 351 ? 9.228 -32.809 -10.888 1.00 86.69 351 ALA A CA 1
ATOM 2736 C C . ALA A 1 351 ? 10.163 -33.131 -9.710 1.00 86.69 351 ALA A C 1
ATOM 2738 O O . ALA A 1 351 ? 9.698 -33.604 -8.672 1.00 86.69 351 ALA A O 1
ATOM 2739 N N . ASP A 1 352 ? 11.455 -32.842 -9.841 1.00 89.81 352 ASP A N 1
ATOM 2740 C CA . ASP A 1 352 ? 12.435 -33.085 -8.785 1.00 89.81 352 ASP A CA 1
ATOM 2741 C C . ASP A 1 352 ? 12.323 -32.082 -7.633 1.00 89.81 352 ASP A C 1
ATOM 2743 O O . ASP A 1 352 ? 12.410 -32.490 -6.476 1.00 89.81 352 ASP A O 1
ATOM 2747 N N . ASN A 1 353 ? 12.021 -30.810 -7.912 1.00 87.06 353 ASN A N 1
ATOM 2748 C CA . ASN A 1 353 ? 11.694 -29.819 -6.882 1.00 87.06 353 ASN A CA 1
ATOM 2749 C C . ASN A 1 353 ? 10.460 -30.233 -6.078 1.00 87.06 353 ASN A C 1
ATOM 2751 O O . ASN A 1 353 ? 10.467 -30.130 -4.852 1.00 87.06 353 ASN A O 1
ATOM 2755 N N . ILE A 1 354 ? 9.428 -30.761 -6.746 1.00 84.00 354 ILE A N 1
ATOM 2756 C CA . ILE A 1 354 ? 8.254 -31.312 -6.063 1.00 84.00 354 ILE A CA 1
ATOM 2757 C C . ILE A 1 354 ? 8.678 -32.482 -5.170 1.00 84.00 354 ILE A C 1
ATOM 2759 O O . ILE A 1 354 ? 8.410 -32.422 -3.978 1.00 84.00 354 ILE A O 1
ATOM 2763 N N . LYS A 1 355 ? 9.411 -33.486 -5.677 1.00 85.12 355 LYS A N 1
ATOM 2764 C CA . LYS A 1 355 ? 9.908 -34.621 -4.862 1.00 85.12 355 LYS A CA 1
ATOM 2765 C C . LYS A 1 355 ? 10.762 -34.176 -3.672 1.00 85.12 355 LYS A C 1
ATOM 2767 O O . LYS A 1 355 ? 10.691 -34.767 -2.595 1.00 85.12 355 LYS A O 1
ATOM 2772 N N . LEU A 1 356 ? 11.611 -33.166 -3.862 1.00 83.81 356 LEU A N 1
ATOM 2773 C CA . LEU A 1 356 ? 12.445 -32.608 -2.801 1.00 83.81 356 LEU A CA 1
ATOM 2774 C C . LEU A 1 356 ? 11.578 -31.949 -1.728 1.00 83.81 356 LEU A C 1
ATOM 2776 O O . LEU A 1 356 ? 11.819 -32.161 -0.541 1.00 83.81 356 LEU A O 1
ATOM 2780 N N . TYR A 1 357 ? 10.536 -31.230 -2.140 1.00 82.00 357 TYR A N 1
ATOM 2781 C CA . TYR A 1 357 ? 9.529 -30.691 -1.239 1.00 82.00 357 TYR A CA 1
ATOM 2782 C C . TYR A 1 357 ? 8.815 -31.800 -0.446 1.00 82.00 357 TYR A C 1
ATOM 2784 O O . TYR A 1 357 ? 8.673 -31.672 0.770 1.00 82.00 357 TYR A O 1
ATOM 2792 N N . GLU A 1 358 ? 8.457 -32.931 -1.071 1.00 81.38 358 GLU A N 1
ATOM 2793 C CA . GLU A 1 358 ? 7.877 -34.083 -0.350 1.00 81.38 358 GLU A CA 1
ATOM 2794 C C . GLU A 1 358 ? 8.829 -34.596 0.739 1.00 81.38 358 GLU A C 1
ATOM 2796 O O . GLU A 1 358 ? 8.411 -34.828 1.874 1.00 81.38 358 GLU A O 1
ATOM 2801 N N . LYS A 1 359 ? 10.128 -34.716 0.424 1.00 80.25 359 LYS A N 1
ATOM 2802 C CA . LYS A 1 359 ? 11.163 -35.131 1.386 1.00 80.25 359 LYS A CA 1
ATOM 2803 C C . LYS A 1 359 ? 11.332 -34.123 2.522 1.00 80.25 359 LYS A C 1
ATOM 2805 O O . LYS A 1 359 ? 11.445 -34.534 3.673 1.00 80.25 359 LYS A O 1
ATOM 2810 N N . ILE A 1 360 ? 11.341 -32.822 2.222 1.00 76.25 360 ILE A N 1
ATOM 2811 C CA . ILE A 1 360 ? 11.432 -31.758 3.235 1.00 76.25 360 ILE A CA 1
ATOM 2812 C C . ILE A 1 360 ? 10.218 -31.809 4.160 1.00 76.25 360 ILE A C 1
ATOM 2814 O O . ILE A 1 360 ? 10.392 -31.801 5.374 1.00 76.25 360 ILE A O 1
ATOM 2818 N N . LYS A 1 361 ? 9.006 -31.939 3.611 1.00 72.31 361 LYS A N 1
ATOM 2819 C CA . LYS A 1 361 ? 7.768 -32.056 4.391 1.00 72.31 361 LYS A CA 1
ATOM 2820 C C . LYS A 1 361 ? 7.758 -33.321 5.252 1.00 72.31 361 LYS A C 1
ATOM 2822 O O . LYS A 1 361 ? 7.357 -33.275 6.413 1.00 72.31 361 LYS A O 1
ATOM 2827 N N . PHE A 1 362 ? 8.261 -34.437 4.723 1.00 73.62 362 PHE A N 1
ATOM 2828 C CA . PHE A 1 362 ? 8.445 -35.670 5.490 1.00 73.62 362 PHE A CA 1
ATOM 2829 C C . PHE A 1 362 ? 9.431 -35.474 6.654 1.00 73.62 362 PHE A C 1
ATOM 2831 O O . PHE A 1 362 ? 9.149 -35.895 7.772 1.00 73.62 362 PHE A O 1
ATOM 2838 N N . LEU A 1 363 ? 10.545 -34.768 6.446 1.00 69.62 363 LEU A N 1
ATOM 2839 C CA . LEU A 1 363 ? 11.515 -34.461 7.506 1.00 69.62 363 LEU A CA 1
ATOM 2840 C C . LEU A 1 363 ? 10.998 -33.419 8.518 1.00 69.62 363 LEU A C 1
ATOM 2842 O O . LEU A 1 363 ? 11.273 -33.552 9.706 1.00 69.62 363 LEU A O 1
ATOM 2846 N N . GLN A 1 364 ? 10.213 -32.426 8.084 1.00 66.31 364 GLN A N 1
ATOM 2847 C CA . GLN A 1 364 ? 9.525 -31.452 8.951 1.00 66.31 364 GLN A CA 1
ATOM 2848 C C . GLN A 1 364 ? 8.434 -32.091 9.822 1.00 66.31 364 GLN A C 1
ATOM 2850 O O . GLN A 1 364 ? 8.071 -31.521 10.849 1.00 66.31 364 GLN A O 1
ATOM 2855 N N . SER A 1 365 ? 7.907 -33.260 9.441 1.00 63.91 365 SER A N 1
ATOM 2856 C CA . SER A 1 365 ? 6.930 -33.995 10.257 1.00 63.91 365 SER A CA 1
ATOM 2857 C C . SER A 1 365 ? 7.527 -34.570 11.553 1.00 63.91 365 SER A C 1
ATOM 2859 O O . SER A 1 365 ? 6.777 -34.952 12.452 1.00 63.91 365 SER A O 1
ATOM 2861 N N . TYR A 1 366 ? 8.860 -34.564 11.698 1.00 51.78 366 TYR A N 1
ATOM 2862 C CA . TYR A 1 366 ? 9.516 -34.783 12.984 1.00 51.78 366 TYR A CA 1
ATOM 2863 C C . TYR A 1 366 ? 9.443 -33.504 13.839 1.00 51.78 366 TYR A C 1
ATOM 2865 O O . TYR A 1 366 ? 9.910 -32.443 13.413 1.00 51.78 366 TYR A O 1
ATOM 2873 N N . PRO A 1 367 ? 8.884 -33.569 15.060 1.00 46.88 367 PRO A N 1
ATOM 2874 C CA . PRO A 1 367 ? 8.643 -32.385 15.871 1.00 46.88 367 PRO A CA 1
ATOM 2875 C C . PRO A 1 367 ? 9.974 -31.838 16.398 1.00 46.88 367 PRO A C 1
ATOM 2877 O O . PRO A 1 367 ? 10.588 -32.431 17.282 1.00 46.88 367 PRO A O 1
ATOM 2880 N N . GLY A 1 368 ? 10.438 -30.707 15.856 1.00 53.22 368 GLY A N 1
ATOM 2881 C CA . GLY A 1 368 ? 11.660 -30.081 16.373 1.00 53.22 368 GLY A CA 1
ATOM 2882 C C . GLY A 1 368 ? 12.166 -28.795 15.720 1.00 53.22 368 GLY A C 1
ATOM 2883 O O . GLY A 1 368 ? 13.121 -28.221 16.238 1.00 53.22 368 GLY A O 1
ATOM 2884 N N . ARG A 1 369 ? 11.585 -28.291 14.623 1.00 49.59 369 ARG A N 1
ATOM 2885 C CA . ARG A 1 369 ? 12.097 -27.057 13.999 1.00 49.59 369 ARG A CA 1
ATOM 2886 C C . ARG A 1 369 ? 10.979 -26.170 13.463 1.00 49.59 369 ARG A C 1
ATOM 2888 O O . ARG A 1 369 ? 10.464 -26.388 12.374 1.00 49.59 369 ARG A O 1
ATOM 2895 N N . GLY A 1 370 ? 10.625 -25.147 14.239 1.00 57.53 370 GLY A N 1
ATOM 2896 C CA . GLY A 1 370 ? 9.857 -24.011 13.739 1.00 57.53 370 GLY A CA 1
ATOM 2897 C C . GLY A 1 370 ? 10.725 -23.220 12.764 1.00 57.53 370 GLY A C 1
ATOM 2898 O O . GLY A 1 370 ? 11.721 -22.629 13.174 1.00 57.53 370 GLY A O 1
ATOM 2899 N N . SER A 1 371 ? 10.375 -23.250 11.480 1.00 52.59 371 SER A N 1
ATOM 2900 C CA . SER A 1 371 ? 11.017 -22.441 10.447 1.00 52.59 371 SER A CA 1
ATOM 2901 C C . SER A 1 371 ? 9.976 -21.550 9.787 1.00 52.59 371 SER A C 1
ATOM 2903 O O . SER A 1 371 ? 8.860 -21.982 9.508 1.00 52.59 371 SER A O 1
ATOM 2905 N N . SER A 1 372 ? 10.362 -20.294 9.581 1.00 53.03 372 SER A N 1
ATOM 2906 C CA . SER A 1 372 ? 9.599 -19.264 8.883 1.00 53.03 372 SER A CA 1
ATOM 2907 C C . SER A 1 372 ? 9.112 -19.784 7.529 1.00 53.03 372 SER A C 1
ATOM 2909 O O . SER A 1 372 ? 9.915 -20.248 6.724 1.00 53.03 372 SER A O 1
ATOM 2911 N N . ARG A 1 373 ? 7.797 -19.720 7.312 1.00 56.69 373 ARG A N 1
ATOM 2912 C CA . ARG A 1 373 ? 7.100 -20.214 6.120 1.00 56.69 373 ARG A CA 1
ATOM 2913 C C . ARG A 1 373 ? 7.417 -19.300 4.931 1.00 56.69 373 ARG A C 1
ATOM 2915 O O . ARG A 1 373 ? 7.066 -18.123 4.976 1.00 56.69 373 ARG A O 1
ATOM 2922 N N . ASP A 1 374 ? 8.093 -19.832 3.915 1.00 66.38 374 ASP A N 1
ATOM 2923 C CA . ASP A 1 374 ? 8.544 -19.091 2.723 1.00 66.38 374 ASP A CA 1
ATOM 2924 C C . ASP A 1 374 ? 7.507 -19.174 1.574 1.00 66.38 374 ASP A C 1
ATOM 2926 O O . ASP A 1 374 ? 6.793 -20.170 1.438 1.00 66.38 374 ASP A O 1
ATOM 2930 N N . ASP A 1 375 ? 7.396 -18.142 0.729 1.00 63.84 375 ASP A N 1
ATOM 2931 C CA . ASP A 1 375 ? 6.417 -18.083 -0.385 1.00 63.84 375 ASP A CA 1
ATOM 2932 C C . ASP A 1 375 ? 6.672 -19.191 -1.428 1.00 63.84 375 ASP A C 1
ATOM 2934 O O . ASP A 1 375 ? 5.753 -19.766 -2.023 1.00 63.84 375 ASP A O 1
ATOM 2938 N N . THR A 1 376 ? 7.942 -19.574 -1.592 1.00 64.81 376 THR A N 1
ATOM 2939 C CA . THR A 1 376 ? 8.354 -20.700 -2.442 1.00 64.81 376 THR A CA 1
ATOM 2940 C C . THR A 1 376 ? 7.796 -22.032 -1.926 1.00 64.81 376 THR A C 1
ATOM 2942 O O . THR A 1 376 ? 7.303 -22.849 -2.709 1.00 64.81 376 THR A O 1
ATOM 2945 N N . GLU A 1 377 ? 7.775 -22.210 -0.603 1.00 69.19 377 GLU A N 1
ATOM 2946 C CA . GLU A 1 377 ? 7.228 -23.373 0.095 1.00 69.19 377 GLU A CA 1
ATOM 2947 C C . GLU A 1 377 ? 5.713 -23.480 -0.124 1.00 69.19 377 GLU A C 1
ATOM 2949 O O . GLU A 1 377 ? 5.204 -24.570 -0.375 1.00 69.19 377 GLU A O 1
ATOM 2954 N N . GLN A 1 378 ? 4.984 -22.355 -0.123 1.00 70.69 378 GLN A N 1
ATOM 2955 C CA . GLN A 1 378 ? 3.543 -22.326 -0.408 1.00 70.69 378 GLN A CA 1
ATOM 2956 C C . GLN A 1 378 ? 3.204 -22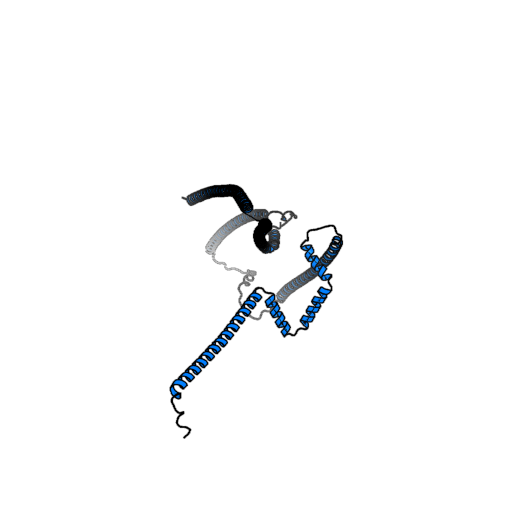.743 -1.846 1.00 70.69 378 GLN A C 1
ATOM 2958 O O . GLN A 1 378 ? 2.245 -23.495 -2.050 1.00 70.69 378 GLN A O 1
ATOM 2963 N N . ARG A 1 379 ? 3.987 -22.315 -2.847 1.00 69.62 379 ARG A N 1
ATOM 2964 C CA . ARG A 1 379 ? 3.756 -22.705 -4.251 1.00 69.62 379 ARG A CA 1
ATOM 2965 C C . ARG A 1 379 ? 3.918 -24.208 -4.453 1.00 69.62 379 ARG A C 1
ATOM 2967 O O . ARG A 1 379 ? 3.020 -24.841 -5.012 1.00 69.62 379 ARG A O 1
ATOM 2974 N N . TYR A 1 380 ? 5.005 -24.791 -3.953 1.00 74.56 380 TYR A N 1
ATOM 2975 C CA . TYR A 1 380 ? 5.215 -26.237 -4.050 1.00 74.56 380 TYR A CA 1
ATOM 2976 C C . TYR A 1 380 ? 4.275 -27.025 -3.122 1.00 74.56 380 TYR A C 1
ATOM 2978 O O . TYR A 1 380 ? 3.812 -28.090 -3.523 1.00 74.56 380 TYR A O 1
ATOM 2986 N N . SER A 1 381 ? 3.873 -26.468 -1.970 1.00 72.50 381 SER A N 1
ATOM 2987 C CA . SER A 1 381 ? 2.819 -27.034 -1.108 1.00 72.50 381 SER A CA 1
ATOM 2988 C C . SER A 1 381 ? 1.499 -27.177 -1.847 1.00 72.50 381 SER A C 1
ATOM 2990 O O . SER A 1 381 ? 0.878 -28.232 -1.779 1.00 72.50 381 SER A O 1
ATOM 2992 N N . SER A 1 382 ? 1.076 -26.140 -2.574 1.00 71.06 382 SER A N 1
ATOM 2993 C CA . SER A 1 382 ? -0.183 -26.174 -3.322 1.00 71.06 382 SER A CA 1
ATOM 2994 C C . SER A 1 382 ? -0.160 -27.210 -4.452 1.00 71.06 382 SER A C 1
ATOM 2996 O O . SER A 1 382 ? -1.115 -27.966 -4.605 1.00 71.06 382 SER A O 1
ATOM 2998 N N . GLN A 1 383 ? 0.956 -27.319 -5.187 1.00 71.38 383 GLN A N 1
ATOM 2999 C CA . GLN A 1 383 ? 1.131 -28.321 -6.248 1.00 71.38 383 GLN A CA 1
ATOM 3000 C C . GLN A 1 383 ? 1.214 -29.751 -5.698 1.00 71.38 383 GLN A C 1
ATOM 3002 O O . GLN A 1 383 ? 0.732 -30.692 -6.329 1.00 71.38 383 GLN A O 1
ATOM 3007 N N . TYR A 1 384 ? 1.811 -29.916 -4.518 1.00 72.50 384 TYR A N 1
ATOM 3008 C CA . TYR A 1 384 ? 1.863 -31.179 -3.792 1.00 72.50 384 TYR A CA 1
ATOM 3009 C C . TYR A 1 384 ? 0.476 -31.603 -3.289 1.00 72.50 384 TYR A C 1
ATOM 3011 O O . TYR A 1 384 ? 0.046 -32.723 -3.551 1.00 72.50 384 TYR A O 1
ATOM 3019 N N . GLU A 1 385 ? -0.258 -30.707 -2.625 1.00 71.19 385 GLU A N 1
ATOM 3020 C CA . GLU A 1 385 ? -1.614 -30.966 -2.116 1.00 71.19 385 GLU A CA 1
ATOM 3021 C C . GLU A 1 385 ? -2.605 -31.266 -3.247 1.00 71.19 385 GLU A C 1
ATOM 3023 O O . GLU A 1 385 ? -3.425 -32.175 -3.122 1.00 71.19 385 GLU A O 1
ATOM 3028 N N . GLU A 1 386 ? -2.478 -30.585 -4.390 1.00 70.38 386 GLU A N 1
ATOM 3029 C CA . GLU A 1 386 ? -3.282 -30.853 -5.587 1.00 70.38 386 GLU A CA 1
ATOM 3030 C C . GLU A 1 386 ? -3.012 -32.248 -6.182 1.00 70.38 386 GLU A C 1
ATOM 3032 O O . GLU A 1 386 ? -3.927 -32.877 -6.717 1.00 70.38 386 GLU A O 1
ATOM 3037 N N . ARG A 1 387 ? -1.780 -32.768 -6.064 1.00 69.88 387 ARG A N 1
ATOM 3038 C CA . ARG A 1 387 ? -1.439 -34.139 -6.485 1.00 69.88 387 ARG A CA 1
ATOM 3039 C C . ARG A 1 387 ? -1.872 -35.207 -5.481 1.00 69.88 387 ARG A C 1
ATOM 3041 O O . ARG A 1 387 ? -2.159 -36.328 -5.898 1.00 69.88 387 ARG A O 1
ATOM 3048 N N . LEU A 1 388 ? -1.905 -34.881 -4.191 1.00 67.50 388 LEU A N 1
ATOM 3049 C CA . LEU A 1 388 ? -2.207 -35.827 -3.114 1.00 67.50 388 LEU A CA 1
ATOM 3050 C C . LEU A 1 388 ? -3.683 -35.957 -2.771 1.00 67.50 388 LEU A C 1
ATOM 3052 O O . LEU A 1 388 ? -4.048 -36.964 -2.171 1.00 67.50 388 LEU A O 1
ATOM 3056 N N . ASP A 1 389 ? -4.519 -34.982 -3.132 1.00 65.50 389 ASP A N 1
ATOM 3057 C CA . ASP A 1 389 ? -5.960 -35.064 -2.915 1.00 65.50 389 ASP A CA 1
ATOM 3058 C C . ASP A 1 389 ? -6.692 -35.610 -4.162 1.00 65.50 389 ASP A C 1
ATOM 3060 O O . ASP A 1 389 ? -7.096 -34.837 -5.045 1.00 65.50 389 ASP A O 1
ATOM 3064 N N . PRO A 1 390 ? -6.929 -36.935 -4.257 1.00 64.31 390 PRO A N 1
ATOM 3065 C CA . PRO A 1 390 ? -7.694 -37.526 -5.350 1.00 64.31 390 PRO A CA 1
ATOM 3066 C C . PRO A 1 390 ? -9.130 -36.982 -5.429 1.00 64.31 390 PRO A C 1
ATOM 3068 O O . PRO A 1 390 ? -9.712 -36.986 -6.520 1.00 64.31 390 PRO A O 1
ATOM 3071 N N . PHE A 1 391 ? -9.692 -36.440 -4.339 1.00 60.03 391 PHE A N 1
ATOM 3072 C CA . PHE A 1 391 ? -11.036 -35.860 -4.321 1.00 60.03 391 PHE A CA 1
ATOM 3073 C C . PHE A 1 391 ? -11.092 -34.455 -4.928 1.00 60.03 391 PHE A C 1
ATOM 3075 O O . PHE A 1 391 ? -12.125 -34.073 -5.484 1.00 60.03 391 PHE A O 1
ATOM 3082 N N . SER A 1 392 ? -9.996 -33.694 -4.928 1.00 67.50 392 SER A N 1
ATOM 3083 C CA . SER A 1 392 ? -9.926 -32.396 -5.616 1.00 67.50 392 SER A CA 1
ATOM 3084 C C . SER A 1 392 ? -10.028 -32.565 -7.142 1.00 67.50 392 SER A C 1
ATOM 3086 O O . SER A 1 392 ? -10.819 -31.895 -7.816 1.00 67.50 392 SER A O 1
ATOM 3088 N N . SER A 1 393 ? -9.306 -33.546 -7.688 1.00 69.19 393 SER A N 1
ATOM 3089 C CA . SER A 1 393 ? -9.343 -33.886 -9.111 1.00 69.19 393 SER A CA 1
ATOM 3090 C C . SER A 1 393 ? -10.693 -34.493 -9.510 1.00 69.19 393 SER A C 1
ATOM 3092 O O . SER A 1 393 ? -11.243 -34.166 -10.568 1.00 69.19 393 SER A O 1
ATOM 3094 N N . PHE A 1 394 ? -11.272 -35.322 -8.636 1.00 75.56 394 PHE A N 1
ATOM 3095 C CA . PHE A 1 394 ? -12.592 -35.909 -8.821 1.00 75.56 394 PHE A CA 1
ATOM 3096 C C . PHE A 1 394 ? -13.697 -34.851 -8.764 1.00 75.56 394 PHE A C 1
ATOM 3098 O O . PHE A 1 394 ? -14.516 -34.790 -9.674 1.00 75.56 394 PHE A O 1
ATOM 3105 N N . SER A 1 395 ? -13.686 -33.957 -7.774 1.00 74.56 395 SER A N 1
ATOM 3106 C CA . SER A 1 395 ? -14.688 -32.894 -7.624 1.00 74.56 395 SER A CA 1
ATOM 3107 C C . SER A 1 395 ? -14.634 -31.877 -8.766 1.00 74.56 395 SER A C 1
ATOM 3109 O O . SER A 1 395 ? -15.681 -31.420 -9.230 1.00 74.56 395 SER A O 1
ATOM 3111 N N . ARG A 1 396 ? -13.443 -31.566 -9.300 1.00 77.31 396 ARG A N 1
ATOM 3112 C CA . ARG A 1 396 ? -13.296 -30.781 -10.538 1.00 77.31 396 ARG A CA 1
ATOM 3113 C C . ARG A 1 396 ? -13.897 -31.506 -11.741 1.00 77.31 396 ARG A C 1
ATOM 3115 O O . ARG A 1 396 ? -14.697 -30.909 -12.462 1.00 77.31 396 ARG A O 1
ATOM 3122 N N . LYS A 1 397 ? -13.582 -32.793 -11.928 1.00 81.56 397 LYS A N 1
ATOM 3123 C CA . LYS A 1 397 ? -14.161 -33.620 -13.004 1.00 81.56 397 LYS A CA 1
ATOM 3124 C C . LYS A 1 397 ? -15.680 -33.759 -12.866 1.00 81.56 397 LYS A C 1
ATOM 3126 O O . LYS A 1 397 ? -16.388 -33.695 -13.867 1.00 81.56 397 LYS A O 1
ATOM 3131 N N . GLU A 1 398 ? -16.203 -33.891 -11.652 1.00 80.44 398 GLU A N 1
ATOM 3132 C CA . GLU A 1 398 ? -17.638 -33.985 -11.375 1.00 80.44 398 GLU A CA 1
ATOM 3133 C C . GLU A 1 398 ? -18.352 -32.651 -11.632 1.00 80.44 398 GLU A C 1
ATOM 3135 O O . GLU A 1 398 ? -19.387 -32.629 -12.298 1.00 80.44 398 GLU A O 1
ATOM 3140 N N . ARG A 1 399 ? -17.774 -31.519 -11.202 1.00 79.19 399 ARG A N 1
ATOM 3141 C CA . ARG A 1 399 ? -18.273 -30.173 -11.544 1.00 79.19 399 ARG A CA 1
ATOM 3142 C C . ARG A 1 399 ? -18.286 -29.942 -13.051 1.00 79.19 399 ARG A C 1
ATOM 3144 O O . ARG A 1 399 ? -19.234 -29.352 -13.559 1.00 79.19 399 ARG A O 1
ATOM 3151 N N . GLN A 1 400 ? -17.274 -30.424 -13.768 1.00 79.06 400 GLN A N 1
ATOM 3152 C CA . GLN A 1 400 ? -17.203 -30.314 -15.222 1.00 79.06 400 GLN A CA 1
ATOM 3153 C C . GLN A 1 400 ? -18.244 -31.201 -15.916 1.00 79.06 400 GLN A C 1
ATOM 3155 O O . GLN A 1 400 ? -18.899 -30.738 -16.846 1.00 79.06 400 GLN A O 1
ATOM 3160 N N . ARG A 1 401 ? -18.483 -32.427 -15.430 1.00 82.50 401 ARG A N 1
ATOM 3161 C CA . ARG A 1 401 ? -19.589 -33.275 -15.915 1.00 82.50 401 ARG A CA 1
ATOM 3162 C C . ARG A 1 401 ? -20.947 -32.629 -15.667 1.00 82.50 401 ARG A C 1
ATOM 3164 O O . ARG A 1 401 ? -21.740 -32.550 -16.598 1.00 82.50 401 ARG A O 1
ATOM 3171 N N . LYS A 1 402 ? -21.183 -32.103 -14.459 1.00 78.94 402 LYS A N 1
ATOM 3172 C CA . LYS A 1 402 ? -22.407 -31.357 -14.128 1.00 78.94 402 LYS A CA 1
ATOM 3173 C C . LYS A 1 402 ? -22.571 -30.147 -15.046 1.00 78.94 402 LYS A C 1
ATOM 3175 O O . LYS A 1 402 ? -23.636 -29.964 -15.619 1.00 78.94 402 LYS A O 1
ATOM 3180 N N . TYR A 1 403 ? -21.503 -29.383 -15.279 1.00 78.38 403 TYR A N 1
ATOM 3181 C CA . TYR A 1 403 ? -21.522 -28.245 -16.198 1.00 78.38 403 TYR A CA 1
ATOM 3182 C C . TYR A 1 403 ? -21.842 -28.651 -17.642 1.00 78.38 403 TYR A C 1
ATOM 3184 O O . TYR A 1 403 ? -22.622 -27.980 -18.310 1.00 78.38 403 TYR A O 1
ATOM 3192 N N . LEU A 1 404 ? -21.291 -29.767 -18.125 1.00 78.12 404 LEU A N 1
ATOM 3193 C CA . LEU A 1 404 ? -21.585 -30.289 -19.460 1.00 78.12 404 LEU A CA 1
ATOM 3194 C C . LEU A 1 404 ? -23.017 -30.827 -19.574 1.00 78.12 404 LEU A C 1
ATOM 3196 O O . LEU A 1 404 ? -23.627 -30.630 -20.624 1.00 78.12 404 LEU A O 1
ATOM 3200 N N . SER A 1 405 ? -23.569 -31.401 -18.498 1.00 82.62 405 SER A N 1
ATOM 3201 C CA . SER A 1 405 ? -24.954 -31.895 -18.436 1.00 82.62 405 SER A CA 1
ATOM 3202 C C . SER A 1 405 ? -26.025 -30.800 -18.355 1.00 82.62 405 SER A C 1
ATOM 3204 O O . SER A 1 405 ? -27.206 -31.106 -18.464 1.00 82.62 405 SER A O 1
ATOM 3206 N N . LEU A 1 406 ? -25.639 -29.532 -18.179 1.00 79.62 406 LEU A N 1
ATOM 3207 C CA . LEU A 1 406 ? -26.590 -28.421 -18.120 1.00 79.62 406 LEU A CA 1
ATOM 3208 C C . LEU A 1 406 ? -27.129 -28.042 -19.501 1.00 79.62 406 LEU A C 1
ATOM 3210 O O . LEU A 1 406 ? -26.406 -28.069 -20.508 1.00 79.62 406 LEU A O 1
ATOM 3214 N N . SER A 1 407 ? -28.396 -27.628 -19.516 1.00 83.56 407 SER A N 1
ATOM 3215 C CA . SER A 1 407 ? -29.072 -27.093 -20.696 1.00 83.56 407 SER A CA 1
ATOM 3216 C C . SER A 1 407 ? -28.314 -25.876 -21.253 1.00 83.56 407 SER A C 1
ATOM 3218 O O . SER A 1 407 ? -27.700 -25.132 -20.481 1.00 83.56 407 SER A O 1
ATOM 3220 N N . PRO A 1 408 ? -28.333 -25.624 -22.576 1.00 79.44 408 PRO A N 1
ATOM 3221 C CA . PRO A 1 408 ? -27.726 -24.427 -23.165 1.00 79.44 408 PRO A CA 1
ATOM 3222 C C . PRO A 1 408 ? -28.190 -23.117 -22.504 1.00 79.44 408 PRO A C 1
ATOM 3224 O O . PRO A 1 408 ? -27.381 -22.211 -22.306 1.00 79.44 408 PRO A O 1
ATOM 3227 N N . TRP A 1 409 ? -29.458 -23.049 -22.083 1.00 78.12 409 TRP A N 1
ATOM 3228 C CA . TRP A 1 409 ? -30.021 -21.897 -21.369 1.00 78.12 409 TRP A CA 1
ATOM 3229 C C . TRP A 1 409 ? -29.492 -21.765 -19.937 1.00 78.12 409 TRP A C 1
ATOM 3231 O O . TRP A 1 409 ? -29.165 -20.664 -19.496 1.00 78.12 409 TRP A O 1
ATOM 3241 N N . ASP A 1 410 ? -29.297 -22.881 -19.238 1.00 81.38 410 ASP A N 1
ATOM 3242 C CA . ASP A 1 410 ? -28.693 -22.882 -17.901 1.00 81.38 410 ASP A CA 1
ATOM 3243 C C . ASP A 1 410 ? -27.214 -22.489 -17.963 1.00 81.38 410 ASP A C 1
ATOM 3245 O O . ASP A 1 410 ? -26.714 -21.763 -17.103 1.00 81.38 410 ASP A O 1
ATOM 3249 N N . LYS A 1 411 ? -26.503 -22.911 -19.016 1.00 86.31 411 LYS A N 1
ATOM 3250 C CA . LYS A 1 411 ? -25.117 -22.500 -19.281 1.00 86.31 411 LYS A CA 1
ATOM 3251 C C . LYS A 1 411 ? -25.018 -20.999 -19.536 1.00 86.31 411 LYS A C 1
ATOM 3253 O O . LYS A 1 411 ? -24.118 -20.372 -18.978 1.00 86.31 411 LYS A O 1
ATOM 3258 N N . ALA A 1 412 ? -25.945 -20.432 -20.310 1.00 81.88 412 ALA A N 1
ATOM 3259 C CA . ALA A 1 412 ? -26.009 -18.999 -20.576 1.00 81.88 412 ALA A CA 1
ATOM 3260 C C . ALA A 1 412 ? -26.261 -18.201 -19.283 1.00 81.88 412 ALA A C 1
ATOM 3262 O O . ALA A 1 412 ? -25.511 -17.274 -18.969 1.00 81.88 412 ALA A O 1
ATOM 3263 N N . THR A 1 413 ? -27.232 -18.622 -18.469 1.00 84.62 413 THR A N 1
ATOM 3264 C CA . THR A 1 413 ? -27.540 -17.997 -17.172 1.00 84.62 413 THR A CA 1
ATOM 3265 C C . THR A 1 413 ? -26.375 -18.107 -16.191 1.00 84.62 413 THR A C 1
ATOM 3267 O O . THR A 1 413 ? -26.037 -17.132 -15.524 1.00 84.62 413 THR A O 1
ATOM 3270 N N . LEU A 1 414 ? -25.686 -19.249 -16.134 1.00 81.19 414 LEU A N 1
ATOM 3271 C CA . LEU A 1 414 ? -24.495 -19.411 -15.298 1.00 81.19 414 LEU A CA 1
ATOM 3272 C C . LEU A 1 414 ? -23.303 -18.599 -15.798 1.00 81.19 414 LEU A C 1
ATOM 3274 O O . LEU A 1 414 ? -22.538 -18.094 -14.978 1.00 81.19 414 LEU A O 1
ATOM 3278 N N . SER A 1 415 ? -23.126 -18.454 -17.114 1.00 79.44 415 SER A N 1
ATOM 3279 C CA . SER A 1 415 ? -22.107 -17.555 -17.663 1.00 79.44 415 SER A CA 1
ATOM 3280 C C . SER A 1 415 ? -22.420 -16.093 -17.359 1.00 79.44 415 SER A C 1
ATOM 3282 O O . SER A 1 415 ? -21.523 -15.371 -16.934 1.00 79.44 415 SER A O 1
ATOM 3284 N N . MET A 1 416 ? -23.689 -15.687 -17.463 1.00 80.38 416 MET A N 1
ATOM 3285 C CA . MET A 1 416 ? -24.145 -14.343 -17.109 1.00 80.38 416 MET A CA 1
ATOM 3286 C C . MET A 1 416 ? -23.966 -14.087 -15.606 1.00 80.38 416 MET A C 1
ATOM 3288 O O . MET A 1 416 ? -23.400 -13.074 -15.205 1.00 80.38 416 MET A O 1
ATOM 3292 N N . GLY A 1 417 ? -24.350 -15.050 -14.766 1.00 80.69 417 GLY A N 1
ATOM 3293 C CA . GLY A 1 417 ? -24.163 -14.997 -13.319 1.00 80.69 417 GLY A CA 1
ATOM 3294 C C . GLY A 1 417 ? -22.688 -14.919 -12.928 1.00 80.69 417 GLY A C 1
ATOM 3295 O O . GLY A 1 417 ? -22.315 -14.083 -12.110 1.00 80.69 417 GLY A O 1
ATOM 3296 N N . ARG A 1 418 ? -21.812 -15.717 -13.554 1.00 82.12 418 ARG A N 1
ATOM 3297 C CA . ARG A 1 418 ? -20.362 -15.613 -13.326 1.00 82.12 418 ARG A CA 1
ATOM 3298 C C . ARG A 1 418 ? -19.805 -14.271 -13.767 1.00 82.12 418 ARG A C 1
ATOM 3300 O O . ARG A 1 418 ? -18.987 -13.740 -13.035 1.00 82.12 418 ARG A O 1
ATOM 3307 N N . LEU A 1 419 ? -20.244 -13.724 -14.897 1.00 78.75 419 LEU A N 1
ATOM 3308 C CA . LEU A 1 419 ? -19.781 -12.430 -15.402 1.00 78.75 419 LEU A CA 1
ATOM 3309 C C . LEU A 1 419 ? -20.179 -11.278 -14.464 1.00 78.75 419 LEU A C 1
ATOM 3311 O O . LEU A 1 419 ? -19.377 -10.380 -14.206 1.00 78.75 419 LEU A O 1
ATOM 3315 N N . ILE A 1 420 ? -21.382 -11.345 -13.884 1.00 85.38 420 ILE A N 1
ATOM 3316 C CA . ILE A 1 420 ? -21.845 -10.394 -12.864 1.00 85.38 420 ILE A CA 1
ATOM 3317 C C . ILE A 1 420 ? -21.062 -10.564 -11.552 1.00 85.38 420 ILE A C 1
ATOM 3319 O O . ILE A 1 420 ? -20.698 -9.574 -10.916 1.00 85.38 420 ILE A O 1
ATOM 3323 N N . LEU A 1 421 ? -20.772 -11.803 -11.135 1.00 79.44 421 LEU A N 1
ATOM 3324 C CA . LEU A 1 421 ? -20.072 -12.072 -9.874 1.00 79.44 421 LEU A CA 1
ATOM 3325 C C . LEU A 1 421 ? -18.553 -11.859 -9.957 1.00 79.44 421 LEU A C 1
ATOM 3327 O O . LEU A 1 421 ? -17.953 -11.490 -8.943 1.00 79.44 421 LEU A O 1
ATOM 3331 N N . SER A 1 422 ? -17.934 -12.075 -11.120 1.00 82.69 422 SER A N 1
ATOM 3332 C CA . SER A 1 422 ? -16.480 -12.013 -11.309 1.00 82.69 422 SER A CA 1
ATOM 3333 C C . SER A 1 422 ? -15.949 -10.587 -11.381 1.00 82.69 422 SER A C 1
ATOM 3335 O O . SER A 1 422 ? -14.799 -10.353 -11.022 1.00 82.69 422 SER A O 1
ATOM 3337 N N . ASN A 1 423 ? -16.766 -9.629 -11.829 1.00 87.06 423 ASN A N 1
ATOM 3338 C CA . ASN A 1 423 ? -16.349 -8.242 -11.994 1.00 87.06 423 ASN A CA 1
ATOM 3339 C C . ASN A 1 423 ? -16.997 -7.331 -10.937 1.00 87.06 423 ASN A C 1
ATOM 3341 O O . ASN A 1 423 ? -18.220 -7.268 -10.804 1.00 87.06 423 ASN A O 1
ATOM 3345 N N . LYS A 1 424 ? -16.166 -6.576 -10.205 1.00 86.44 424 LYS A N 1
ATOM 3346 C CA . LYS A 1 424 ? -16.611 -5.612 -9.185 1.00 86.44 424 LYS A CA 1
ATOM 3347 C C . LYS A 1 424 ? -17.555 -4.559 -9.776 1.00 86.44 424 LYS A C 1
ATOM 3349 O O . LYS A 1 424 ? -18.559 -4.238 -9.149 1.00 86.44 424 LYS A O 1
ATOM 3354 N N . THR A 1 425 ? -17.282 -4.076 -10.988 1.00 83.44 425 THR A N 1
ATOM 3355 C CA . THR A 1 425 ? -18.126 -3.082 -11.670 1.00 83.44 425 THR A CA 1
ATOM 3356 C C . THR A 1 425 ? -19.475 -3.670 -12.080 1.00 83.44 425 THR A C 1
ATOM 3358 O O . THR A 1 425 ? -20.506 -3.039 -11.864 1.00 83.44 425 THR A O 1
ATOM 3361 N N . ALA A 1 426 ? -19.494 -4.903 -12.601 1.00 84.94 426 ALA A N 1
ATOM 3362 C CA . ALA A 1 426 ? -20.732 -5.580 -12.992 1.00 84.94 426 ALA A CA 1
ATOM 3363 C C . ALA A 1 426 ? -21.648 -5.831 -11.785 1.00 84.94 426 ALA A C 1
ATOM 3365 O O . ALA A 1 426 ? -22.860 -5.649 -11.879 1.00 84.94 426 ALA A O 1
ATOM 3366 N N . ARG A 1 427 ? -21.065 -6.158 -10.625 1.00 86.56 427 ARG A N 1
ATOM 3367 C CA . ARG A 1 427 ? -21.800 -6.297 -9.362 1.00 86.56 427 ARG A CA 1
ATOM 3368 C C . ARG A 1 427 ? -22.450 -4.987 -8.920 1.00 86.56 427 ARG A C 1
ATOM 3370 O O . ARG A 1 427 ? -23.615 -4.991 -8.534 1.00 86.56 427 ARG A O 1
ATOM 3377 N N . THR A 1 428 ? -21.723 -3.875 -9.009 1.00 88.62 428 THR A N 1
ATOM 3378 C CA . THR A 1 428 ? -22.253 -2.544 -8.681 1.00 88.62 428 THR A CA 1
ATOM 3379 C C . THR A 1 428 ? -23.396 -2.154 -9.619 1.00 88.62 428 THR A C 1
ATOM 3381 O O . THR A 1 428 ? -24.443 -1.712 -9.154 1.00 88.62 428 THR A O 1
ATOM 3384 N N . VAL A 1 429 ? -23.244 -2.377 -10.928 1.00 89.75 429 VAL A N 1
ATOM 3385 C CA . VAL A 1 429 ? -24.296 -2.099 -11.921 1.00 89.75 429 VAL A CA 1
ATOM 3386 C C . VAL A 1 429 ? -25.537 -2.960 -11.674 1.00 89.75 429 VAL A C 1
ATOM 3388 O O . VAL A 1 429 ? -26.644 -2.430 -11.666 1.00 89.75 429 VAL A O 1
ATOM 3391 N N . ALA A 1 430 ? -25.371 -4.261 -11.415 1.00 88.81 430 ALA A N 1
ATOM 3392 C CA . ALA A 1 430 ? -26.485 -5.156 -11.104 1.00 88.81 430 ALA A CA 1
ATOM 3393 C C . ALA A 1 430 ? -27.223 -4.730 -9.824 1.00 88.81 430 ALA A C 1
ATOM 3395 O O . ALA A 1 430 ? -28.451 -4.721 -9.806 1.00 88.81 430 ALA A O 1
ATOM 3396 N N . PHE A 1 431 ? -26.497 -4.307 -8.784 1.00 90.88 431 PHE A N 1
ATOM 3397 C CA . PHE A 1 431 ? -27.096 -3.783 -7.557 1.00 90.88 431 PHE A CA 1
ATOM 3398 C C . PHE A 1 431 ? -27.965 -2.547 -7.833 1.00 90.88 431 PHE A C 1
ATOM 3400 O O . PHE A 1 431 ? -29.149 -2.543 -7.494 1.00 90.88 431 PHE A O 1
ATOM 3407 N N . PHE A 1 432 ? -27.431 -1.537 -8.527 1.00 93.00 432 PHE A N 1
ATOM 3408 C CA . PHE A 1 432 ? -28.207 -0.342 -8.876 1.00 93.00 432 PHE A CA 1
ATOM 3409 C C . PHE A 1 432 ? -29.382 -0.647 -9.808 1.00 93.00 432 PHE A C 1
ATOM 3411 O O . PHE A 1 432 ? -30.455 -0.079 -9.631 1.00 93.00 432 PHE A O 1
ATOM 3418 N N . TYR A 1 433 ? -29.215 -1.573 -10.753 1.00 92.38 433 TYR A N 1
ATOM 3419 C CA . TYR A 1 433 ? -30.297 -2.030 -11.619 1.00 92.38 433 TYR A CA 1
ATOM 3420 C C . TYR A 1 433 ? -31.434 -2.669 -10.811 1.00 92.38 433 TYR A C 1
ATOM 3422 O O . TYR A 1 433 ? -32.595 -2.308 -10.996 1.00 92.38 433 TYR A O 1
ATOM 3430 N N . THR A 1 434 ? -31.114 -3.560 -9.863 1.00 92.00 434 THR A N 1
ATOM 3431 C CA . THR A 1 434 ? -32.130 -4.155 -8.981 1.00 92.00 434 THR A CA 1
ATOM 3432 C C . THR A 1 434 ? -32.804 -3.107 -8.104 1.00 92.00 434 THR A C 1
ATOM 3434 O O . THR A 1 434 ? -34.025 -3.138 -7.978 1.00 92.00 434 THR A O 1
ATOM 3437 N N . LEU A 1 435 ? -32.055 -2.147 -7.555 1.00 94.06 435 LEU A N 1
ATOM 3438 C CA . LEU A 1 435 ? -32.607 -1.066 -6.738 1.00 94.06 435 LEU A CA 1
ATOM 3439 C C . LEU A 1 435 ? -33.568 -0.187 -7.549 1.00 94.06 435 LEU A C 1
ATOM 3441 O O . LEU A 1 435 ? -34.669 0.104 -7.093 1.00 94.06 435 LEU A O 1
ATOM 3445 N N . LEU A 1 436 ? -33.185 0.181 -8.773 1.00 94.50 436 LEU A N 1
ATOM 3446 C CA . LEU A 1 436 ? -34.017 0.974 -9.676 1.00 94.50 436 LEU A CA 1
ATOM 3447 C C . LEU A 1 436 ? -35.297 0.224 -10.048 1.00 94.50 436 LEU A C 1
ATOM 3449 O O . LEU A 1 436 ? -36.374 0.813 -10.018 1.00 94.50 436 LEU A O 1
ATOM 3453 N N . LEU A 1 437 ? -35.198 -1.078 -10.330 1.00 94.44 437 LEU A N 1
ATOM 3454 C CA . LEU A 1 437 ? -36.358 -1.922 -10.613 1.00 94.44 437 LEU A CA 1
ATOM 3455 C C . LEU A 1 437 ? -37.306 -1.966 -9.407 1.00 94.44 437 LEU A C 1
ATOM 3457 O O . LEU A 1 437 ? -38.506 -1.766 -9.578 1.00 94.44 437 LEU A O 1
ATOM 3461 N N . HIS A 1 438 ? -36.786 -2.135 -8.188 1.00 92.94 438 HIS A N 1
ATOM 3462 C CA . HIS A 1 438 ? -37.608 -2.083 -6.977 1.00 92.94 438 HIS A CA 1
ATOM 3463 C C . HIS A 1 438 ? -38.276 -0.715 -6.810 1.00 92.94 438 HIS A C 1
ATOM 3465 O O . HIS A 1 438 ? -39.485 -0.665 -6.602 1.00 92.94 438 HIS A O 1
ATOM 3471 N N . CYS A 1 439 ? -37.543 0.391 -6.978 1.00 93.75 439 CYS A N 1
ATOM 3472 C CA . CYS A 1 439 ? -38.121 1.738 -6.950 1.00 93.75 439 CYS A CA 1
ATOM 3473 C C . CYS A 1 439 ? -39.234 1.906 -7.992 1.00 93.75 439 CYS A C 1
ATOM 3475 O O . CYS A 1 439 ? -40.280 2.471 -7.687 1.00 93.75 439 CYS A O 1
ATOM 3477 N N . LEU A 1 440 ? -39.043 1.385 -9.205 1.00 94.19 440 LEU A N 1
ATOM 3478 C CA . LEU A 1 440 ? -40.042 1.442 -10.269 1.00 94.19 440 LEU A CA 1
ATOM 3479 C C . LEU A 1 440 ? -41.291 0.637 -9.905 1.00 94.19 440 LEU A C 1
ATOM 3481 O O . LEU A 1 440 ? -42.400 1.144 -10.052 1.00 94.19 440 LEU A O 1
ATOM 3485 N N . VAL A 1 441 ? -41.129 -0.579 -9.377 1.00 95.19 441 VAL A N 1
ATOM 3486 C CA . VAL A 1 441 ? -42.253 -1.398 -8.898 1.00 95.19 441 VAL A CA 1
ATOM 3487 C C . VAL A 1 441 ? -42.998 -0.682 -7.772 1.00 95.19 441 VAL A C 1
ATOM 3489 O O . VAL A 1 441 ? -44.221 -0.594 -7.824 1.00 95.19 441 VAL A O 1
ATOM 3492 N N . PHE A 1 442 ? -42.289 -0.095 -6.804 1.00 94.44 442 PHE A N 1
ATOM 3493 C CA . PHE A 1 442 ? -42.904 0.704 -5.741 1.00 94.44 442 PHE A CA 1
ATOM 3494 C C . PHE A 1 442 ? -43.659 1.920 -6.282 1.00 94.44 442 PHE A C 1
ATOM 3496 O O . PHE A 1 442 ? -44.763 2.190 -5.821 1.00 94.44 442 PHE A O 1
ATOM 3503 N N . LEU A 1 443 ? -43.121 2.629 -7.277 1.00 93.94 443 LEU A N 1
ATOM 3504 C CA . LEU A 1 443 ? -43.805 3.759 -7.913 1.00 93.94 443 LEU A CA 1
ATOM 3505 C C . LEU A 1 443 ? -45.068 3.324 -8.658 1.00 93.94 443 LEU A C 1
ATOM 3507 O O . LEU A 1 443 ? -46.088 4.010 -8.581 1.00 93.94 443 LEU A O 1
ATOM 3511 N N . VAL A 1 444 ? -45.021 2.190 -9.360 1.00 95.00 444 VAL A N 1
ATOM 3512 C CA . VAL A 1 444 ? -46.196 1.625 -10.036 1.00 95.00 444 VAL A CA 1
ATOM 3513 C C . VAL A 1 444 ? -47.254 1.240 -9.006 1.00 95.00 444 VAL A C 1
ATOM 3515 O O . VAL A 1 444 ? -48.393 1.676 -9.142 1.00 95.00 444 VAL A O 1
ATOM 3518 N N . LEU A 1 445 ? -46.875 0.513 -7.951 1.00 93.12 445 LEU A N 1
ATOM 3519 C CA . LEU A 1 445 ? -47.786 0.115 -6.874 1.00 93.12 445 LEU A CA 1
ATOM 3520 C C . LEU A 1 445 ? -48.366 1.321 -6.125 1.00 93.12 445 LEU A C 1
ATOM 3522 O O . LEU A 1 445 ? -49.554 1.346 -5.812 1.00 93.12 445 LEU A O 1
ATOM 3526 N N . TYR A 1 446 ? -47.551 2.347 -5.875 1.00 94.88 446 TYR A N 1
ATOM 3527 C CA . TYR A 1 446 ? -48.002 3.598 -5.273 1.00 94.88 446 TYR A CA 1
ATOM 3528 C C . TYR A 1 446 ? -49.017 4.302 -6.173 1.00 94.88 446 TYR A C 1
ATOM 3530 O O . TYR A 1 446 ? -50.077 4.707 -5.705 1.00 94.88 446 TYR A O 1
ATOM 3538 N N . LYS A 1 447 ? -48.741 4.395 -7.479 1.00 92.81 447 LYS A N 1
ATOM 3539 C CA . LYS A 1 447 ? -49.660 5.009 -8.440 1.00 92.81 447 LYS A CA 1
ATOM 3540 C C . LYS A 1 447 ? -50.973 4.236 -8.551 1.00 92.81 447 LYS A C 1
ATOM 3542 O O . LYS A 1 447 ? -52.027 4.866 -8.613 1.00 92.81 447 LYS A O 1
ATOM 3547 N N . THR A 1 448 ? -50.935 2.903 -8.567 1.00 92.06 448 THR A N 1
ATOM 3548 C CA . THR A 1 448 ? -52.156 2.086 -8.595 1.00 92.06 448 THR A CA 1
ATOM 3549 C C . THR A 1 448 ? -52.956 2.253 -7.308 1.00 92.06 448 THR A C 1
ATOM 3551 O O . THR A 1 448 ? -54.152 2.514 -7.382 1.00 92.06 448 THR A O 1
ATOM 3554 N N . ALA A 1 449 ? -52.299 2.212 -6.143 1.00 92.25 449 ALA A N 1
ATOM 3555 C CA . ALA A 1 449 ? -52.957 2.389 -4.850 1.00 92.25 449 ALA A CA 1
ATOM 3556 C C . ALA A 1 449 ? -53.563 3.795 -4.692 1.00 92.25 449 ALA A C 1
ATOM 3558 O O . ALA A 1 449 ? -54.682 3.935 -4.206 1.00 92.25 449 ALA A O 1
ATOM 3559 N N . TRP A 1 450 ? -52.853 4.830 -5.150 1.00 92.12 450 TRP A N 1
ATOM 3560 C CA . TRP A 1 450 ? -53.331 6.212 -5.151 1.00 92.12 450 TRP A CA 1
ATOM 3561 C C . TRP A 1 450 ? -54.511 6.416 -6.108 1.00 92.12 450 TRP A C 1
ATOM 3563 O O . TRP A 1 450 ? -55.498 7.062 -5.770 1.00 92.12 450 TRP A O 1
ATOM 3573 N N . SER A 1 451 ? -54.446 5.843 -7.312 1.00 90.94 451 SER A N 1
ATOM 3574 C CA . SER A 1 451 ? -55.566 5.898 -8.257 1.00 90.94 451 SER A CA 1
ATOM 3575 C C . SER A 1 451 ? -56.806 5.194 -7.700 1.00 90.94 451 SER A C 1
ATOM 3577 O O . SER A 1 451 ? -57.922 5.675 -7.884 1.00 90.94 451 SER A O 1
ATOM 3579 N N . GLU A 1 452 ? -56.619 4.069 -7.010 1.00 90.88 452 GLU A N 1
ATOM 3580 C CA . GLU A 1 452 ? -57.704 3.325 -6.372 1.00 90.88 452 GLU A CA 1
ATOM 3581 C C . GLU A 1 452 ? -58.284 4.071 -5.160 1.00 90.88 452 GLU A C 1
ATOM 3583 O O . GLU A 1 452 ? -59.502 4.082 -4.976 1.00 90.88 452 GLU A O 1
ATOM 3588 N N . SER A 1 453 ? -57.457 4.740 -4.345 1.00 88.88 453 SER A N 1
ATOM 3589 C CA . SER A 1 453 ? -57.952 5.564 -3.233 1.00 88.88 453 SER A CA 1
ATOM 3590 C C . SER A 1 453 ? -58.773 6.752 -3.729 1.00 88.88 453 SER A C 1
ATOM 3592 O O . SER A 1 453 ? -59.889 6.941 -3.260 1.00 88.88 453 SER A O 1
ATOM 3594 N N . VAL A 1 454 ? -58.293 7.476 -4.746 1.00 88.69 454 VAL A N 1
ATOM 3595 C CA . VAL A 1 454 ? -59.037 8.597 -5.350 1.00 88.69 454 VAL A CA 1
ATOM 3596 C C . VAL A 1 454 ? -60.372 8.128 -5.943 1.00 88.69 454 VAL A C 1
ATOM 3598 O O . VAL A 1 454 ? -61.387 8.810 -5.798 1.00 88.69 454 VAL A O 1
ATOM 3601 N N . GLY A 1 455 ? -60.404 6.946 -6.570 1.00 86.38 455 GLY A N 1
ATOM 3602 C CA . GLY A 1 455 ? -61.643 6.342 -7.067 1.00 86.38 455 GLY A CA 1
ATOM 3603 C C . GLY A 1 455 ? -62.644 6.029 -5.950 1.00 86.38 455 GLY A C 1
ATOM 3604 O O . GLY A 1 455 ? -63.826 6.357 -6.073 1.00 86.38 455 GLY A O 1
ATOM 3605 N N . ARG A 1 456 ? -62.175 5.453 -4.834 1.00 88.31 456 ARG A N 1
ATOM 3606 C CA . ARG A 1 456 ? -63.011 5.182 -3.651 1.00 88.31 456 ARG A CA 1
ATOM 3607 C C . ARG A 1 456 ? -63.540 6.463 -3.012 1.00 88.31 456 ARG A C 1
ATOM 3609 O O . ARG A 1 456 ? -64.725 6.521 -2.693 1.00 88.31 456 ARG A O 1
ATOM 3616 N N . ASP A 1 457 ? -62.708 7.492 -2.888 1.00 88.62 457 ASP A N 1
ATOM 3617 C CA . ASP A 1 457 ? -63.106 8.784 -2.320 1.00 88.62 457 ASP A CA 1
ATOM 3618 C C . ASP A 1 457 ? -64.142 9.492 -3.205 1.00 88.62 457 ASP A C 1
ATOM 3620 O O . ASP A 1 457 ? -65.120 10.047 -2.700 1.00 88.62 457 ASP A O 1
ATOM 3624 N N . CYS A 1 458 ? -63.992 9.414 -4.532 1.00 86.62 458 CYS A N 1
ATOM 3625 C CA . CYS A 1 458 ? -64.974 9.939 -5.479 1.00 86.62 458 CYS A CA 1
ATOM 3626 C C . CYS A 1 458 ? -66.315 9.194 -5.379 1.00 86.62 458 CYS A C 1
ATOM 3628 O O . CYS A 1 458 ? -67.363 9.832 -5.292 1.00 86.62 458 CYS A O 1
ATOM 3630 N N . ALA A 1 459 ? -66.295 7.858 -5.307 1.00 87.75 459 ALA A N 1
ATOM 3631 C CA . ALA A 1 459 ? -67.504 7.054 -5.128 1.00 87.75 459 ALA A CA 1
ATOM 3632 C C . ALA A 1 459 ? -68.204 7.354 -3.791 1.00 87.75 459 ALA A C 1
ATOM 3634 O O . ALA A 1 459 ? -69.424 7.521 -3.761 1.00 87.75 459 ALA A O 1
ATOM 3635 N N . ALA A 1 460 ? -67.443 7.491 -2.701 1.00 86.56 460 ALA A N 1
ATOM 3636 C CA . ALA A 1 460 ? -67.970 7.869 -1.391 1.00 86.56 460 ALA A CA 1
ATOM 3637 C C . ALA A 1 460 ? -68.580 9.281 -1.406 1.00 86.56 460 ALA A C 1
ATOM 3639 O O . ALA A 1 460 ? -69.662 9.496 -0.859 1.00 86.56 460 ALA A O 1
ATOM 3640 N N . PHE A 1 461 ? -67.931 10.234 -2.081 1.00 88.94 461 PHE A N 1
ATOM 3641 C CA . PHE A 1 461 ? -68.448 11.589 -2.252 1.00 88.94 461 PHE A CA 1
ATOM 3642 C C . PHE A 1 461 ? -69.731 11.619 -3.095 1.00 88.94 461 PHE A C 1
ATOM 3644 O O . PHE A 1 461 ? -70.699 12.278 -2.715 1.00 88.94 461 PHE A O 1
ATOM 3651 N N . CYS A 1 462 ? -69.782 10.873 -4.202 1.00 86.50 462 CYS A N 1
ATOM 3652 C CA . CYS A 1 462 ? -70.984 10.722 -5.024 1.00 86.50 462 CYS A CA 1
ATOM 3653 C C . CYS A 1 462 ? -72.136 10.077 -4.242 1.00 86.50 462 CYS A C 1
ATOM 3655 O O . CYS A 1 462 ? -73.257 10.577 -4.305 1.00 86.50 462 CYS A O 1
ATOM 3657 N N . ALA A 1 463 ? -71.866 9.018 -3.472 1.00 87.25 463 ALA A N 1
ATOM 3658 C CA . ALA A 1 463 ? -72.865 8.358 -2.632 1.00 87.25 463 ALA A CA 1
ATOM 3659 C C . ALA A 1 463 ? -73.413 9.299 -1.551 1.00 87.25 463 ALA A C 1
ATOM 3661 O O . ALA A 1 463 ? -74.625 9.370 -1.357 1.00 87.25 463 ALA A O 1
ATOM 3662 N N . LYS A 1 464 ? -72.536 10.075 -0.900 1.00 89.75 464 LYS A N 1
ATOM 3663 C CA . LYS A 1 464 ? -72.938 11.095 0.073 1.00 89.75 464 LYS A CA 1
ATOM 3664 C C . LYS A 1 464 ? -73.816 12.167 -0.572 1.00 89.75 464 LYS A C 1
ATOM 3666 O O . LYS A 1 464 ? -74.906 12.432 -0.086 1.00 89.75 464 LYS A O 1
ATOM 3671 N N . LYS A 1 465 ? -73.390 12.720 -1.710 1.00 86.88 465 LYS A N 1
ATOM 3672 C CA . LYS A 1 465 ? -74.146 13.752 -2.432 1.00 86.88 465 LYS A CA 1
ATOM 3673 C C . LYS A 1 465 ? -75.508 13.248 -2.924 1.00 86.88 465 LYS A C 1
ATOM 3675 O O . LYS A 1 465 ? -76.477 13.999 -2.906 1.00 86.88 465 LYS A O 1
ATOM 3680 N N . TYR A 1 466 ? -75.594 11.986 -3.351 1.00 85.62 466 TYR A N 1
ATOM 3681 C CA . TYR A 1 466 ? -76.860 11.345 -3.711 1.00 85.62 466 TYR A CA 1
ATOM 3682 C C . TYR A 1 466 ? -77.776 11.166 -2.494 1.00 85.62 466 TYR A C 1
ATOM 3684 O O . TYR A 1 466 ? -78.960 11.479 -2.580 1.00 85.62 466 TYR A O 1
ATOM 3692 N N . ALA A 1 467 ? -77.237 10.712 -1.358 1.00 84.19 467 ALA A N 1
ATOM 3693 C CA . ALA A 1 467 ? -77.994 10.593 -0.113 1.00 84.19 467 ALA A CA 1
ATOM 3694 C C . ALA A 1 467 ? -78.527 11.956 0.364 1.00 84.19 467 ALA A C 1
ATOM 3696 O O . ALA A 1 467 ? -79.697 12.056 0.733 1.00 84.19 467 ALA A O 1
ATOM 3697 N N . ASP A 1 468 ? -77.704 13.004 0.281 1.00 85.94 468 ASP A N 1
ATOM 3698 C CA . ASP A 1 468 ? -78.091 14.376 0.620 1.00 85.94 468 ASP A CA 1
ATOM 3699 C C . ASP A 1 468 ? -79.203 14.888 -0.322 1.00 85.94 468 ASP A C 1
ATOM 3701 O O . ASP A 1 468 ? -80.227 15.381 0.147 1.00 85.94 468 ASP A O 1
ATOM 3705 N N . HIS A 1 469 ? -79.076 14.679 -1.641 1.00 83.50 469 HIS A N 1
ATOM 3706 C CA . HIS A 1 469 ? -80.109 15.048 -2.622 1.00 83.50 469 HIS A CA 1
ATOM 3707 C C . HIS A 1 469 ? -81.424 14.273 -2.422 1.00 83.50 469 HIS A C 1
ATOM 3709 O O . HIS A 1 469 ? -82.507 14.847 -2.520 1.00 83.50 469 HIS A O 1
ATOM 3715 N N . LEU A 1 470 ? -81.363 12.970 -2.123 1.00 80.31 470 LEU A N 1
ATOM 3716 C CA . LEU A 1 470 ? -82.550 12.162 -1.818 1.00 80.31 470 LEU A CA 1
ATOM 3717 C C . LEU A 1 470 ? -83.266 12.691 -0.564 1.00 80.31 470 LEU A C 1
ATOM 3719 O O . LEU A 1 470 ? -84.492 12.783 -0.534 1.00 80.31 470 LEU A O 1
ATOM 3723 N N . HIS A 1 471 ? -82.503 13.082 0.457 1.00 77.56 471 HIS A N 1
ATOM 3724 C CA . HIS A 1 471 ? -83.042 13.659 1.682 1.00 77.56 471 HIS A CA 1
ATOM 3725 C C . HIS A 1 471 ? -83.656 15.054 1.466 1.00 77.56 471 HIS A C 1
ATOM 3727 O O . HIS A 1 471 ? -84.631 15.400 2.128 1.00 77.56 471 HIS A O 1
ATOM 3733 N N . GLU A 1 472 ? -83.106 15.858 0.560 1.00 77.81 472 GLU A N 1
ATOM 3734 C CA . GLU A 1 472 ? -83.582 17.217 0.281 1.00 77.81 472 GLU A CA 1
ATOM 3735 C C . GLU A 1 472 ? -84.809 17.239 -0.647 1.00 77.81 472 GLU A C 1
ATOM 3737 O O . GLU A 1 472 ? -85.777 17.942 -0.367 1.00 77.81 472 GLU A O 1
ATOM 3742 N N . PHE A 1 473 ? -84.810 16.430 -1.713 1.00 74.56 473 PHE A N 1
ATOM 3743 C CA . PHE A 1 473 ? -85.830 16.498 -2.768 1.00 74.56 473 PHE A CA 1
ATOM 3744 C C . PHE A 1 473 ? -86.910 15.411 -2.690 1.00 74.56 473 PHE A C 1
ATOM 3746 O O . PHE A 1 473 ? -88.016 15.632 -3.174 1.00 74.56 473 PHE A O 1
ATOM 3753 N N . HIS A 1 474 ? -86.636 14.256 -2.071 1.00 67.69 474 HIS A N 1
ATOM 3754 C CA . HIS A 1 474 ? -87.588 13.133 -2.013 1.00 67.69 474 HIS A CA 1
ATOM 3755 C C . HIS A 1 474 ? -88.162 12.860 -0.621 1.00 67.69 474 HIS A C 1
ATOM 3757 O O . HIS A 1 474 ? -89.064 12.038 -0.487 1.00 67.69 474 HIS A O 1
ATOM 3763 N N . LYS A 1 475 ? -87.711 13.559 0.427 1.00 60.28 475 LYS A N 1
ATOM 3764 C CA . LYS A 1 475 ? -88.256 13.354 1.779 1.00 60.28 475 LYS A CA 1
ATOM 3765 C C . LYS A 1 475 ? -89.664 13.939 1.968 1.00 60.28 475 LYS A C 1
ATOM 3767 O O . LYS A 1 475 ? -90.364 13.511 2.876 1.00 60.28 475 LYS A O 1
ATOM 3772 N N . ASN A 1 476 ? -90.092 14.846 1.084 1.00 56.94 476 ASN A N 1
ATOM 3773 C CA . ASN A 1 476 ? -91.400 15.512 1.151 1.00 56.94 476 ASN A CA 1
ATOM 3774 C C . ASN A 1 476 ? -92.268 15.326 -0.114 1.00 56.94 476 ASN A C 1
ATOM 3776 O O . ASN A 1 476 ? -93.220 16.077 -0.309 1.00 56.94 476 ASN A O 1
ATOM 3780 N N . GLY A 1 477 ? -91.956 14.356 -0.981 1.00 58.66 477 GLY A N 1
ATOM 3781 C CA . GLY A 1 477 ? -92.692 14.112 -2.224 1.00 58.66 477 GLY A CA 1
ATOM 3782 C C . GLY A 1 477 ? -93.120 12.656 -2.370 1.00 58.66 477 GLY A C 1
ATOM 3783 O O . GLY A 1 477 ? -92.342 11.841 -2.853 1.00 58.66 477 GLY A O 1
ATOM 3784 N N . ASP A 1 478 ? -94.378 12.395 -2.008 1.00 53.16 478 ASP A N 1
ATOM 3785 C CA . ASP A 1 478 ? -95.202 11.250 -2.427 1.00 53.16 478 ASP A CA 1
ATOM 3786 C C . ASP A 1 478 ? -95.081 9.916 -1.660 1.00 53.16 478 ASP A C 1
ATOM 3788 O O . ASP A 1 478 ? -94.813 8.854 -2.214 1.00 53.16 478 ASP A O 1
ATOM 3792 N N . MET A 1 479 ? -95.384 9.959 -0.359 1.00 50.16 479 MET A N 1
ATOM 3793 C CA . MET A 1 479 ? -95.859 8.782 0.391 1.00 50.16 479 MET A CA 1
ATOM 3794 C C . MET A 1 479 ? -97.208 9.038 1.081 1.00 50.16 479 MET A C 1
ATOM 3796 O O . MET A 1 479 ? -97.507 8.405 2.086 1.00 50.16 479 MET A O 1
ATOM 3800 N N . ASP A 1 480 ? -98.025 9.950 0.539 1.00 49.16 480 ASP A N 1
ATOM 3801 C CA . ASP A 1 480 ? -99.379 10.212 1.058 1.00 49.16 480 ASP A CA 1
ATOM 3802 C C . ASP A 1 480 ? -100.501 9.977 0.026 1.00 49.16 480 ASP A C 1
ATOM 3804 O O . ASP A 1 480 ? -101.662 10.175 0.352 1.00 49.16 480 ASP A O 1
ATOM 3808 N N . ASN A 1 481 ? -100.202 9.487 -1.191 1.00 52.41 481 ASN A N 1
ATOM 3809 C CA . ASN A 1 481 ? -101.218 9.201 -2.223 1.00 52.41 481 ASN A CA 1
ATOM 3810 C C . ASN A 1 481 ? -101.018 7.870 -2.980 1.00 52.41 481 ASN A C 1
ATOM 3812 O O . ASN A 1 481 ? -101.219 7.799 -4.190 1.00 52.41 481 ASN A O 1
ATOM 3816 N N . MET A 1 482 ? -100.653 6.777 -2.298 1.00 49.47 482 MET A N 1
ATOM 3817 C CA . MET A 1 482 ? -100.684 5.448 -2.942 1.00 49.47 482 MET A CA 1
ATOM 3818 C C . MET A 1 482 ? -101.285 4.319 -2.090 1.00 49.47 482 MET A C 1
ATOM 3820 O O . MET A 1 482 ? -100.923 3.164 -2.284 1.00 49.47 482 MET A O 1
ATOM 3824 N N . TRP A 1 483 ? -102.221 4.649 -1.185 1.00 55.31 483 TRP A N 1
ATOM 3825 C CA . TRP A 1 483 ? -103.178 3.699 -0.578 1.00 55.31 483 TRP A CA 1
ATOM 3826 C C . TRP A 1 483 ? -104.536 4.352 -0.227 1.00 55.31 483 TRP A C 1
ATOM 3828 O O . TRP A 1 483 ? -105.035 4.206 0.891 1.00 55.31 483 TRP A O 1
ATOM 3838 N N . GLN A 1 484 ? -105.159 5.036 -1.193 1.00 39.97 484 GLN A N 1
ATOM 3839 C CA . GLN A 1 484 ? -106.625 5.110 -1.295 1.00 39.97 484 GLN A CA 1
ATOM 3840 C C . GLN A 1 484 ? -107.065 4.710 -2.696 1.00 39.97 484 GLN A C 1
ATOM 3842 O O . GLN A 1 484 ? -106.451 5.218 -3.661 1.00 39.97 484 GLN A O 1
#

InterPro domains:
  IPR012955 CASP, C-terminal [PF08172] (229-449)

Organism: Catharus ustulatus (NCBI:txid91951)

pLDDT: mean 81.14, std 17.12, range [32.09, 97.94]

Radius of gyration: 61.24 Å; chains: 1; bounding box: 167×84×198 Å

Secondary structure (DSSP, 8-state):
--HHHHHHHHHHHHHHHHHHHHHHHHHHHHHHHHHHHHHHHHHHHHHHHHHHHHHHHHHHHHHHHHHHHHHHHHHHHHHHHHHHHHHTT--SHHHHHHHHHHHHHHHHHHHHHHHHHHHHHHHHHHHHHHHHHHHHHHHHHHHHHHHHHHHHHHHHHHHHHHHHTTTHHHHHHHHHHHHHHHH--SS---SSGGGS-HHHHHHHHHHHHHHHHHHHHHHHHHHHHHHHHHHHHHHHHHHHHHHHHHHHHHHHHHHHHHHHHHHTT------------------SSSSSTTSS-----S-----HHHHHHHHHHHHHHHHHHHHHHHHHHHHHHHHHHHHHHHHHHHHHHHHHHHHHHHHHHHHHTSS-------HHHHHHHHHHHHHH-HHHHHHHHHHHHHHHHS-HHHHHHHHHHHHHHH-HHHHHHHHHHHHHHHHHHHHHHHHHHHHHHHHHHHHHHHHHHHHHHHHHHSTTSSSSSS--